Protein AF-0000000084931660 (afdb_homodimer)

Radius of gyration: 33.11 Å; Cα contacts (8 Å, |Δi|>4): 852; chains: 2; bounding box: 73×94×68 Å

Secondary structure (DSSP, 8-state):
---TTSSSS-BHHHHHHHHHHHHHHHHHHHHHHHHHHTT-HHHHHHHHHHHHHHHHHHHHHHHHTGGGB-HHHHHHHHHHHHHHHHHHHHHHHHHHHHHHHHHHHHHHHHHHHGGG-S--S---HHHHHHHHHHHHHHHHHHHHHHHHHHHHHHHHHHHHHHHHTSHHHHHHHHHHHHHTT---B-GGGGSBHHHHSHHHHHHHHHHHHHHHHTS-HHHHTSTT-GGGG-HHHHHHTTHHHHHHHHHHHHHHHHHHHHSTTPPPPHHHHHHHHHHHHHHHHHHHHHHHHHHTT-TT--HHHHHHHHHHHHHHHHHHHHHHHHHHHHHHHHHS---/---TTSSSS-BHHHHHHHHHHHHHHHHHHHHHHHHHHTT-HHHHHHHHHHHHHHHHHHHHHHHHTGGGB-HHHHHHHHHHHHHHHHHHHHHHHHHHHHHHHHHHHHHHHHHHHGGG-S--S---HHHHHHHHHHHHHHHHHHHHHHHHHHHHHHHHHHHHHHHHTSHHHHHHHHHHHHHTT---B-GGGGSBHHHHSHHHHHHHHHHHHHHHHTS-HHHHTSTT-GGGG-TTHHHHHHHHHHHHHHHHHHHHHHHHHHSTTPPPPHHHHHHHHHHHHHHHHHHHHHHHHHHTTSTT--HHHHHHHHHHHHHHHHHHHHHHHHHHHHHHHHHS---

Sequence (670 aa):
MHNPDHTRDVSAGEVLAPYLHARAADFLRGLRLHGESGSDTAGAEEAARTLRGAARRIGGTLHTFRPLLDTAWADQLRTELAWLSGTLALEHACTSRLVRLVDALSRLSNATGGAHGDAKGPVPAARGADSAGLTVGAARAGALLERQLTLARTRAHSASLQALGSARFHALADAVALLASEVPLGPVGSAPAVEVLDGPAEVAERRLLDAVAALPLTRAAHPYNADALGLAAGENQDAPWHQTRLLLRLHRYATEALHTGGEPDAVLYEAARALDRHRDAAEAAAAAAAAARTPRIAPATAYALGVLHADQRHEVEAARFAFQRAWRSTTAPVPMHNPDHTRDVSAGEVLAPYLHARAADFLRGLRLHGESGSDTAGAEEAARTLRGAARRIGGTLHTFRPLLDTAWADQLRTELAWLSGTLALEHACTSRLVRLVDALSRLSNATGGAHGDAKGPVPAARGADSAGLTVGAARAGALLERQLTLARTRAHSASLQALGSARFHALADAVALLASEVPLGPVGSAPAVEVLDGPAEVAERRLLDAVAALPLTRAAHPYNADALGLAAGENQDAPWHQTRLLLRLHRYATEALHTGGEPDAVLYEAARALDRHRDAAEAAAAAAAAARTPRIAPATAYALGVLHADQRHEVEAARFAFQRAWRSTTAPVP

Nearest PDB structures (foldseek):
  6rn5-assembly1_A-2  TM=9.200E-01  e=2.886E-21  Streptomyces chartreusis
  6rn5-assembly1_A-2  TM=9.202E-01  e=6.197E-21  Streptomyces chartreusis

Foldseek 3Di:
DPPPVVLQQQFLLNLQLVLLLVLLVLLVVLVVQCVVCVPPPVSNLVSLVSNLVSLLLNLLSCVLVVQFFDNVLSVVLNVLSCVLNVLSVQLVLLVLLLVVLLVLLVVVLVVLPPVPDPPPDCPDPVSVVVSVLLNVLSVVLSVLSCVVSVVSNVVSVVSNVDCCPDPSNVVSNVSSVVSSPDTGTDPSRGHGSVPRLVVSLVVLVVVLVVLVVPQPLVQLQDPPRVVLQPPVVNVVNLVSLVVSLSSLSSNQSSCCSNDPPDDRDPLSVQLNVLSVQLVSLSVSLVSLVVSLPPPPDDPSNNVNSVVSSSVSSSSNSVSSNSNSVSVVVVVPPDD/DPPPVVLQQQFLLNLQLVVLLVLLVLLVVLLVQCVVCVPPPVSNLVSLVSNLVSLLLNLLSCVLVVQFFDNVLSVVLNVLSVVLNVLSVQLVLLVLLLVVLLVLLVVVLVVLPVVPPPPPDCPDPVSNVVSVLLNVLSVVLSVLSCVVSVVSNVVSVVSNVDCCPDPSNVVSNVSSVVSSPDTGTDPSRRHGSVPRLVVSLVVLVVVLVVLVVPQPLVQLQDPPRVVLQPPVCNVVNLVSLVVSLSSLSSNQSSCCSNDPPDDRDPLSVQLNVLSVQLVSLSVSLVSLVVSLPPPPDDPSNNVNSVVSSSVSSSSNSVSSNSNSVSVVVVVPPDD

Structure (mmCIF, N/CA/C/O backbone):
data_AF-0000000084931660-model_v1
#
loop_
_entity.id
_entity.type
_entity.pdbx_description
1 polymer 'CHAD domain-containing protein'
#
loop_
_atom_site.group_PDB
_atom_site.id
_atom_site.type_symbol
_atom_site.label_atom_id
_atom_site.label_alt_id
_atom_site.label_comp_id
_atom_site.label_asym_id
_atom_site.label_entity_id
_atom_site.label_seq_id
_atom_site.pdbx_PDB_ins_code
_atom_site.Cartn_x
_atom_site.Cartn_y
_atom_site.Cartn_z
_atom_site.occupancy
_atom_site.B_iso_or_equiv
_atom_site.auth_seq_id
_atom_site.auth_comp_id
_atom_site.auth_asym_id
_atom_site.auth_atom_id
_atom_site.pdbx_PDB_model_num
ATOM 1 N N . MET A 1 1 ? 41.344 41.062 12.953 1 27.84 1 MET A N 1
ATOM 2 C CA . MET A 1 1 ? 41.188 41.094 14.406 1 27.84 1 MET A CA 1
ATOM 3 C C . MET A 1 1 ? 39.781 41.5 14.82 1 27.84 1 MET A C 1
ATOM 5 O O . MET A 1 1 ? 39.438 42.656 14.719 1 27.84 1 MET A O 1
ATOM 9 N N . HIS A 1 2 ? 38.719 40.688 14.391 1 33.12 2 HIS A N 1
ATOM 10 C CA . HIS A 1 2 ? 37.312 40.906 14.688 1 33.12 2 HIS A CA 1
ATOM 11 C C . HIS A 1 2 ? 37.094 41.062 16.188 1 33.12 2 HIS A C 1
ATOM 13 O O . HIS A 1 2 ? 37.531 40.219 16.984 1 33.12 2 HIS A O 1
ATOM 19 N N . ASN A 1 3 ? 37.062 42.344 16.625 1 35.47 3 ASN A N 1
ATOM 20 C CA . ASN A 1 3 ? 36.938 42.688 18.047 1 35.47 3 ASN A CA 1
ATOM 21 C C . ASN A 1 3 ? 35.875 41.844 18.734 1 35.47 3 ASN A C 1
ATOM 23 O O . ASN A 1 3 ? 34.688 41.938 18.391 1 35.47 3 ASN A O 1
ATOM 27 N N . PRO A 1 4 ? 36.156 40.75 19.312 1 44.94 4 PRO A N 1
ATOM 28 C CA . PRO A 1 4 ? 35.25 39.844 20.016 1 44.94 4 PRO A CA 1
ATOM 29 C C . PRO A 1 4 ? 34.25 40.562 20.891 1 44.94 4 PRO A C 1
ATOM 31 O O . PRO A 1 4 ? 33.312 39.938 21.406 1 44.94 4 PRO A O 1
ATOM 34 N N . ASP A 1 5 ? 34.5 41.781 21.359 1 42.81 5 ASP A N 1
ATOM 35 C CA . ASP A 1 5 ? 33.812 42.562 22.375 1 42.81 5 ASP A CA 1
ATOM 36 C C . ASP A 1 5 ? 32.406 42.938 21.891 1 42.81 5 ASP A C 1
ATOM 38 O O . ASP A 1 5 ? 31.531 43.25 22.703 1 42.81 5 ASP A O 1
ATOM 42 N N . HIS A 1 6 ? 32.188 43.344 20.688 1 42.94 6 HIS A N 1
ATOM 43 C CA . HIS A 1 6 ? 30.906 43.812 20.172 1 42.94 6 HIS A CA 1
ATOM 44 C C . HIS A 1 6 ? 29.875 42.688 20.094 1 42.94 6 HIS A C 1
ATOM 46 O O . HIS A 1 6 ? 28.688 42.969 19.875 1 42.94 6 HIS A O 1
ATOM 52 N N . THR A 1 7 ? 30.234 41.469 19.766 1 48.97 7 THR A N 1
ATOM 53 C CA . THR A 1 7 ? 29.328 40.312 19.688 1 48.97 7 THR A CA 1
ATOM 54 C C . THR A 1 7 ? 28.75 40 21.062 1 48.97 7 THR A C 1
ATOM 56 O O . THR A 1 7 ? 27.688 39.375 21.156 1 48.97 7 THR A O 1
ATOM 59 N N . ARG A 1 8 ? 29.547 40.438 22.109 1 54.75 8 ARG A N 1
ATOM 60 C CA . ARG A 1 8 ? 29.266 40.25 23.531 1 54.75 8 ARG A CA 1
ATOM 61 C C . ARG A 1 8 ? 28.25 41.25 24.031 1 54.75 8 ARG A C 1
ATOM 63 O O . ARG A 1 8 ? 27.656 41.062 25.094 1 54.75 8 ARG A O 1
ATOM 70 N N . ASP A 1 9 ? 27.938 42.188 23.25 1 74.38 9 ASP A N 1
ATOM 71 C CA . ASP A 1 9 ? 27.219 43.344 23.781 1 74.38 9 ASP A CA 1
ATOM 72 C C . ASP A 1 9 ? 25.766 43.344 23.312 1 74.38 9 ASP A C 1
ATOM 74 O O . ASP A 1 9 ? 24.953 44.125 23.828 1 74.38 9 ASP A O 1
ATOM 78 N N . VAL A 1 10 ? 25.422 42.5 22.484 1 89.25 10 VAL A N 1
ATOM 79 C CA . VAL A 1 10 ? 24.047 42.531 22 1 89.25 10 VAL A CA 1
ATOM 80 C C . VAL A 1 10 ? 23.172 41.688 22.906 1 89.25 10 VAL A C 1
ATOM 82 O O . VAL A 1 10 ? 23.547 40.562 23.25 1 89.25 10 VAL A O 1
ATOM 85 N N . SER A 1 11 ? 22.062 42.25 23.391 1 92.38 11 SER A N 1
ATOM 86 C CA . SER A 1 11 ? 21.172 41.5 24.281 1 92.38 11 SER A CA 1
ATOM 87 C C . SER A 1 11 ? 20.359 40.469 23.5 1 92.38 11 SER A C 1
ATOM 89 O O . SER A 1 11 ? 20.266 40.531 22.281 1 92.38 11 SER A O 1
ATOM 91 N N . ALA A 1 12 ? 19.859 39.5 24.203 1 93.06 12 ALA A N 1
ATOM 92 C CA . ALA A 1 12 ? 19.031 38.469 23.594 1 93.06 12 ALA A CA 1
ATOM 93 C C . ALA A 1 12 ? 17.828 39.062 22.891 1 93.06 12 ALA A C 1
ATOM 95 O O . ALA A 1 12 ? 17.453 38.625 21.812 1 93.06 12 ALA A O 1
ATOM 96 N N . GLY A 1 13 ? 17.219 40.031 23.516 1 92.38 13 GLY A N 1
ATOM 97 C CA . GLY A 1 13 ? 16.078 40.719 22.938 1 92.38 13 GLY A CA 1
ATOM 98 C C . GLY A 1 13 ? 16.406 41.375 21.609 1 92.38 13 GLY A C 1
ATOM 99 O O . GLY A 1 13 ? 15.594 41.344 20.688 1 92.38 13 GLY A O 1
ATOM 100 N N . GLU A 1 14 ? 17.578 41.938 21.562 1 92.5 14 GLU A N 1
ATOM 101 C CA . GLU A 1 14 ? 18 42.656 20.359 1 92.5 14 GLU A CA 1
ATOM 102 C C . GLU A 1 14 ? 18.203 41.688 19.188 1 92.5 14 GLU A C 1
ATOM 104 O O . GLU A 1 14 ? 18.047 42.031 18.031 1 92.5 14 GLU A O 1
ATOM 109 N N . VAL A 1 15 ? 18.516 40.5 19.531 1 91.06 15 VAL A N 1
ATOM 110 C CA . VAL A 1 15 ? 18.703 39.469 18.5 1 91.06 15 VAL A CA 1
ATOM 111 C C . VAL A 1 15 ? 17.359 38.938 18.031 1 91.06 15 VAL A C 1
ATOM 113 O O . VAL A 1 15 ? 17.141 38.75 16.844 1 91.06 15 VAL A O 1
ATOM 116 N N . LEU A 1 16 ? 16.453 38.781 18.906 1 93.88 16 LEU A N 1
ATOM 117 C CA . LEU A 1 16 ? 15.172 38.156 18.641 1 93.88 16 LEU A CA 1
ATOM 118 C C . LEU A 1 16 ? 14.195 39.125 18 1 93.88 16 LEU A C 1
ATOM 120 O O . LEU A 1 16 ? 13.375 38.75 17.172 1 93.88 16 LEU A O 1
ATOM 124 N N . ALA A 1 17 ? 14.305 40.375 18.328 1 94.94 17 ALA A N 1
ATOM 125 C CA . ALA A 1 17 ? 13.297 41.375 18 1 94.94 17 ALA A CA 1
ATOM 126 C C . ALA A 1 17 ? 13.164 41.531 16.5 1 94.94 17 ALA A C 1
ATOM 128 O O . ALA A 1 17 ? 12.055 41.594 15.969 1 94.94 17 ALA A O 1
ATOM 129 N N . PRO A 1 18 ? 14.25 41.625 15.805 1 94.5 18 PRO A N 1
ATOM 130 C CA . PRO A 1 18 ? 14.117 41.812 14.359 1 94.5 18 PRO A CA 1
ATOM 131 C C . PRO A 1 18 ? 13.305 40.719 13.68 1 94.5 18 PRO A C 1
ATOM 133 O O . PRO A 1 18 ? 12.523 41 12.766 1 94.5 18 PRO A O 1
ATOM 136 N N . TYR A 1 19 ? 13.484 39.5 14.078 1 95.19 19 TYR A N 1
ATOM 137 C CA . TYR A 1 19 ? 12.727 38.375 13.508 1 95.19 19 TYR A CA 1
ATOM 138 C C . TYR A 1 19 ? 11.242 38.531 13.812 1 95.19 19 TYR A C 1
ATOM 140 O O . TYR A 1 19 ? 10.406 38.406 12.914 1 95.19 19 TYR A O 1
ATOM 148 N N . LEU A 1 20 ? 10.961 38.812 15.031 1 97.06 20 LEU A N 1
ATOM 149 C CA . LEU A 1 20 ? 9.562 38.938 15.43 1 97.06 20 LEU A CA 1
ATOM 150 C C . LEU A 1 20 ? 8.922 40.156 14.734 1 97.06 20 LEU A C 1
ATOM 152 O O . LEU A 1 20 ? 7.762 40.094 14.328 1 97.06 20 LEU A O 1
ATOM 156 N N . HIS A 1 21 ? 9.68 41.219 14.625 1 97.44 21 HIS A N 1
ATOM 157 C CA . HIS A 1 21 ? 9.188 42.406 13.906 1 97.44 21 HIS A CA 1
ATOM 158 C C . HIS A 1 21 ? 8.875 42.062 12.453 1 97.44 21 HIS A C 1
ATOM 160 O O . HIS A 1 21 ? 7.828 42.438 11.93 1 97.44 21 HIS A O 1
ATOM 166 N N . ALA A 1 22 ? 9.711 41.312 11.867 1 96.12 22 ALA A N 1
ATOM 167 C CA . ALA A 1 22 ? 9.523 40.938 10.469 1 96.12 22 ALA A CA 1
ATOM 168 C C . ALA A 1 22 ? 8.305 40.062 10.289 1 96.12 22 ALA A C 1
ATOM 170 O O . ALA A 1 22 ? 7.539 40.219 9.336 1 96.12 22 ALA A O 1
ATOM 171 N N . ARG A 1 23 ? 8.117 39.062 11.156 1 97.38 23 ARG A N 1
ATOM 172 C CA . ARG A 1 23 ? 6.957 38.188 11.078 1 97.38 23 ARG A CA 1
ATOM 173 C C . ARG A 1 23 ? 5.668 38.969 11.352 1 97.38 23 ARG A C 1
ATOM 175 O O . ARG A 1 23 ? 4.629 38.688 10.75 1 97.38 23 ARG A O 1
ATOM 182 N N . ALA A 1 24 ? 5.773 39.875 12.289 1 98.19 24 ALA A N 1
ATOM 183 C CA . ALA A 1 24 ? 4.621 40.719 12.531 1 98.19 24 ALA A CA 1
ATOM 184 C C . ALA A 1 24 ? 4.273 41.531 11.281 1 98.19 24 ALA A C 1
ATOM 186 O O . ALA A 1 24 ? 3.096 41.688 10.938 1 98.19 24 ALA A O 1
ATOM 187 N N . ALA A 1 25 ? 5.27 42.031 10.641 1 97.56 25 ALA A N 1
ATOM 188 C CA . ALA A 1 25 ? 5.055 42.75 9.391 1 97.56 25 ALA A CA 1
ATOM 189 C C . ALA A 1 25 ? 4.414 41.875 8.336 1 97.56 25 ALA A C 1
ATOM 191 O O . ALA A 1 25 ? 3.541 42.312 7.582 1 97.56 25 ALA A O 1
ATOM 192 N N . ASP A 1 26 ? 4.871 40.656 8.234 1 97.56 26 ASP A N 1
ATOM 193 C CA . ASP A 1 26 ? 4.262 39.688 7.32 1 97.56 26 ASP A CA 1
ATOM 194 C C . ASP A 1 26 ? 2.777 39.5 7.625 1 97.56 26 ASP A C 1
ATOM 196 O O . ASP A 1 26 ? 1.956 39.406 6.711 1 97.56 26 ASP A O 1
ATOM 200 N N . PHE A 1 27 ? 2.496 39.375 8.898 1 98.12 27 PHE A N 1
ATOM 201 C CA . PHE A 1 27 ? 1.113 39.25 9.336 1 98.12 27 PHE A CA 1
ATOM 202 C C . PHE A 1 27 ? 0.274 40.438 8.875 1 98.12 27 PHE A C 1
ATOM 204 O O . PHE A 1 27 ? -0.802 40.25 8.297 1 98.12 27 PHE A O 1
ATOM 211 N N . LEU A 1 28 ? 0.777 41.625 9.125 1 97.19 28 LEU A N 1
ATOM 212 C CA . LEU A 1 28 ? 0.059 42.812 8.75 1 97.19 28 LEU A CA 1
ATOM 213 C C . LEU A 1 28 ? -0.06 42.938 7.238 1 97.19 28 LEU A C 1
ATOM 215 O O . LEU A 1 28 ? -1.06 43.438 6.727 1 97.19 28 LEU A O 1
ATOM 219 N N . ARG A 1 29 ? 0.935 42.5 6.516 1 96.31 29 ARG A N 1
ATOM 220 C CA . ARG A 1 29 ? 0.84 42.406 5.062 1 96.31 29 ARG A CA 1
ATOM 221 C C . ARG A 1 29 ? -0.281 41.469 4.633 1 96.31 29 ARG A C 1
ATOM 223 O O . ARG A 1 29 ? -1.028 41.781 3.701 1 96.31 29 ARG A O 1
ATOM 230 N N . GLY A 1 30 ? -0.376 40.344 5.316 1 95.62 30 GLY A N 1
ATOM 231 C CA . GLY A 1 30 ? -1.467 39.406 5.059 1 95.62 30 GLY A CA 1
ATOM 232 C C . GLY A 1 30 ? -2.836 40 5.309 1 95.62 30 GLY A C 1
ATOM 233 O O . GLY A 1 30 ? -3.779 39.75 4.555 1 95.62 30 GLY A O 1
ATOM 234 N N . LEU A 1 31 ? -2.887 40.781 6.301 1 94.25 31 LEU A N 1
ATOM 235 C CA . LEU A 1 31 ? -4.129 41.5 6.629 1 94.25 31 LEU A CA 1
ATOM 236 C C . LEU A 1 31 ? -4.508 42.469 5.523 1 94.25 31 LEU A C 1
ATOM 238 O O . LEU A 1 31 ? -5.676 42.531 5.133 1 94.25 31 LEU A O 1
ATOM 242 N N . ARG A 1 32 ? -3.555 43.156 5.055 1 94.44 32 ARG A N 1
ATOM 243 C CA . ARG A 1 32 ? -3.785 44.094 3.965 1 94.44 32 ARG A CA 1
ATOM 244 C C . ARG A 1 32 ? -4.25 43.375 2.705 1 94.44 32 ARG A C 1
ATOM 246 O O . ARG A 1 32 ? -5.191 43.812 2.041 1 94.44 32 ARG A O 1
ATOM 253 N N . LEU A 1 33 ? -3.623 42.281 2.402 1 93.19 33 LEU A N 1
ATOM 254 C CA . LEU A 1 33 ? -3.988 41.5 1.239 1 93.19 33 LEU A CA 1
ATOM 255 C C . LEU A 1 33 ? -5.43 41 1.348 1 93.19 33 LEU A C 1
ATOM 257 O O . LEU A 1 33 ? -6.152 40.969 0.35 1 93.19 33 LEU A O 1
ATOM 261 N N . HIS A 1 34 ? -5.789 40.625 2.488 1 90.69 34 HIS A N 1
ATOM 262 C CA . HIS A 1 34 ? -7.156 40.188 2.719 1 90.69 34 HIS A CA 1
ATOM 263 C C . HIS A 1 34 ? -8.164 41.281 2.441 1 90.69 34 HIS A C 1
ATOM 265 O O . HIS A 1 34 ? -9.188 41.062 1.802 1 90.69 34 HIS A O 1
ATOM 271 N N . GLY A 1 35 ? -7.859 42.406 2.92 1 89.44 35 GLY A N 1
ATOM 272 C CA . GLY A 1 35 ? -8.727 43.562 2.689 1 89.44 35 GLY A CA 1
ATOM 273 C C . GLY A 1 35 ? -8.852 43.938 1.223 1 89.44 35 GLY A C 1
ATOM 274 O O . GLY A 1 35 ? -9.906 44.375 0.775 1 89.44 35 GLY A O 1
ATOM 275 N N . GLU A 1 36 ? -7.812 43.688 0.488 1 88 36 GLU A N 1
ATOM 276 C CA . GLU A 1 36 ? -7.75 44.062 -0.917 1 88 36 GLU A CA 1
ATOM 277 C C . GLU A 1 36 ? -8.367 43 -1.815 1 88 36 GLU A C 1
ATOM 279 O O . GLU A 1 36 ? -8.695 43.281 -2.973 1 88 36 GLU A O 1
ATOM 284 N N . SER A 1 37 ? -8.375 41.844 -1.317 1 84 37 SER A N 1
ATOM 285 C CA . SER A 1 37 ? -8.805 40.719 -2.15 1 84 37 SER A CA 1
ATOM 286 C C . SER A 1 37 ? -10.289 40.812 -2.49 1 84 37 SER A C 1
ATOM 288 O O . SER A 1 37 ? -10.734 40.312 -3.527 1 84 37 SER A O 1
ATOM 290 N N . GLY A 1 38 ? -11.07 41.531 -1.812 1 77.06 38 GLY A N 1
ATOM 291 C CA . GLY A 1 38 ? -12.492 41.594 -2.094 1 77.06 38 GLY A CA 1
ATOM 292 C C . GLY A 1 38 ? -13.125 40.25 -2.33 1 77.06 38 GLY A C 1
ATOM 293 O O . GLY A 1 38 ? -13.016 39.344 -1.494 1 77.06 38 GLY A O 1
ATOM 294 N N . SER A 1 39 ? -13.617 40.062 -3.658 1 77.38 39 SER A N 1
ATOM 295 C CA . SER A 1 39 ? -14.297 38.812 -4.031 1 77.38 39 SER A CA 1
ATOM 296 C C . SER A 1 39 ? -13.352 37.875 -4.773 1 77.38 39 SER A C 1
ATOM 298 O O . SER A 1 39 ? -13.742 36.781 -5.148 1 77.38 39 SER A O 1
ATOM 300 N N . ASP A 1 40 ? -12.109 38.219 -4.855 1 85.56 40 ASP A N 1
ATOM 301 C CA . ASP A 1 40 ? -11.117 37.406 -5.535 1 85.56 40 ASP A CA 1
ATOM 302 C C . ASP A 1 40 ? -10.695 36.219 -4.66 1 85.56 40 ASP A C 1
ATOM 304 O O . ASP A 1 40 ? -10.023 36.406 -3.641 1 85.56 40 ASP A O 1
ATOM 308 N N . THR A 1 41 ? -11.008 35.031 -5.141 1 83 41 THR A N 1
ATOM 309 C CA . THR A 1 41 ? -10.758 33.812 -4.375 1 83 41 THR A CA 1
ATOM 310 C C . THR A 1 41 ? -9.266 33.562 -4.246 1 83 41 THR A C 1
ATOM 312 O O . THR A 1 41 ? -8.789 33.188 -3.17 1 83 41 THR A O 1
ATOM 315 N N . ALA A 1 42 ? -8.555 33.719 -5.273 1 86.12 42 ALA A N 1
ATOM 316 C CA . ALA A 1 42 ? -7.113 33.5 -5.258 1 86.12 42 ALA A CA 1
ATOM 317 C C . ALA A 1 42 ? -6.406 34.406 -4.277 1 86.12 42 ALA A C 1
ATOM 319 O O . ALA A 1 42 ? -5.516 34 -3.537 1 86.12 42 ALA A O 1
ATOM 320 N N . GLY A 1 43 ? -6.816 35.625 -4.352 1 88.12 43 GLY A N 1
ATOM 321 C CA . GLY A 1 43 ? -6.254 36.594 -3.438 1 88.12 43 GLY A CA 1
ATOM 322 C C . GLY A 1 43 ? -6.566 36.312 -1.981 1 88.12 43 GLY A C 1
ATOM 323 O O . GLY A 1 43 ? -5.703 36.438 -1.114 1 88.12 43 GLY A O 1
ATOM 324 N N . ALA A 1 44 ? -7.73 35.875 -1.729 1 87.56 44 ALA A N 1
ATOM 325 C CA . ALA A 1 44 ? -8.141 35.531 -0.371 1 87.56 44 ALA A CA 1
ATOM 326 C C . ALA A 1 44 ? -7.352 34.344 0.154 1 87.56 44 ALA A C 1
ATOM 328 O O . ALA A 1 44 ? -6.977 34.312 1.329 1 87.56 44 ALA A O 1
ATOM 329 N N . GLU A 1 45 ? -7.145 33.406 -0.705 1 89.38 45 GLU A N 1
ATOM 330 C CA . GLU A 1 45 ? -6.371 32.219 -0.325 1 89.38 45 GLU A CA 1
ATOM 331 C C . GLU A 1 45 ? -4.93 32.594 0.01 1 89.38 45 GLU A C 1
ATOM 333 O O . GLU A 1 45 ? -4.355 32.094 0.972 1 89.38 45 GLU A O 1
ATOM 338 N N . GLU A 1 46 ? -4.395 33.406 -0.774 1 92.06 46 GLU A N 1
ATOM 339 C CA . GLU A 1 46 ? -3.029 33.875 -0.522 1 92.06 46 GLU A CA 1
ATOM 340 C C . GLU A 1 46 ? -2.938 34.625 0.796 1 92.06 46 GLU A C 1
ATOM 342 O O . GLU A 1 46 ? -1.988 34.438 1.562 1 92.06 46 GLU A O 1
ATOM 347 N N . ALA A 1 47 ? -3.861 35.5 0.983 1 93.94 47 ALA A N 1
ATOM 348 C CA . ALA A 1 47 ? -3.91 36.25 2.232 1 93.94 47 ALA A CA 1
ATOM 349 C C . ALA A 1 47 ? -3.982 35.344 3.436 1 93.94 47 ALA A C 1
ATOM 351 O O . ALA A 1 47 ? -3.229 35.5 4.398 1 93.94 47 ALA A O 1
ATOM 352 N N . ALA A 1 48 ? -4.867 34.344 3.361 1 93.12 48 ALA A N 1
ATOM 353 C CA . ALA A 1 48 ? -5.031 33.375 4.449 1 93.12 48 ALA A CA 1
ATOM 354 C C . ALA A 1 48 ? -3.736 32.594 4.695 1 93.12 48 ALA A C 1
ATOM 356 O O . ALA A 1 48 ? -3.352 32.375 5.844 1 93.12 48 ALA A O 1
ATOM 357 N N . ARG A 1 49 ? -3.088 32.25 3.656 1 94.5 49 ARG A N 1
ATOM 358 C CA . ARG A 1 49 ? -1.822 31.516 3.758 1 94.5 49 ARG A CA 1
ATOM 359 C C . ARG A 1 49 ? -0.76 32.375 4.441 1 94.5 49 ARG A C 1
ATOM 361 O O . ARG A 1 49 ? -0.044 31.891 5.324 1 94.5 49 ARG A O 1
ATOM 368 N N . THR A 1 50 ? -0.677 33.594 4.047 1 96.31 50 THR A N 1
ATOM 369 C CA . THR A 1 50 ? 0.295 34.5 4.613 1 96.31 50 THR A CA 1
ATOM 370 C C . THR A 1 50 ? 0.016 34.75 6.094 1 96.31 50 THR A C 1
ATOM 372 O O . THR A 1 50 ? 0.934 34.719 6.918 1 96.31 50 THR A O 1
ATOM 375 N N . LEU A 1 51 ? -1.265 34.938 6.402 1 96.75 51 LEU A N 1
ATOM 376 C CA . LEU A 1 51 ? -1.661 35.156 7.789 1 96.75 51 LEU A CA 1
ATOM 377 C C . LEU A 1 51 ? -1.325 33.969 8.648 1 96.75 51 LEU A C 1
ATOM 379 O O . LEU A 1 51 ? -0.732 34.094 9.727 1 96.75 51 LEU A O 1
ATOM 383 N N . ARG A 1 52 ? -1.62 32.812 8.156 1 95.88 52 ARG A N 1
ATOM 384 C CA . ARG A 1 52 ? -1.354 31.578 8.891 1 95.88 52 ARG A CA 1
ATOM 385 C C . ARG A 1 52 ? 0.143 31.359 9.078 1 95.88 52 ARG A C 1
ATOM 387 O O . ARG A 1 52 ? 0.595 31.031 10.18 1 95.88 52 ARG A O 1
ATOM 394 N N . GLY A 1 53 ? 0.851 31.531 8.031 1 96.44 53 GLY A N 1
ATOM 395 C CA . GLY A 1 53 ? 2.297 31.375 8.102 1 96.44 53 GLY A CA 1
ATOM 396 C C . GLY A 1 53 ? 2.941 32.281 9.133 1 96.44 53 GLY A C 1
ATOM 397 O O . GLY A 1 53 ? 3.76 31.844 9.938 1 96.44 53 GLY A O 1
ATOM 398 N N . ALA A 1 54 ? 2.537 33.5 9.055 1 98 54 ALA A N 1
ATOM 399 C CA . ALA A 1 54 ? 3.072 34.469 10.008 1 98 54 ALA A CA 1
ATOM 400 C C . ALA A 1 54 ? 2.658 34.125 11.43 1 98 54 ALA A C 1
ATOM 402 O O . ALA A 1 54 ? 3.473 34.219 12.359 1 98 54 ALA A O 1
ATOM 403 N N . ALA A 1 55 ? 1.43 33.75 11.586 1 98.12 55 ALA A N 1
ATOM 404 C CA . ALA A 1 55 ? 0.915 33.406 12.906 1 98.12 55 ALA A CA 1
ATOM 405 C C . ALA A 1 55 ? 1.684 32.219 13.5 1 98.12 55 ALA A C 1
ATOM 407 O O . ALA A 1 55 ? 2.051 32.25 14.68 1 98.12 55 ALA A O 1
ATOM 408 N N . ARG A 1 56 ? 1.946 31.25 12.719 1 97 56 ARG A N 1
ATOM 409 C CA . ARG A 1 56 ? 2.662 30.078 13.18 1 97 56 ARG A CA 1
ATOM 410 C C . ARG A 1 56 ? 4.098 30.422 13.562 1 97 56 ARG A C 1
ATOM 412 O O . ARG A 1 56 ? 4.609 29.938 14.578 1 97 56 ARG A O 1
ATOM 419 N N . ARG A 1 57 ? 4.691 31.234 12.789 1 97.19 57 ARG A N 1
ATOM 420 C CA . ARG A 1 57 ? 6.074 31.594 13.055 1 97.19 57 ARG A CA 1
ATOM 421 C C . ARG A 1 57 ? 6.18 32.469 14.312 1 97.19 57 ARG A C 1
ATOM 423 O O . ARG A 1 57 ? 7.062 32.25 15.141 1 97.19 57 ARG A O 1
ATOM 430 N N . ILE A 1 58 ? 5.293 33.406 14.422 1 98.31 58 ILE A N 1
ATOM 431 C CA . ILE A 1 58 ? 5.289 34.25 15.633 1 98.31 58 ILE A CA 1
ATOM 432 C C . ILE A 1 58 ? 5.016 33.344 16.844 1 98.31 58 ILE A C 1
ATOM 434 O O . ILE A 1 58 ? 5.785 33.375 17.812 1 98.31 58 ILE A O 1
ATOM 438 N N . GLY A 1 59 ? 3.965 32.562 16.75 1 98.31 59 GLY A N 1
ATOM 439 C CA . GLY A 1 59 ? 3.594 31.688 17.844 1 98.31 59 GLY A CA 1
ATOM 440 C C . GLY A 1 59 ? 4.684 30.703 18.219 1 98.31 59 GLY A C 1
ATOM 441 O O . GLY A 1 59 ? 4.977 30.516 19.406 1 98.31 59 GLY A O 1
ATOM 442 N N . GLY A 1 60 ? 5.266 30.078 17.234 1 98.06 60 GLY A N 1
ATOM 443 C CA . GLY A 1 60 ? 6.348 29.141 17.469 1 98.06 60 GLY A CA 1
ATOM 444 C C . GLY A 1 60 ? 7.559 29.781 18.125 1 98.06 60 GLY A C 1
ATOM 445 O O . GLY A 1 60 ? 8.18 29.188 19.016 1 98.06 60 GLY A O 1
ATOM 446 N N . THR A 1 61 ? 7.91 30.922 17.703 1 97.19 61 THR A N 1
ATOM 447 C CA . THR A 1 61 ? 9.047 31.641 18.266 1 97.19 61 THR A CA 1
ATOM 448 C C . THR A 1 61 ? 8.758 32.062 19.703 1 97.19 61 THR A C 1
ATOM 450 O O . THR A 1 61 ? 9.633 31.953 20.562 1 97.19 61 THR A O 1
ATOM 453 N N . LEU A 1 62 ? 7.5 32.5 19.953 1 98 62 LEU A N 1
ATOM 454 C CA . LEU A 1 62 ? 7.113 32.875 21.312 1 98 62 LEU A CA 1
ATOM 455 C C . LEU A 1 62 ? 7.16 31.656 22.219 1 98 62 LEU A C 1
ATOM 457 O O . LEU A 1 62 ? 7.523 31.766 23.391 1 98 62 LEU A O 1
ATOM 461 N N . HIS A 1 63 ? 6.832 30.547 21.656 1 97.81 63 HIS A N 1
ATOM 462 C CA . HIS A 1 63 ? 6.883 29.312 22.422 1 97.81 63 HIS A CA 1
ATOM 463 C C . HIS A 1 63 ? 8.32 28.938 22.766 1 97.81 63 HIS A C 1
ATOM 465 O O . HIS A 1 63 ? 8.641 28.703 23.938 1 97.81 63 HIS A O 1
ATOM 471 N N . THR A 1 64 ? 9.18 28.953 21.844 1 97.69 64 THR A N 1
ATOM 472 C CA . THR A 1 64 ? 10.555 28.5 22 1 97.69 64 THR A CA 1
ATOM 473 C C . THR A 1 64 ? 11.344 29.453 22.891 1 97.69 64 THR A C 1
ATOM 475 O O . THR A 1 64 ? 12.117 29.016 23.75 1 97.69 64 THR A O 1
ATOM 478 N N . PHE A 1 65 ? 11.156 30.719 22.781 1 97.69 65 PHE A N 1
ATOM 479 C CA . PHE A 1 65 ? 11.961 31.703 23.484 1 97.69 65 PHE A CA 1
ATOM 480 C C . PHE A 1 65 ? 11.156 32.344 24.609 1 97.69 65 PHE A C 1
ATOM 482 O O . PHE A 1 65 ? 11.469 33.469 25.047 1 97.69 65 PHE A O 1
ATOM 489 N N . ARG A 1 66 ? 10.133 31.688 25.047 1 97.06 66 ARG A N 1
ATOM 490 C CA . ARG A 1 66 ? 9.25 32.156 26.125 1 97.06 66 ARG A CA 1
ATOM 491 C C . ARG A 1 66 ? 10.055 32.625 27.328 1 97.06 66 ARG A C 1
ATOM 493 O O . ARG A 1 66 ? 9.734 33.656 27.922 1 97.06 66 ARG A O 1
ATOM 500 N N . PRO A 1 67 ? 11.195 32 27.734 1 95.81 67 PRO A N 1
ATOM 501 C CA . PRO A 1 67 ? 11.953 32.438 28.922 1 95.81 67 PRO A CA 1
ATOM 502 C C . PRO A 1 67 ? 12.555 33.812 28.781 1 95.81 67 PRO A C 1
ATOM 504 O O . PRO A 1 67 ? 12.906 34.469 29.766 1 95.81 67 PRO A O 1
ATOM 507 N N . LEU A 1 68 ? 12.719 34.312 27.594 1 96.38 68 LEU A N 1
ATOM 508 C CA . LEU A 1 68 ? 13.336 35.594 27.344 1 96.38 68 LEU A CA 1
ATOM 509 C C . LEU A 1 68 ? 12.289 36.719 27.297 1 96.38 68 LEU A C 1
ATOM 511 O O . LEU A 1 68 ? 12.633 37.906 27.328 1 96.38 68 LEU A O 1
ATOM 515 N N . LEU A 1 69 ? 11.031 36.281 27.234 1 97.19 69 LEU A N 1
ATOM 516 C CA . LEU A 1 69 ? 9.945 37.219 26.984 1 97.19 69 LEU A CA 1
ATOM 517 C C . LEU A 1 69 ? 9.109 37.406 28.25 1 97.19 69 LEU A C 1
ATOM 519 O O . LEU A 1 69 ? 9.297 36.688 29.234 1 97.19 69 LEU A O 1
ATOM 523 N N . ASP A 1 70 ? 8.273 38.531 28.219 1 97.06 70 ASP A N 1
ATOM 524 C CA . ASP A 1 70 ? 7.203 38.594 29.203 1 97.06 70 ASP A CA 1
ATOM 525 C C . ASP A 1 70 ? 6.254 37.406 29.047 1 97.06 70 ASP A C 1
ATOM 527 O O . ASP A 1 70 ? 5.512 37.344 28.062 1 97.06 70 ASP A O 1
ATOM 531 N N . THR A 1 71 ? 6.223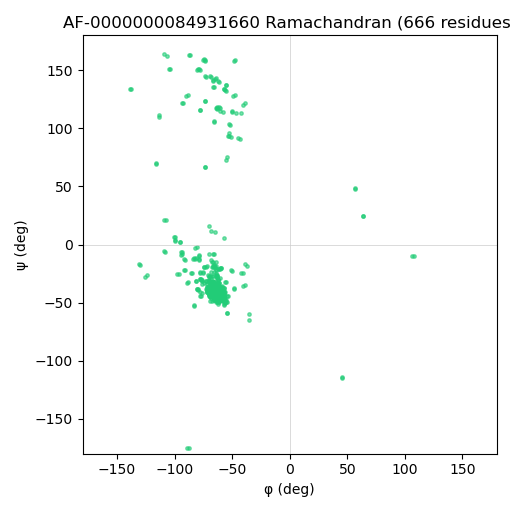 36.594 30.016 1 96.88 71 THR A N 1
ATOM 532 C CA . THR A 1 71 ? 5.59 35.281 29.891 1 96.88 71 THR A CA 1
ATOM 533 C C . THR A 1 71 ? 4.082 35.406 29.719 1 96.88 71 THR A C 1
ATOM 535 O O . THR A 1 71 ? 3.48 34.719 28.891 1 96.88 71 THR A O 1
ATOM 538 N N . ALA A 1 72 ? 3.461 36.312 30.5 1 97.06 72 ALA A N 1
ATOM 539 C CA . ALA A 1 72 ? 2.016 36.5 30.406 1 97.06 72 ALA A CA 1
ATOM 540 C C . ALA A 1 72 ? 1.616 37.031 29.031 1 97.06 72 ALA A C 1
ATOM 542 O O . ALA A 1 72 ? 0.646 36.562 28.422 1 97.06 72 ALA A O 1
ATOM 543 N N . TRP A 1 73 ? 2.342 37.969 28.609 1 96.75 73 TRP A N 1
ATOM 544 C CA . TRP A 1 73 ? 2.115 38.562 27.297 1 96.75 73 TRP A CA 1
ATOM 545 C C . TRP A 1 73 ? 2.301 37.531 26.203 1 96.75 73 TRP A C 1
ATOM 547 O O . TRP A 1 73 ? 1.456 37.375 25.312 1 96.75 73 TRP A O 1
ATOM 557 N N . ALA A 1 74 ? 3.338 36.75 26.234 1 97.5 74 ALA A N 1
ATOM 558 C CA . ALA A 1 74 ? 3.652 35.75 25.234 1 97.5 74 ALA A CA 1
ATOM 559 C C . ALA A 1 74 ? 2.578 34.656 25.188 1 97.5 74 ALA A C 1
ATOM 561 O O . ALA A 1 74 ? 2.146 34.25 24.109 1 97.5 74 ALA A O 1
ATOM 562 N N . ASP A 1 75 ? 2.148 34.219 26.328 1 98.06 75 ASP A N 1
ATOM 563 C CA . ASP A 1 75 ? 1.141 33.156 26.406 1 98.06 75 ASP A CA 1
ATOM 564 C C . ASP A 1 75 ? -0.182 33.625 25.797 1 98.06 75 ASP A C 1
ATOM 566 O O . ASP A 1 75 ? -0.828 32.875 25.062 1 98.06 75 ASP A O 1
ATOM 570 N N . GLN A 1 76 ? -0.55 34.812 26.141 1 97.88 76 GLN A N 1
ATOM 571 C CA . GLN A 1 76 ? -1.8 35.344 25.609 1 97.88 76 GLN A CA 1
ATOM 572 C C . GLN A 1 76 ? -1.745 35.469 24.094 1 97.88 76 GLN A C 1
ATOM 574 O O . GLN A 1 76 ? -2.676 35.062 23.406 1 97.88 76 GLN A O 1
ATOM 579 N N . LEU A 1 77 ? -0.71 36.062 23.562 1 98.25 77 LEU A N 1
ATOM 580 C CA . LEU A 1 77 ? -0.583 36.25 22.125 1 98.25 77 LEU A CA 1
ATOM 581 C C . LEU A 1 77 ? -0.528 34.906 21.406 1 98.25 77 LEU A C 1
ATOM 583 O O . LEU A 1 77 ? -1.145 34.75 20.344 1 98.25 77 LEU A O 1
ATOM 587 N N . ARG A 1 78 ? 0.171 33.938 21.969 1 98.06 78 ARG A N 1
ATOM 588 C CA . ARG A 1 78 ? 0.272 32.594 21.375 1 98.06 78 ARG A CA 1
ATOM 589 C C . ARG A 1 78 ? -1.101 31.953 21.266 1 98.06 78 ARG A C 1
ATOM 591 O O . ARG A 1 78 ? -1.418 31.328 20.25 1 98.06 78 ARG A O 1
ATOM 598 N N . THR A 1 79 ? -1.869 32.031 22.297 1 98.31 79 THR A N 1
ATOM 599 C CA . THR A 1 79 ? -3.205 31.453 22.312 1 98.31 79 THR A CA 1
ATOM 600 C C . THR A 1 79 ? -4.062 32.031 21.188 1 98.31 79 THR A C 1
ATOM 602 O O . THR A 1 79 ? -4.73 31.281 20.453 1 98.31 79 THR A O 1
ATOM 605 N N . GLU A 1 80 ? -4.008 33.375 21.062 1 98.62 80 GLU A N 1
ATOM 606 C CA . GLU A 1 80 ? -4.805 34.031 20.031 1 98.62 80 GLU A CA 1
ATOM 607 C C . GLU A 1 80 ? -4.309 33.688 18.641 1 98.62 80 GLU A C 1
ATOM 609 O O . GLU A 1 80 ? -5.113 33.5 17.719 1 98.62 80 GLU A O 1
ATOM 614 N N . LEU A 1 81 ? -3.018 33.562 18.484 1 98.5 81 LEU A N 1
ATOM 615 C CA . LEU A 1 81 ? -2.445 33.219 17.188 1 98.5 81 LEU A CA 1
ATOM 616 C C . LEU A 1 81 ? -2.797 31.781 16.812 1 98.5 81 LEU A C 1
ATOM 618 O O . LEU A 1 81 ? -3.068 31.484 15.648 1 98.5 81 LEU A O 1
ATOM 622 N N . ALA A 1 82 ? -2.791 30.859 17.781 1 97.81 82 ALA A N 1
ATOM 623 C CA . ALA A 1 82 ? -3.176 29.469 17.547 1 97.81 82 ALA A CA 1
ATOM 624 C C . ALA A 1 82 ? -4.641 29.375 17.125 1 97.81 82 ALA A C 1
ATOM 626 O O . ALA A 1 82 ? -4.98 28.609 16.219 1 97.81 82 ALA A O 1
ATOM 627 N N . TRP A 1 83 ? -5.434 30.172 17.844 1 97.56 83 TRP A N 1
ATOM 628 C CA . TRP A 1 83 ? -6.848 30.25 17.5 1 97.56 83 TRP A CA 1
ATOM 629 C C . TRP A 1 83 ? -7.023 30.672 16.047 1 97.56 83 TRP A C 1
ATOM 631 O O . TRP A 1 83 ? -7.73 30.016 15.273 1 97.56 83 TRP A O 1
ATOM 641 N N . LEU A 1 84 ? -6.426 31.734 15.586 1 97.31 84 LEU A N 1
ATOM 642 C CA . LEU A 1 84 ? -6.578 32.281 14.234 1 97.31 84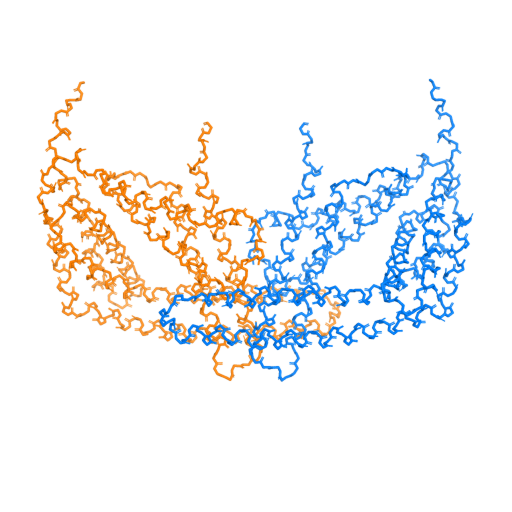 LEU A CA 1
ATOM 643 C C . LEU A 1 84 ? -6.055 31.281 13.203 1 97.31 84 LEU A C 1
ATOM 645 O O . LEU A 1 84 ? -6.734 30.984 12.219 1 97.31 84 LEU A O 1
ATOM 649 N N . SER A 1 85 ? -4.832 30.781 13.445 1 96.75 85 SER A N 1
ATOM 650 C CA . SER A 1 85 ? -4.219 29.859 12.5 1 96.75 85 SER A CA 1
ATOM 651 C C . SER A 1 85 ? -5.062 28.594 12.328 1 96.75 85 SER A C 1
ATOM 653 O O . SER A 1 85 ? -5.242 28.109 11.211 1 96.75 85 SER A O 1
ATOM 655 N N . GLY A 1 86 ? -5.609 28.047 13.422 1 96.31 86 GLY A N 1
ATOM 656 C CA . GLY A 1 86 ? -6.477 26.875 13.359 1 96.31 86 GLY A CA 1
ATOM 657 C C . GLY A 1 86 ? -7.746 27.125 12.57 1 96.31 86 GLY A C 1
ATOM 658 O O . GLY A 1 86 ? -8.156 26.281 11.766 1 96.31 86 GLY A O 1
ATOM 659 N N . THR A 1 87 ? -8.289 28.25 12.797 1 96.19 87 THR A N 1
ATOM 660 C CA . THR A 1 87 ? -9.523 28.609 12.109 1 96.19 87 THR A CA 1
ATOM 661 C C . THR A 1 87 ? -9.289 28.766 10.609 1 96.19 87 THR A C 1
ATOM 663 O O . THR A 1 87 ? -10.047 28.234 9.797 1 96.19 87 THR A O 1
ATOM 666 N N . LEU A 1 88 ? -8.219 29.422 10.234 1 94.94 88 LEU A N 1
ATOM 667 C CA . LEU A 1 88 ? -7.938 29.719 8.836 1 94.94 88 LEU A CA 1
ATOM 668 C C . LEU A 1 88 ? -7.457 28.453 8.109 1 94.94 88 LEU A C 1
ATOM 670 O O . LEU A 1 88 ? -7.543 28.375 6.883 1 94.94 88 LEU A O 1
ATOM 674 N N . ALA A 1 89 ? -7.008 27.484 8.883 1 95.38 89 ALA A N 1
ATOM 675 C CA . ALA A 1 89 ? -6.426 26.297 8.281 1 95.38 89 ALA A CA 1
ATOM 676 C C . ALA A 1 89 ? -7.508 25.359 7.758 1 95.38 89 ALA A C 1
ATOM 678 O O . ALA A 1 89 ? -7.266 24.562 6.84 1 95.38 89 ALA A O 1
ATOM 679 N N . LEU A 1 90 ? -8.672 25.438 8.297 1 95.19 90 LEU A N 1
ATOM 680 C CA . LEU A 1 90 ? -9.703 24.438 8.047 1 95.19 90 LEU A CA 1
ATOM 681 C C . LEU A 1 90 ? -10.172 24.484 6.598 1 95.19 90 LEU A C 1
ATOM 683 O O . LEU A 1 90 ? -10.367 23.453 5.969 1 95.19 90 LEU A O 1
ATOM 687 N N . GLU A 1 91 ? -10.375 25.719 6.109 1 93.44 91 GLU A N 1
ATOM 688 C CA . GLU A 1 91 ? -10.859 25.844 4.738 1 93.44 91 GLU A CA 1
ATOM 689 C C . GLU A 1 91 ? -9.875 25.234 3.744 1 93.44 91 GLU A C 1
ATOM 691 O O . GLU A 1 91 ? -10.273 24.469 2.863 1 93.44 91 GLU A O 1
ATOM 696 N N . HIS A 1 92 ? -8.664 25.547 3.924 1 91.94 92 HIS A N 1
ATOM 697 C CA . HIS A 1 92 ? -7.629 25.016 3.049 1 91.94 92 HIS A CA 1
ATOM 698 C C . HIS A 1 92 ? -7.535 23.5 3.186 1 91.94 92 HIS A C 1
ATOM 700 O O . HIS A 1 92 ? -7.363 22.781 2.189 1 91.94 92 HIS A O 1
ATOM 706 N N . ALA A 1 93 ? -7.617 23 4.348 1 95.38 93 ALA A N 1
ATOM 707 C CA . ALA A 1 93 ? -7.531 21.562 4.602 1 95.38 93 ALA A CA 1
ATOM 708 C C . ALA A 1 93 ? -8.625 20.812 3.854 1 95.38 93 ALA A C 1
ATOM 710 O O . ALA A 1 93 ? -8.367 19.766 3.258 1 95.38 93 ALA A O 1
ATOM 711 N N . CYS A 1 94 ? -9.836 21.375 3.877 1 96.06 94 CYS A N 1
ATOM 712 C CA . CYS A 1 94 ? -10.945 20.734 3.184 1 96.06 94 CYS A CA 1
ATOM 713 C C . CYS A 1 94 ? -10.703 20.703 1.679 1 96.06 94 CYS A C 1
ATOM 715 O O . CYS A 1 94 ? -10.93 19.672 1.032 1 96.06 94 CYS A O 1
ATOM 717 N N . THR A 1 95 ? -10.219 21.781 1.15 1 93.75 95 THR A N 1
ATOM 718 C CA . THR A 1 95 ? -9.961 21.875 -0.282 1 93.75 95 THR A CA 1
ATOM 719 C C . THR A 1 95 ? -8.852 20.906 -0.696 1 93.75 95 THR A C 1
ATOM 721 O O . THR A 1 95 ? -9 20.156 -1.657 1 93.75 95 THR A O 1
ATOM 724 N N . SER A 1 96 ? -7.797 20.938 0.044 1 96.06 96 SER A N 1
ATOM 725 C CA . SER A 1 96 ? -6.66 20.078 -0.269 1 96.06 96 SER A CA 1
ATOM 726 C C . SER A 1 96 ? -7.039 18.594 -0.155 1 96.06 96 SER A C 1
ATOM 728 O O . SER A 1 96 ? -6.641 17.781 -0.991 1 96.06 96 SER A O 1
ATOM 730 N N . ARG A 1 97 ? -7.766 18.297 0.802 1 97.69 97 ARG A N 1
ATOM 731 C CA . ARG A 1 97 ? -8.195 16.922 1.013 1 97.69 97 ARG A CA 1
ATOM 732 C C . ARG A 1 97 ? -9.094 16.438 -0.123 1 97.69 97 ARG A C 1
ATOM 734 O O . ARG A 1 97 ? -8.961 15.312 -0.595 1 97.69 97 ARG A O 1
ATOM 741 N N . LEU A 1 98 ? -10.008 17.312 -0.502 1 96.12 98 LEU A N 1
ATOM 742 C CA . LEU A 1 98 ? -10.898 16.969 -1.607 1 96.12 98 LEU A CA 1
ATOM 743 C C . LEU A 1 98 ? -10.102 16.688 -2.877 1 96.12 98 LEU A C 1
ATOM 745 O O . LEU A 1 98 ? -10.312 15.656 -3.531 1 96.12 98 LEU A O 1
ATOM 749 N N . VAL A 1 99 ? -9.188 17.516 -3.189 1 95.94 99 VAL A N 1
ATOM 750 C CA . VAL A 1 99 ? -8.367 17.359 -4.391 1 95.94 99 VAL A CA 1
ATOM 751 C C . VAL A 1 99 ? -7.586 16.062 -4.312 1 95.94 99 VAL A C 1
ATOM 753 O O . VAL A 1 99 ? -7.562 15.281 -5.273 1 95.94 99 VAL A O 1
ATOM 756 N N . ARG A 1 100 ? -7.008 15.797 -3.189 1 96.44 100 ARG A N 1
ATOM 757 C CA . ARG A 1 100 ? -6.215 14.594 -2.982 1 96.44 100 ARG A CA 1
ATOM 758 C C . ARG A 1 100 ? -7.062 13.336 -3.193 1 96.44 100 ARG A C 1
ATOM 760 O O . ARG A 1 100 ? -6.648 12.414 -3.898 1 96.44 100 ARG A O 1
ATOM 767 N N . LEU A 1 101 ? -8.227 13.297 -2.615 1 96.56 101 LEU A N 1
ATOM 768 C CA . LEU A 1 101 ? -9.062 12.109 -2.645 1 96.56 101 LEU A CA 1
ATOM 769 C C . LEU A 1 101 ? -9.648 11.891 -4.035 1 96.56 101 LEU A C 1
ATOM 771 O O . LEU A 1 101 ? -9.727 10.75 -4.512 1 96.56 101 LEU A O 1
ATOM 775 N N . VAL A 1 102 ? -10.023 12.977 -4.676 1 92.38 102 VAL A N 1
ATOM 776 C CA . VAL A 1 102 ? -10.586 12.859 -6.016 1 92.38 102 VAL A CA 1
ATOM 777 C C . VAL A 1 102 ? -9.5 12.406 -6.996 1 92.38 102 VAL A C 1
ATOM 779 O O . VAL A 1 102 ? -9.75 11.578 -7.871 1 92.38 102 VAL A O 1
ATOM 782 N N . ASP A 1 103 ? -8.344 12.945 -6.82 1 91.56 103 ASP A N 1
ATOM 783 C CA . ASP A 1 103 ? -7.215 12.508 -7.641 1 91.56 103 ASP A CA 1
ATOM 784 C C . ASP A 1 103 ? -6.926 11.023 -7.434 1 91.56 103 ASP A C 1
ATOM 786 O O . ASP A 1 103 ? -6.688 10.289 -8.398 1 91.56 103 ASP A O 1
ATOM 790 N N . ALA A 1 104 ? -6.953 10.609 -6.227 1 91.56 104 ALA A N 1
ATOM 791 C CA . ALA A 1 104 ? -6.703 9.211 -5.906 1 91.56 104 ALA A CA 1
ATOM 792 C C . ALA A 1 104 ? -7.77 8.305 -6.527 1 91.56 104 ALA A C 1
ATOM 794 O O . ALA A 1 104 ? -7.453 7.262 -7.098 1 91.56 104 ALA A O 1
ATOM 795 N N . LEU A 1 105 ? -9.016 8.711 -6.484 1 89.69 105 LEU A N 1
ATOM 796 C CA . LEU A 1 105 ? -10.109 7.938 -7.051 1 89.69 105 LEU A CA 1
ATOM 797 C C . LEU A 1 105 ? -9.992 7.852 -8.57 1 89.69 105 LEU A C 1
ATOM 799 O O . LEU A 1 105 ? -10.297 6.816 -9.164 1 89.69 105 LEU A O 1
ATOM 803 N N . SER A 1 106 ? -9.586 8.961 -9.133 1 84.88 106 SER A N 1
ATOM 804 C CA . SER A 1 106 ? -9.406 8.984 -10.578 1 84.88 106 SER A CA 1
ATOM 805 C C . SER A 1 106 ? -8.32 8.008 -11.016 1 84.88 106 SER A C 1
ATOM 807 O O . SER A 1 106 ? -8.469 7.316 -12.023 1 84.88 106 SER A O 1
ATOM 809 N N . ARG A 1 107 ? -7.285 7.965 -10.281 1 81.12 107 ARG A N 1
ATOM 810 C CA . ARG A 1 107 ? -6.203 7.027 -10.57 1 81.12 107 ARG A CA 1
ATOM 811 C C . ARG A 1 107 ? -6.68 5.586 -10.438 1 81.12 107 ARG A C 1
ATOM 813 O O . ARG A 1 107 ? -6.305 4.727 -11.234 1 81.12 107 ARG A O 1
ATOM 820 N N . LEU A 1 108 ? -7.52 5.383 -9.5 1 73.12 108 LEU A N 1
ATOM 821 C CA . LEU A 1 108 ? -8.016 4.035 -9.242 1 73.12 108 LEU A CA 1
ATOM 822 C C . LEU A 1 108 ? -8.984 3.594 -10.328 1 73.12 108 LEU A C 1
ATOM 824 O O . LEU A 1 108 ? -9.062 2.406 -10.656 1 73.12 108 LEU A O 1
ATOM 828 N N . SER A 1 109 ? -9.766 4.574 -10.938 1 72.75 109 SER A N 1
ATOM 829 C CA . SER A 1 109 ? -10.773 4.285 -11.953 1 72.75 109 SER A CA 1
ATOM 830 C C . SER A 1 109 ? -10.148 4.168 -13.336 1 72.75 109 SER A C 1
ATOM 832 O O . SER A 1 109 ? -10.609 3.381 -14.164 1 72.75 109 SER A O 1
ATOM 834 N N . ASN A 1 110 ? -9.359 5.16 -13.797 1 62.41 110 ASN A N 1
ATOM 835 C CA . ASN A 1 110 ? -8.75 5.172 -15.117 1 62.41 110 ASN A CA 1
ATOM 836 C C . ASN A 1 110 ? -7.918 3.916 -15.367 1 62.41 110 ASN A C 1
ATOM 838 O O . ASN A 1 110 ? -7.75 3.49 -16.516 1 62.41 110 ASN A O 1
ATOM 842 N N . ALA A 1 111 ? -7.445 3.48 -14.539 1 52.28 111 ALA A N 1
ATOM 843 C CA . ALA A 1 111 ? -6.672 2.268 -14.789 1 52.28 111 ALA A CA 1
ATOM 844 C C . ALA A 1 111 ? -7.559 1.155 -15.344 1 52.28 111 ALA A C 1
ATOM 846 O O . ALA A 1 111 ? -7.078 0.254 -16.031 1 52.28 111 ALA A O 1
ATOM 847 N N . THR A 1 112 ? -8.93 1.198 -15.164 1 46.69 112 THR A N 1
ATOM 848 C CA . THR A 1 112 ? -9.891 0.263 -15.742 1 46.69 112 THR A CA 1
ATOM 849 C C . THR A 1 112 ? -10.133 0.571 -17.219 1 46.69 112 THR A C 1
ATOM 851 O O . THR A 1 112 ? -10.398 -0.334 -18.016 1 46.69 112 THR A O 1
ATOM 854 N N . GLY A 1 113 ? -10.32 1.825 -17.641 1 42.66 113 GLY A N 1
ATOM 855 C CA . GLY A 1 113 ? -10.781 2.232 -18.969 1 42.66 113 GLY A CA 1
ATOM 856 C C . GLY A 1 113 ? -9.719 2.078 -20.031 1 42.66 113 GLY A C 1
ATOM 857 O O . GLY A 1 113 ? -10 2.256 -21.219 1 42.66 113 GLY A O 1
ATOM 858 N N . GLY A 1 114 ? -8.508 2.234 -19.797 1 38.53 114 GLY A N 1
ATOM 859 C CA . GLY A 1 114 ? -7.652 2.305 -20.969 1 38.53 114 GLY A CA 1
ATOM 860 C C . GLY A 1 114 ? -7.629 1.018 -21.766 1 38.53 114 GLY A C 1
ATOM 861 O O . GLY A 1 114 ? -6.914 0.915 -22.766 1 38.53 114 GLY A O 1
ATOM 862 N N . ALA A 1 115 ? -7.832 -0.079 -21.188 1 37.72 115 ALA A N 1
ATOM 863 C CA . ALA A 1 115 ? -7.734 -1.215 -22.109 1 37.72 115 ALA A CA 1
ATOM 864 C C . ALA A 1 115 ? -8.906 -1.24 -23.078 1 37.72 115 ALA A C 1
ATOM 866 O O . ALA A 1 115 ? -9.18 -2.268 -23.703 1 37.72 115 ALA A O 1
ATOM 867 N N . HIS A 1 116 ? -9.664 -0.256 -23.281 1 33.97 116 HIS A N 1
ATOM 868 C CA . HIS A 1 116 ? -10.422 -0.321 -24.516 1 33.97 116 HIS A CA 1
ATOM 869 C C . HIS A 1 116 ? -9.5 -0.268 -25.734 1 33.97 116 HIS A C 1
ATOM 871 O O . HIS A 1 116 ? -9.891 0.224 -26.797 1 33.97 116 HIS A O 1
ATOM 877 N N . GLY A 1 117 ? -8.266 -0.368 -25.75 1 31.73 117 GLY A N 1
ATOM 878 C CA . GLY A 1 117 ? -7.824 -0.562 -27.125 1 31.73 117 GLY A CA 1
ATOM 879 C C . GLY A 1 117 ? -8.617 -1.626 -27.859 1 31.73 117 GLY A C 1
ATOM 880 O O . GLY A 1 117 ? -9.328 -2.414 -27.234 1 31.73 117 GLY A O 1
ATOM 881 N N . ASP A 1 118 ? -8.539 -1.505 -29.406 1 31.5 118 ASP A N 1
ATOM 882 C CA . ASP A 1 118 ? -9.188 -2.232 -30.484 1 31.5 118 ASP A CA 1
ATOM 883 C C . ASP A 1 118 ? -9.023 -3.74 -30.312 1 31.5 118 ASP A C 1
ATOM 885 O O . ASP A 1 118 ? -9.133 -4.496 -31.281 1 31.5 118 ASP A O 1
ATOM 889 N N . ALA A 1 119 ? -8.078 -4.18 -29.609 1 31.19 119 ALA A N 1
ATOM 890 C CA . ALA A 1 119 ? -8.156 -5.602 -29.938 1 31.19 119 ALA A CA 1
ATOM 891 C C . ALA A 1 119 ? -9.57 -6.133 -29.75 1 31.19 119 ALA A C 1
ATOM 893 O O . ALA A 1 119 ? -10.148 -6.016 -28.656 1 31.19 119 ALA A O 1
ATOM 894 N N . LYS A 1 120 ? -10.312 -6.332 -30.812 1 35.22 120 LYS A N 1
ATOM 895 C CA . LYS A 1 120 ? -11.602 -6.891 -31.203 1 35.22 120 LYS A CA 1
ATOM 896 C C . LYS A 1 120 ? -11.922 -8.148 -30.406 1 35.22 120 LYS A C 1
ATOM 898 O O . LYS A 1 120 ? -12.922 -8.82 -30.672 1 35.22 120 LYS A O 1
ATOM 903 N N . GLY A 1 121 ? -10.922 -8.805 -29.734 1 31.67 121 GLY A N 1
ATOM 904 C CA . GLY A 1 121 ? -11.508 -10.078 -29.328 1 31.67 121 GLY A CA 1
ATOM 905 C C . GLY A 1 121 ? -12.367 -9.977 -28.078 1 31.67 121 GLY A C 1
ATOM 906 O O . GLY A 1 121 ? -12.289 -8.992 -27.344 1 31.67 121 GLY A O 1
ATOM 907 N N . PRO A 1 122 ? -13.367 -10.773 -27.891 1 29.7 122 PRO A N 1
ATOM 908 C CA . PRO A 1 122 ? -14.383 -10.773 -26.844 1 29.7 122 PRO A CA 1
ATOM 909 C C . PRO A 1 122 ? -13.781 -10.828 -25.438 1 29.7 122 PRO A C 1
ATOM 911 O O . PRO A 1 122 ? -13.039 -11.758 -25.125 1 29.7 122 PRO A O 1
ATOM 914 N N . VAL A 1 123 ? -13.203 -9.773 -24.984 1 39.59 123 VAL A N 1
ATOM 915 C CA . VAL A 1 123 ? -12.875 -9.773 -23.562 1 39.59 123 VAL A CA 1
ATOM 916 C C . VAL A 1 123 ? -14.031 -10.359 -22.75 1 39.59 123 VAL A C 1
ATOM 918 O O . VAL A 1 123 ? -15.188 -9.977 -22.953 1 39.59 123 VAL A O 1
ATOM 921 N N . PRO A 1 124 ? -13.953 -11.484 -22.109 1 37.81 124 PRO A N 1
ATOM 922 C CA . PRO A 1 124 ? -15.125 -12.094 -21.484 1 37.81 124 PRO A CA 1
ATOM 923 C C . PRO A 1 124 ? -15.93 -11.102 -20.656 1 37.81 124 PRO A C 1
ATOM 925 O O . PRO A 1 124 ? -15.352 -10.234 -19.984 1 37.81 124 PRO A O 1
ATOM 928 N N . ALA A 1 125 ? -17.203 -10.984 -20.828 1 38.28 125 ALA A N 1
ATOM 929 C CA . ALA A 1 125 ? -18.281 -10.141 -20.297 1 38.28 125 ALA A CA 1
ATOM 930 C C . ALA A 1 125 ? -18.109 -9.922 -18.797 1 38.28 125 ALA A C 1
ATOM 932 O O . ALA A 1 125 ? -18.484 -8.875 -18.281 1 38.28 125 ALA A O 1
ATOM 933 N N . ALA A 1 126 ? -17.641 -10.875 -18.078 1 39.16 126 ALA A N 1
ATOM 934 C CA . ALA A 1 126 ? -17.578 -10.859 -16.625 1 39.16 126 ALA A CA 1
ATOM 935 C C . ALA A 1 126 ? -16.516 -9.883 -16.125 1 39.16 126 ALA A C 1
ATOM 937 O O . ALA A 1 126 ? -16.703 -9.203 -15.125 1 39.16 126 ALA A O 1
ATOM 938 N N . ARG A 1 127 ? -15.414 -9.805 -16.828 1 46.09 127 ARG A N 1
ATOM 939 C CA . ARG A 1 127 ? -14.328 -8.883 -16.484 1 46.09 127 ARG A CA 1
ATOM 940 C C . ARG A 1 127 ? -14.758 -7.434 -16.703 1 46.09 127 ARG A C 1
ATOM 942 O O . ARG A 1 127 ? -14.359 -6.551 -15.938 1 46.09 127 ARG A O 1
ATOM 949 N N . GLY A 1 128 ? -15.5 -7.285 -17.688 1 45.72 128 GLY A N 1
ATOM 950 C CA . GLY A 1 128 ? -16.047 -5.988 -18.047 1 45.72 128 GLY A CA 1
ATOM 951 C C . GLY A 1 128 ? -16.984 -5.422 -17 1 45.72 128 GLY A C 1
ATOM 952 O O . GLY A 1 128 ? -16.953 -4.223 -16.719 1 45.72 128 GLY A O 1
ATOM 953 N N . ALA A 1 129 ? -17.844 -6.305 -16.578 1 45.31 129 ALA A N 1
ATOM 954 C CA . ALA A 1 129 ? -18.844 -5.887 -15.594 1 45.31 129 ALA A CA 1
ATOM 955 C C . ALA A 1 129 ? -18.188 -5.523 -14.266 1 45.31 129 ALA A C 1
ATOM 957 O O . ALA A 1 129 ? -18.609 -4.578 -13.594 1 45.31 129 ALA A O 1
ATOM 958 N N . ASP A 1 130 ? -17.094 -6.34 -13.875 1 51.53 130 ASP A N 1
ATOM 959 C CA . ASP A 1 130 ? -16.375 -6.125 -12.625 1 51.53 130 ASP A CA 1
ATOM 960 C C . ASP A 1 130 ? -15.742 -4.738 -12.586 1 51.53 130 ASP A C 1
ATOM 962 O O . ASP A 1 130 ? -15.82 -4.035 -11.578 1 51.53 130 ASP A O 1
ATOM 966 N N . SER A 1 131 ? -15.211 -4.465 -13.742 1 58.31 131 SER A N 1
ATOM 967 C CA . SER A 1 131 ? -14.578 -3.158 -13.891 1 58.31 131 SER A CA 1
ATOM 968 C C . SER A 1 131 ? -15.617 -2.039 -13.867 1 58.31 131 SER A C 1
ATOM 970 O O . SER A 1 131 ? -15.391 -0.992 -13.258 1 58.31 131 SER A O 1
ATOM 972 N N . ALA A 1 132 ? -16.812 -2.449 -14.359 1 57.31 132 ALA A N 1
ATOM 973 C CA . ALA A 1 132 ? -17.875 -1.441 -14.422 1 57.31 132 ALA A CA 1
ATOM 974 C C . ALA A 1 132 ? -18.391 -1.103 -13.031 1 57.31 132 ALA A C 1
ATOM 976 O O . ALA A 1 132 ? -18.641 0.066 -12.719 1 57.31 132 ALA A O 1
ATOM 977 N N . GLY A 1 133 ? -18.562 -2.18 -12.133 1 61.69 133 GLY A N 1
ATOM 978 C CA . GLY A 1 133 ? -19.047 -1.961 -10.789 1 61.69 133 GLY A CA 1
ATOM 979 C C . GLY A 1 133 ? -18.109 -1.109 -9.945 1 61.69 133 GLY A C 1
ATOM 980 O O . GLY A 1 133 ? -18.562 -0.209 -9.234 1 61.69 133 GLY A O 1
ATOM 981 N N . LEU A 1 134 ? -16.859 -1.306 -10.117 1 68.5 134 LEU A N 1
ATOM 982 C CA . LEU A 1 134 ? -15.867 -0.512 -9.391 1 68.5 134 LEU A CA 1
ATOM 983 C C . LEU A 1 134 ? -15.867 0.931 -9.891 1 68.5 134 LEU A C 1
ATOM 985 O O . LEU A 1 134 ? -15.734 1.863 -9.094 1 68.5 134 LEU A O 1
ATOM 989 N N . THR A 1 135 ? -16.094 0.991 -11.164 1 77.44 135 THR A N 1
ATOM 990 C CA . THR A 1 135 ? -16.094 2.328 -11.742 1 77.44 135 THR A CA 1
ATOM 991 C C . THR A 1 135 ? -17.281 3.141 -11.242 1 77.44 135 THR A C 1
ATOM 993 O O . THR A 1 135 ? -17.125 4.305 -10.867 1 77.44 135 THR A O 1
ATOM 996 N N . VAL A 1 136 ? -18.438 2.453 -11.141 1 82.44 136 VAL A N 1
ATOM 997 C CA . VAL A 1 136 ? -19.641 3.143 -10.664 1 82.44 136 VAL A CA 1
ATOM 998 C C . VAL A 1 136 ? -19.484 3.459 -9.18 1 82.44 136 VAL A C 1
ATOM 1000 O O . VAL A 1 136 ? -19.844 4.555 -8.734 1 82.44 136 VAL A O 1
ATOM 1003 N N . GLY A 1 137 ? -19 2.527 -8.406 1 89.94 137 GLY A N 1
ATOM 1004 C CA . GLY A 1 137 ? -18.766 2.754 -6.988 1 89.94 137 GLY A CA 1
ATOM 1005 C C . GLY A 1 137 ? -17.781 3.887 -6.719 1 89.94 137 GLY A C 1
ATOM 1006 O O . GLY A 1 137 ? -18.016 4.703 -5.824 1 89.94 137 GLY A O 1
ATOM 1007 N N . ALA A 1 138 ? -16.828 3.953 -7.562 1 90.31 138 ALA A N 1
ATOM 1008 C CA . ALA A 1 138 ? -15.812 5 -7.422 1 90.31 138 ALA A CA 1
ATOM 1009 C C . ALA A 1 138 ? -16.391 6.371 -7.746 1 90.31 138 ALA A C 1
ATOM 1011 O O . ALA A 1 138 ? -16.109 7.355 -7.059 1 90.31 138 ALA A O 1
ATOM 1012 N N . ALA A 1 139 ? -17.172 6.418 -8.781 1 91.44 139 ALA A N 1
ATOM 1013 C CA . ALA A 1 139 ? -17.812 7.676 -9.156 1 91.44 139 ALA A CA 1
ATOM 1014 C C . ALA A 1 139 ? -18.734 8.172 -8.047 1 91.44 139 ALA A C 1
ATOM 1016 O O . ALA A 1 139 ? -18.734 9.359 -7.715 1 91.44 139 ALA A O 1
ATOM 1017 N N . ARG A 1 140 ? -19.5 7.293 -7.484 1 94.25 140 ARG A N 1
ATOM 1018 C CA . ARG A 1 140 ? -20.406 7.66 -6.41 1 94.25 140 ARG A CA 1
ATOM 1019 C C . ARG A 1 140 ? -19.641 8.062 -5.152 1 94.25 140 ARG A C 1
ATOM 1021 O O . ARG A 1 140 ? -20.062 8.977 -4.438 1 94.25 140 ARG A O 1
ATOM 1028 N N . ALA A 1 141 ? -18.609 7.352 -4.855 1 96 141 ALA A N 1
ATOM 1029 C CA . ALA A 1 141 ? -17.75 7.723 -3.734 1 96 141 ALA A CA 1
ATOM 1030 C C . ALA A 1 141 ? -17.203 9.133 -3.906 1 96 141 ALA A C 1
ATOM 1032 O O . ALA A 1 141 ? -17.203 9.93 -2.961 1 96 141 ALA A O 1
ATOM 1033 N N . GLY A 1 142 ? -16.75 9.406 -5.141 1 96.12 142 GLY A N 1
ATOM 1034 C CA . GLY A 1 142 ? -16.266 10.742 -5.438 1 96.12 142 GLY A CA 1
ATOM 1035 C C . GLY A 1 142 ? -17.312 11.82 -5.23 1 96.12 142 GLY A C 1
ATOM 1036 O O . GLY A 1 142 ? -17.031 12.867 -4.645 1 96.12 142 GLY A O 1
ATOM 1037 N N . ALA A 1 143 ? -18.453 11.547 -5.656 1 96.56 143 ALA A N 1
ATOM 1038 C CA . ALA A 1 143 ? -19.547 12.5 -5.504 1 96.56 143 ALA A CA 1
ATOM 1039 C C . ALA A 1 143 ? -19.891 12.727 -4.031 1 96.56 143 ALA A C 1
ATOM 1041 O O . ALA A 1 143 ? -20.141 13.859 -3.609 1 96.56 143 ALA A O 1
ATOM 1042 N N . LEU A 1 144 ? -19.906 11.688 -3.299 1 97.12 144 LEU A N 1
ATOM 1043 C CA . LEU A 1 144 ? -20.203 11.773 -1.871 1 97.12 144 LEU A CA 1
ATOM 1044 C C . LEU A 1 144 ? -19.141 12.609 -1.155 1 97.12 144 LEU A C 1
ATOM 1046 O O . LEU A 1 144 ? -19.469 13.508 -0.384 1 97.12 144 LEU A O 1
ATOM 1050 N N . LEU A 1 145 ? -17.906 12.328 -1.446 1 97.56 145 LEU A N 1
ATOM 1051 C CA . LEU A 1 145 ? -16.797 13.062 -0.835 1 97.56 145 LEU A CA 1
ATOM 1052 C C . LEU A 1 145 ? -16.828 14.531 -1.24 1 97.56 145 LEU A C 1
ATOM 1054 O O . LEU A 1 145 ? -16.594 15.414 -0.414 1 97.56 145 LEU A O 1
ATOM 1058 N N . GLU A 1 146 ? -17.109 14.742 -2.486 1 97.31 146 GLU A N 1
ATOM 1059 C CA . GLU A 1 146 ? -17.219 16.125 -2.963 1 97.31 146 GLU A CA 1
ATOM 1060 C C . GLU A 1 146 ? -18.297 16.875 -2.203 1 97.31 146 GLU A C 1
ATOM 1062 O O . GLU A 1 146 ? -18.078 18.016 -1.756 1 97.31 146 GLU A O 1
ATOM 1067 N N . ARG A 1 147 ? -19.406 16.281 -2.047 1 97.44 147 ARG A N 1
ATOM 1068 C CA . ARG A 1 147 ? -20.5 16.922 -1.324 1 97.44 147 ARG A CA 1
ATOM 1069 C C . ARG A 1 147 ? -20.109 17.188 0.129 1 97.44 147 ARG A C 1
ATOM 1071 O O . ARG A 1 147 ? -20.266 18.297 0.625 1 97.44 147 ARG A O 1
ATOM 1078 N N . GLN A 1 148 ? -19.578 16.234 0.808 1 97.38 148 GLN A N 1
ATOM 1079 C CA . GLN A 1 148 ? -19.25 16.344 2.223 1 97.38 148 GLN A CA 1
ATOM 1080 C C . GLN A 1 148 ? -18.156 17.375 2.449 1 97.38 148 GLN A C 1
ATOM 1082 O O . GLN A 1 148 ? -18.25 18.219 3.342 1 97.38 148 GLN A O 1
ATOM 1087 N N . LEU A 1 149 ? -17.141 17.344 1.628 1 97.31 149 LEU A N 1
ATOM 1088 C CA . LEU A 1 149 ? -15.992 18.234 1.841 1 97.31 149 LEU A CA 1
ATOM 1089 C C . LEU A 1 149 ? -16.312 19.641 1.378 1 97.31 149 LEU A C 1
ATOM 1091 O O . LEU A 1 149 ? -15.781 20.609 1.936 1 97.31 149 LEU A O 1
ATOM 1095 N N . THR A 1 150 ? -17.172 19.766 0.382 1 96.81 150 THR A N 1
ATOM 1096 C CA . THR A 1 150 ? -17.625 21.094 -0.021 1 96.81 150 THR A CA 1
ATOM 1097 C C . THR A 1 150 ? -18.453 21.734 1.08 1 96.81 150 THR A C 1
ATOM 1099 O O . THR A 1 150 ? -18.312 22.938 1.356 1 96.81 150 THR A O 1
ATOM 1102 N N . LEU A 1 151 ? -19.281 20.953 1.71 1 97.25 151 LEU A N 1
ATOM 1103 C CA . LEU A 1 151 ? -20.062 21.469 2.828 1 97.25 151 LEU A CA 1
ATOM 1104 C C . LEU A 1 151 ? -19.156 21.891 3.98 1 97.25 151 LEU A C 1
ATOM 1106 O O . LEU A 1 151 ? -19.328 22.969 4.551 1 97.25 151 LEU A O 1
ATOM 1110 N N . ALA A 1 152 ? -18.25 21.078 4.273 1 97.19 152 ALA A N 1
ATOM 1111 C CA . ALA A 1 152 ? -17.297 21.406 5.332 1 97.19 152 ALA A CA 1
ATOM 1112 C C . ALA A 1 152 ? -16.5 22.656 4.988 1 97.19 152 ALA A C 1
ATOM 1114 O O . ALA A 1 152 ? -16.234 23.484 5.855 1 97.19 152 ALA A O 1
ATOM 1115 N N . ARG A 1 153 ? -16.125 22.812 3.768 1 96.06 153 ARG A N 1
ATOM 1116 C CA . ARG A 1 153 ? -15.383 23.969 3.303 1 96.06 153 ARG A CA 1
ATOM 1117 C C . ARG A 1 153 ? -16.203 25.25 3.461 1 96.06 153 ARG A C 1
ATOM 1119 O O . ARG A 1 153 ? -15.688 26.281 3.9 1 96.06 153 ARG A O 1
ATOM 1126 N N . THR A 1 154 ? -17.438 25.141 3.105 1 96.31 154 THR A N 1
ATOM 1127 C CA . THR A 1 154 ? -18.328 26.297 3.215 1 96.31 154 THR A CA 1
ATOM 1128 C C . THR A 1 154 ? -18.469 26.719 4.672 1 96.31 154 THR A C 1
ATOM 1130 O O . THR A 1 154 ? -18.438 27.922 4.98 1 96.31 154 THR A O 1
ATOM 1133 N N . ARG A 1 155 ? -18.641 25.734 5.504 1 97.12 155 ARG A N 1
ATOM 1134 C CA . ARG A 1 155 ? -18.734 26.047 6.93 1 97.12 155 ARG A CA 1
ATOM 1135 C C . ARG A 1 155 ? -17.438 26.672 7.438 1 97.12 155 ARG A C 1
ATOM 1137 O O . ARG A 1 155 ? -17.469 27.641 8.195 1 97.12 155 ARG A O 1
ATOM 1144 N N . ALA A 1 156 ? -16.359 26.141 6.996 1 96.25 156 ALA A N 1
ATOM 1145 C CA . ALA A 1 156 ? -15.055 26.672 7.391 1 96.25 156 ALA A CA 1
ATOM 1146 C C . ALA A 1 156 ? -14.844 28.094 6.859 1 96.25 156 ALA A C 1
ATOM 1148 O O . ALA A 1 156 ? -14.289 28.938 7.551 1 96.25 156 ALA A O 1
ATOM 1149 N N . HIS A 1 157 ? -15.258 28.328 5.66 1 93.81 157 HIS A N 1
ATOM 1150 C CA . HIS A 1 157 ? -15.164 29.641 5.055 1 93.81 157 HIS A CA 1
ATOM 1151 C C . HIS A 1 157 ? -15.961 30.672 5.852 1 93.81 157 HIS A C 1
ATOM 1153 O O . HIS A 1 157 ? -15.453 31.75 6.168 1 93.81 157 HIS A O 1
ATOM 1159 N N . SER A 1 158 ? -17.141 30.297 6.211 1 96 158 SER A N 1
ATOM 1160 C CA . SER A 1 158 ? -17.984 31.172 7.008 1 96 158 SER A CA 1
ATOM 1161 C C . SER A 1 158 ? -17.359 31.469 8.367 1 96 158 SER A C 1
ATOM 1163 O O . SER A 1 158 ? -17.359 32.594 8.828 1 96 158 SER A O 1
ATOM 1165 N N . ALA A 1 159 ? -16.828 30.422 8.93 1 95.81 159 ALA A N 1
ATOM 1166 C CA . ALA A 1 159 ? -16.156 30.578 10.219 1 95.81 159 ALA A CA 1
ATOM 1167 C C . ALA A 1 159 ? -14.945 31.5 10.109 1 95.81 159 ALA A C 1
ATOM 1169 O O . ALA A 1 159 ? -14.68 32.312 11 1 95.81 159 ALA A O 1
ATOM 1170 N N . SER A 1 160 ? -14.227 31.391 9.062 1 94.44 160 SER A N 1
ATOM 1171 C CA . SER A 1 160 ? -13.062 32.219 8.82 1 94.44 160 SER A CA 1
ATOM 1172 C C . SER A 1 160 ? -13.461 33.688 8.664 1 94.44 160 SER A C 1
ATOM 1174 O O . SER A 1 160 ? -12.844 34.594 9.258 1 94.44 160 SER A O 1
ATOM 1176 N N . LEU A 1 161 ? -14.484 33.969 7.914 1 92.62 161 LEU A N 1
ATOM 1177 C CA . LEU A 1 161 ? -14.961 35.344 7.711 1 92.62 161 LEU A CA 1
ATOM 1178 C C . LEU A 1 161 ? -15.445 35.938 9.023 1 92.62 161 LEU A C 1
ATOM 1180 O O . LEU A 1 161 ? -15.172 37.094 9.312 1 92.62 161 LEU A O 1
ATOM 1184 N N . GLN A 1 162 ? -16.141 35.125 9.781 1 96.06 162 GLN A N 1
ATOM 1185 C CA . GLN A 1 162 ? -16.625 35.594 11.078 1 96.06 162 GLN A CA 1
ATOM 1186 C C . GLN A 1 162 ? -15.461 35.938 12.016 1 96.06 162 GLN A C 1
ATOM 1188 O O . GLN A 1 162 ? -15.484 36.938 12.719 1 96.06 162 GLN A O 1
ATOM 1193 N N . ALA A 1 163 ? -14.492 35.062 12.008 1 96.38 163 ALA A N 1
ATOM 1194 C CA . ALA A 1 163 ? -13.32 35.281 12.844 1 96.38 163 ALA A CA 1
ATOM 1195 C C . ALA A 1 163 ? -12.594 36.562 12.461 1 96.38 163 ALA A C 1
ATOM 1197 O O . ALA A 1 163 ? -12.258 37.375 13.32 1 96.38 163 ALA A O 1
ATOM 1198 N N . LEU A 1 164 ? -12.398 36.875 11.148 1 93.88 164 LEU A N 1
ATOM 1199 C CA . LEU A 1 164 ? -11.641 38 10.656 1 93.88 164 LEU A CA 1
ATOM 1200 C C . LEU A 1 164 ? -12.414 39.312 10.883 1 93.88 164 LEU A C 1
ATOM 1202 O O . LEU A 1 164 ? -11.828 40.406 10.844 1 93.88 164 LEU A O 1
ATOM 1206 N N . GLY A 1 165 ? -13.711 39.188 11.094 1 94.25 165 GLY A N 1
ATOM 1207 C CA . GLY A 1 165 ? -14.539 40.375 11.359 1 94.25 165 GLY A CA 1
ATOM 1208 C C . GLY A 1 165 ? -14.828 40.562 12.836 1 94.25 165 GLY A C 1
ATOM 1209 O O . GLY A 1 165 ? -15.508 41.531 13.211 1 94.25 165 GLY A O 1
ATOM 1210 N N . SER A 1 166 ? -14.312 39.781 13.664 1 97.12 166 SER A N 1
ATOM 1211 C CA . SER A 1 166 ? -14.648 39.781 15.086 1 97.12 166 SER A CA 1
ATOM 1212 C C . SER A 1 166 ? -13.789 40.781 15.852 1 97.12 166 SER A C 1
ATOM 1214 O O . SER A 1 166 ? -12.719 41.188 15.375 1 97.12 166 SER A O 1
ATOM 1216 N N . ALA A 1 167 ? -14.266 41.125 17.094 1 97.94 167 ALA A N 1
ATOM 1217 C CA . ALA A 1 167 ? -13.5 42 18 1 97.94 167 ALA A CA 1
ATOM 1218 C C . ALA A 1 167 ? -12.242 41.281 18.484 1 97.94 167 ALA A C 1
ATOM 1220 O O . ALA A 1 167 ? -11.203 41.906 18.688 1 97.94 167 ALA A O 1
ATOM 1221 N N . ARG A 1 168 ? -12.406 39.969 18.578 1 97.62 168 ARG A N 1
ATOM 1222 C CA . ARG A 1 168 ? -11.273 39.156 19.016 1 97.62 168 ARG A CA 1
ATOM 1223 C C . ARG A 1 168 ? -10.117 39.25 18.016 1 97.62 168 ARG A C 1
ATOM 1225 O O . ARG A 1 168 ? -8.961 39.438 18.422 1 97.62 168 ARG A O 1
ATOM 1232 N N . PHE A 1 169 ? -10.469 39.25 16.781 1 97.44 169 PHE A N 1
ATOM 1233 C CA . PHE A 1 169 ? -9.43 39.344 15.75 1 97.44 169 PHE A CA 1
ATOM 1234 C C . PHE A 1 169 ? -8.828 40.75 15.711 1 97.44 169 PHE A C 1
ATOM 1236 O O . PHE A 1 169 ? -7.613 40.875 15.555 1 97.44 169 PHE A O 1
ATOM 1243 N N . HIS A 1 170 ? -9.562 41.75 15.836 1 97.06 170 HIS A N 1
ATOM 1244 C CA . HIS A 1 170 ? -9.047 43.125 15.812 1 97.06 170 HIS A CA 1
ATOM 1245 C C . HIS A 1 170 ? -8.086 43.344 16.969 1 97.06 170 HIS A C 1
ATOM 1247 O O . HIS A 1 170 ? -7.059 44 16.797 1 97.06 170 HIS A O 1
ATOM 1253 N N . ALA A 1 171 ? -8.461 42.781 18.078 1 98.19 171 ALA A N 1
ATOM 1254 C CA . ALA A 1 171 ? -7.559 42.875 19.219 1 98.19 171 ALA A CA 1
ATOM 1255 C C . ALA A 1 171 ? -6.234 42.188 18.938 1 98.19 171 ALA A C 1
ATOM 1257 O O . ALA A 1 171 ? -5.168 42.688 19.312 1 98.19 171 ALA A O 1
ATOM 1258 N N . LEU A 1 172 ? -6.324 41.062 18.297 1 98.25 172 LEU A N 1
ATOM 1259 C CA . LEU A 1 172 ? -5.125 40.344 17.922 1 98.25 172 LEU A CA 1
ATOM 1260 C C . LEU A 1 172 ? -4.281 41.125 16.938 1 98.25 172 LEU A C 1
ATOM 1262 O O . LEU A 1 172 ? -3.061 41.219 17.078 1 98.25 172 LEU A O 1
ATOM 1266 N N . ALA A 1 173 ? -4.898 41.688 15.906 1 97.62 173 ALA A N 1
ATOM 1267 C CA . ALA A 1 173 ? -4.195 42.469 14.906 1 97.62 173 ALA A CA 1
ATOM 1268 C C . ALA A 1 173 ? -3.488 43.656 15.562 1 97.62 173 ALA A C 1
ATOM 1270 O O . ALA A 1 173 ? -2.354 44 15.203 1 97.62 173 ALA A O 1
ATOM 1271 N N . ASP A 1 174 ? -4.121 44.25 16.531 1 97.5 174 ASP A N 1
ATOM 1272 C CA . ASP A 1 174 ? -3.521 45.375 17.266 1 97.5 174 ASP A CA 1
ATOM 1273 C C . ASP A 1 174 ? -2.291 44.906 18.047 1 97.5 174 ASP A C 1
ATOM 1275 O O . ASP A 1 174 ? -1.265 45.594 18.047 1 97.5 174 ASP A O 1
ATOM 1279 N N . ALA A 1 175 ? -2.482 43.812 18.672 1 97.94 175 ALA A N 1
ATOM 1280 C CA . ALA A 1 175 ? -1.369 43.25 19.438 1 97.94 175 ALA A CA 1
ATOM 1281 C C . ALA A 1 175 ? -0.181 42.938 18.531 1 97.94 175 ALA A C 1
ATOM 1283 O O . ALA A 1 175 ? 0.97 43.188 18.906 1 97.94 175 ALA A O 1
ATOM 1284 N N . VAL A 1 176 ? -0.438 42.438 17.344 1 98.19 176 VAL A N 1
ATOM 1285 C CA . VAL A 1 176 ? 0.623 42.125 16.391 1 98.19 176 VAL A CA 1
ATOM 1286 C C . VAL A 1 176 ? 1.237 43.406 15.844 1 98.19 176 VAL A C 1
ATOM 1288 O O . VAL A 1 176 ? 2.445 43.469 15.609 1 98.19 176 VAL A O 1
ATOM 1291 N N . ALA A 1 177 ? 0.453 44.375 15.625 1 97.38 177 ALA A N 1
ATOM 1292 C CA . ALA A 1 177 ? 0.963 45.656 15.188 1 97.38 177 ALA A CA 1
ATOM 1293 C C . ALA A 1 177 ? 1.94 46.25 16.203 1 97.38 177 ALA A C 1
ATOM 1295 O O . ALA A 1 177 ? 2.973 46.812 15.836 1 97.38 177 ALA A O 1
ATOM 1296 N N . LEU A 1 178 ? 1.605 46.125 17.469 1 96.88 178 LEU A N 1
ATOM 1297 C CA . LEU A 1 178 ? 2.506 46.562 18.516 1 96.88 178 LEU A CA 1
ATOM 1298 C C . LEU A 1 178 ? 3.801 45.781 18.516 1 96.88 178 LEU A C 1
ATOM 1300 O O . LEU A 1 178 ? 4.883 46.312 18.719 1 96.88 178 LEU A O 1
ATOM 1304 N N . LEU A 1 179 ? 3.654 44.469 18.219 1 96.94 179 LEU A N 1
ATOM 1305 C CA . LEU A 1 179 ? 4.809 43.594 18.156 1 96.94 179 LEU A CA 1
ATOM 1306 C C . LEU A 1 179 ? 5.758 44 17.031 1 96.94 179 LEU A C 1
ATOM 1308 O O . LEU A 1 179 ? 6.965 43.781 17.125 1 96.94 179 LEU A O 1
ATOM 1312 N N . ALA A 1 180 ? 5.273 44.625 16.031 1 94 180 ALA A N 1
ATOM 1313 C CA . ALA A 1 180 ? 6.078 45.062 14.891 1 94 180 ALA A CA 1
ATOM 1314 C C . ALA A 1 180 ? 7.102 46.094 15.32 1 94 180 ALA A C 1
ATOM 1316 O O . ALA A 1 180 ? 8.094 46.312 14.625 1 94 180 ALA A O 1
ATOM 1317 N N . SER A 1 181 ? 6.898 46.719 16.5 1 93.25 181 SER A N 1
ATOM 1318 C CA . SER A 1 181 ? 7.816 47.781 16.906 1 93.25 181 SER A CA 1
ATOM 1319 C C . SER A 1 181 ? 8.422 47.469 18.281 1 93.25 181 SER A C 1
ATOM 1321 O O . SER A 1 181 ? 9.508 47.969 18.594 1 93.25 181 SER A O 1
ATOM 1323 N N . GLU A 1 182 ? 7.684 46.719 19.031 1 94.69 182 GLU A N 1
ATOM 1324 C CA . GLU A 1 182 ? 8.133 46.469 20.406 1 94.69 182 GLU A CA 1
ATOM 1325 C C . GLU A 1 182 ? 7.922 45.031 20.812 1 94.69 182 GLU A C 1
ATOM 1327 O O . GLU A 1 182 ? 6.852 44.469 20.578 1 94.69 182 GLU A O 1
ATOM 1332 N N . VAL A 1 183 ? 8.969 44.5 21.406 1 96.12 183 VAL A N 1
ATOM 1333 C CA . VAL A 1 183 ? 8.891 43.156 21.938 1 96.12 183 VAL A CA 1
ATOM 1334 C C . VAL A 1 183 ? 9 43.188 23.469 1 96.12 183 VAL A C 1
ATOM 1336 O O . VAL A 1 183 ? 10.062 43.469 24.016 1 96.12 183 VAL A O 1
ATOM 1339 N N . PRO A 1 184 ? 7.93 42.875 24.062 1 96.31 184 PRO A N 1
ATOM 1340 C CA . PRO A 1 184 ? 8.008 42.812 25.531 1 96.31 184 PRO A CA 1
ATOM 1341 C C . PRO A 1 184 ? 8.945 41.719 26.031 1 96.31 184 PRO A C 1
ATOM 1343 O O . PRO A 1 184 ? 8.703 40.531 25.781 1 96.31 184 PRO A O 1
ATOM 1346 N N . LEU A 1 185 ? 10 42.156 26.734 1 95.5 185 LEU A N 1
ATOM 1347 C CA . LEU A 1 185 ? 11.016 41.219 27.219 1 95.5 185 LEU A CA 1
ATOM 1348 C C . LEU A 1 185 ? 10.867 40.969 28.703 1 95.5 185 LEU A C 1
ATOM 1350 O O . LEU A 1 185 ? 10.297 41.812 29.422 1 95.5 185 LEU A O 1
ATOM 1354 N N . GLY A 1 186 ? 11.258 39.812 29.094 1 93.75 186 GLY A N 1
ATOM 1355 C CA . GLY A 1 186 ? 11.461 39.531 30.5 1 93.75 186 GLY A CA 1
ATOM 1356 C C . GLY A 1 186 ? 12.859 39.875 30.984 1 93.75 186 GLY A C 1
ATOM 1357 O O . GLY A 1 186 ? 13.664 40.406 30.234 1 93.75 186 GLY A O 1
ATOM 1358 N N . PRO A 1 187 ? 13.086 39.531 32.219 1 91.69 187 PRO A N 1
ATOM 1359 C CA . PRO A 1 187 ? 14.391 39.844 32.812 1 91.69 187 PRO A CA 1
ATOM 1360 C C . PRO A 1 187 ? 15.547 39.188 32.031 1 91.69 187 PRO A C 1
ATOM 1362 O O . PRO A 1 187 ? 16.609 39.812 31.875 1 91.69 187 PRO A O 1
ATOM 1365 N N . VAL A 1 188 ? 15.383 38.062 31.547 1 92.12 188 VAL A N 1
ATOM 1366 C CA . VAL A 1 188 ? 16.438 37.312 30.859 1 92.12 188 VAL A CA 1
ATOM 1367 C C . VAL A 1 188 ? 16.656 37.906 29.469 1 92.12 188 VAL A C 1
ATOM 1369 O O . VAL A 1 188 ? 17.734 37.75 28.891 1 92.12 188 VAL A O 1
ATOM 1372 N N . GLY A 1 189 ? 15.625 38.562 28.984 1 92.5 189 GLY A N 1
ATOM 1373 C CA . GLY A 1 189 ? 15.68 39.125 27.641 1 92.5 189 GLY A CA 1
ATOM 1374 C C . GLY A 1 189 ? 16.719 40.219 27.484 1 92.5 189 GLY A C 1
ATOM 1375 O O . GLY A 1 189 ? 17.172 40.5 26.375 1 92.5 189 GLY A O 1
ATOM 1376 N N . SER A 1 190 ? 17.125 40.781 28.578 1 91.62 190 SER A N 1
ATOM 1377 C CA . SER A 1 190 ? 18.078 41.875 28.562 1 91.62 190 SER A CA 1
ATOM 1378 C C . SER A 1 190 ? 19.5 41.375 28.734 1 91.62 190 SER A C 1
ATOM 1380 O O . SER A 1 190 ? 20.469 42.125 28.594 1 91.62 190 SER A O 1
ATOM 1382 N N . ALA A 1 191 ? 19.609 40.125 28.984 1 92.81 191 ALA A N 1
ATOM 1383 C CA . ALA A 1 191 ? 20.938 39.531 29.172 1 92.81 191 ALA A CA 1
ATOM 1384 C C . ALA A 1 191 ? 21.656 39.375 27.828 1 92.81 191 ALA A C 1
ATOM 1386 O O . ALA A 1 191 ? 21.016 39.438 26.766 1 92.81 191 ALA A O 1
ATOM 1387 N N . PRO A 1 192 ? 23 39.281 27.953 1 93 192 PRO A N 1
ATOM 1388 C CA . PRO A 1 192 ? 23.75 39.094 26.703 1 93 192 PRO A CA 1
ATOM 1389 C C . PRO A 1 192 ? 23.297 37.875 25.922 1 93 192 PRO A C 1
ATOM 1391 O O . PRO A 1 192 ? 23.078 36.812 26.484 1 93 192 PRO A O 1
ATOM 1394 N N . ALA A 1 193 ? 23.078 38.031 24.625 1 91.88 193 ALA A N 1
ATOM 1395 C CA . ALA A 1 193 ? 22.562 37 23.719 1 91.88 193 ALA A CA 1
ATOM 1396 C C . ALA A 1 193 ? 23.406 35.719 23.797 1 91.88 193 ALA A C 1
ATOM 1398 O O . ALA A 1 193 ? 22.875 34.625 23.828 1 91.88 193 ALA A O 1
ATOM 1399 N N . VAL A 1 194 ? 24.703 35.812 23.812 1 87.69 194 VAL A N 1
ATOM 1400 C CA . VAL A 1 194 ? 25.641 34.719 23.766 1 87.69 194 VAL A CA 1
ATOM 1401 C C . VAL A 1 194 ? 25.438 33.781 24.969 1 87.69 194 VAL A C 1
ATOM 1403 O O . VAL A 1 194 ? 25.688 32.594 24.891 1 87.69 194 VAL A O 1
ATOM 1406 N N . GLU A 1 195 ? 24.797 34.344 25.953 1 89.88 195 GLU A N 1
ATOM 1407 C CA . GLU A 1 195 ? 24.672 33.594 27.203 1 89.88 195 GLU A CA 1
ATOM 1408 C C . GLU A 1 195 ? 23.328 32.906 27.281 1 89.88 195 GLU A C 1
ATOM 1410 O O . GLU A 1 195 ? 23.203 31.859 27.938 1 89.88 195 GLU A O 1
ATOM 1415 N N . VAL A 1 196 ? 22.312 33.438 26.578 1 91.5 196 VAL A N 1
ATOM 1416 C CA . VAL A 1 196 ? 20.984 32.969 26.953 1 91.5 196 VAL A CA 1
ATOM 1417 C C . VAL A 1 196 ? 20.219 32.531 25.719 1 91.5 196 VAL A C 1
ATOM 1419 O O . VAL A 1 196 ? 19.203 31.828 25.828 1 91.5 196 VAL A O 1
ATOM 1422 N N . LEU A 1 197 ? 20.609 32.906 24.578 1 89.81 197 LEU A N 1
ATOM 1423 C CA . LEU A 1 197 ? 19.797 32.719 23.391 1 89.81 197 LEU A CA 1
ATOM 1424 C C . LEU A 1 197 ? 19.844 31.25 22.922 1 89.81 197 LEU A C 1
ATOM 1426 O O . LEU A 1 197 ? 18.844 30.719 22.422 1 89.81 197 LEU A O 1
ATOM 1430 N N . ASP A 1 198 ? 20.922 30.547 23.125 1 90.19 198 ASP A N 1
ATOM 1431 C CA . ASP A 1 198 ? 21.094 29.188 22.609 1 90.19 198 ASP A CA 1
ATOM 1432 C C . ASP A 1 198 ? 20.297 28.172 23.422 1 90.19 198 ASP A C 1
ATOM 1434 O O . ASP A 1 198 ? 19.844 27.156 22.891 1 90.19 198 ASP A O 1
ATOM 1438 N N . GLY A 1 199 ? 20.125 28.438 24.625 1 93.5 199 GLY A N 1
ATOM 1439 C CA . GLY A 1 199 ? 19.453 27.5 25.531 1 93.5 199 GLY A CA 1
ATOM 1440 C C . GLY A 1 199 ? 18.078 27.078 25.031 1 93.5 199 GLY A C 1
ATOM 1441 O O . GLY A 1 199 ? 17.859 25.891 24.766 1 93.5 199 GLY A O 1
ATOM 1442 N N . PRO A 1 200 ? 17.188 28.031 24.828 1 95.69 200 PRO A N 1
ATOM 1443 C CA . PRO A 1 200 ? 15.844 27.688 24.375 1 95.69 200 PRO A CA 1
ATOM 1444 C C . PRO A 1 200 ? 15.844 26.953 23.031 1 95.69 200 PRO A C 1
ATOM 1446 O O . PRO A 1 200 ? 15.078 26 22.844 1 95.69 200 PRO A O 1
ATOM 1449 N N . ALA A 1 201 ? 16.656 27.375 22.109 1 94.69 201 ALA A N 1
ATOM 1450 C CA . ALA A 1 201 ? 16.75 26.719 20.812 1 94.69 201 ALA A CA 1
ATOM 1451 C C . ALA A 1 201 ? 17.266 25.281 20.953 1 94.69 201 ALA A C 1
ATOM 1453 O O . ALA A 1 201 ? 16.797 24.391 20.25 1 94.69 201 ALA A O 1
ATOM 1454 N N . GLU A 1 202 ? 18.203 25.062 21.828 1 96.19 202 GLU A N 1
ATOM 1455 C CA . GLU A 1 202 ? 18.75 23.734 22.078 1 96.19 202 GLU A CA 1
ATOM 1456 C C . GLU A 1 202 ? 17.703 22.812 22.688 1 96.19 202 GLU A C 1
ATOM 1458 O O . GLU A 1 202 ? 17.672 21.625 22.391 1 96.19 202 GLU A O 1
ATOM 1463 N N . VAL A 1 203 ? 16.891 23.344 23.516 1 97.06 203 VAL A N 1
ATOM 1464 C CA . VAL A 1 203 ? 15.828 22.562 24.125 1 97.06 203 VAL A CA 1
ATOM 1465 C C . VAL A 1 203 ? 14.852 22.109 23.031 1 97.06 203 VAL A C 1
ATOM 1467 O O . VAL A 1 203 ? 14.422 20.953 23.016 1 97.06 203 VAL A O 1
ATOM 1470 N N . ALA A 1 204 ? 14.477 23.016 22.156 1 96.44 204 ALA A N 1
ATOM 1471 C CA . ALA A 1 204 ? 13.594 22.688 21.047 1 96.44 204 ALA A CA 1
ATOM 1472 C C . ALA A 1 204 ? 14.203 21.578 20.188 1 96.44 204 ALA A C 1
ATOM 1474 O O . ALA A 1 204 ? 13.5 20.641 19.781 1 96.44 204 ALA A O 1
ATOM 1475 N N . GLU A 1 205 ? 15.453 21.656 19.969 1 96.31 205 GLU A N 1
ATOM 1476 C CA . GLU A 1 205 ? 16.156 20.641 19.188 1 96.31 205 GLU A CA 1
ATOM 1477 C C . GLU A 1 205 ? 16.156 19.297 19.906 1 96.31 205 GLU A C 1
ATOM 1479 O O . GLU A 1 205 ? 15.883 18.266 19.297 1 96.31 205 GLU A O 1
ATOM 1484 N N . ARG A 1 206 ? 16.469 19.297 21.141 1 97.38 206 ARG A N 1
ATOM 1485 C CA . ARG A 1 206 ? 16.516 18.062 21.922 1 97.38 206 ARG A CA 1
ATOM 1486 C C . ARG A 1 206 ? 15.148 17.391 21.953 1 97.38 206 ARG A C 1
ATOM 1488 O O . ARG A 1 206 ? 15.055 16.156 21.844 1 97.38 206 ARG A O 1
ATOM 1495 N N . ARG A 1 207 ? 14.133 18.188 22.094 1 97.69 207 ARG A N 1
ATOM 1496 C CA . ARG A 1 207 ? 12.781 17.641 22.109 1 97.69 207 ARG A CA 1
ATOM 1497 C C . ARG A 1 207 ? 12.453 16.984 20.766 1 97.69 207 ARG A C 1
ATOM 1499 O O . ARG A 1 207 ? 11.812 15.938 20.719 1 97.69 207 ARG A O 1
ATOM 1506 N N . LEU A 1 208 ? 12.867 17.625 19.719 1 97.38 208 LEU A N 1
ATOM 1507 C CA . LEU A 1 208 ? 12.68 17.062 18.391 1 97.38 208 LEU A CA 1
ATOM 1508 C C . LEU A 1 208 ? 13.43 15.734 18.25 1 97.38 208 LEU A C 1
ATOM 1510 O O . LEU A 1 208 ? 12.852 14.742 17.812 1 97.38 208 LEU A O 1
ATOM 1514 N N . LEU A 1 209 ? 14.664 15.727 18.672 1 96.94 209 LEU A N 1
ATOM 1515 C CA . LEU A 1 209 ? 15.492 14.531 18.547 1 96.94 209 LEU A CA 1
ATOM 1516 C C . LEU A 1 209 ? 14.922 13.391 19.375 1 96.94 209 LEU A C 1
ATOM 1518 O O . LEU A 1 209 ? 14.922 12.234 18.938 1 96.94 209 LEU A O 1
ATOM 1522 N N . ASP A 1 210 ? 14.414 13.719 20.531 1 97.69 210 ASP A N 1
ATOM 1523 C CA . ASP A 1 210 ? 13.781 12.703 21.375 1 97.69 210 ASP A CA 1
ATOM 1524 C C . ASP A 1 210 ? 12.531 12.141 20.703 1 97.69 210 ASP A C 1
ATOM 1526 O O . ASP A 1 210 ? 12.297 10.93 20.75 1 97.69 210 ASP A O 1
ATOM 1530 N N . ALA A 1 211 ? 11.742 12.992 20.141 1 97.62 211 ALA A N 1
ATOM 1531 C CA . ALA A 1 211 ? 10.531 12.555 19.438 1 97.62 211 ALA A CA 1
ATOM 1532 C C . ALA A 1 211 ? 10.875 11.648 18.266 1 97.62 211 ALA A C 1
ATOM 1534 O O . ALA A 1 211 ? 10.211 10.625 18.047 1 97.62 211 ALA A O 1
ATOM 1535 N N . VAL A 1 212 ? 11.883 12 17.516 1 96.69 212 VAL A N 1
ATOM 1536 C CA . VAL A 1 212 ? 12.297 11.195 16.375 1 96.69 212 VAL A CA 1
ATOM 1537 C C . VAL A 1 212 ? 12.805 9.836 16.844 1 96.69 212 VAL A C 1
ATOM 1539 O O . VAL A 1 212 ? 12.516 8.805 16.234 1 96.69 212 VAL A O 1
ATOM 1542 N N . ALA A 1 213 ? 13.523 9.836 17.922 1 95.62 213 ALA A N 1
ATOM 1543 C CA . ALA A 1 213 ? 14.07 8.594 18.469 1 95.62 213 ALA A CA 1
ATOM 1544 C C . ALA A 1 213 ? 12.953 7.645 18.891 1 95.62 213 ALA A C 1
ATOM 1546 O O . ALA A 1 213 ? 13.141 6.426 18.906 1 95.62 213 ALA A O 1
ATOM 1547 N N . ALA A 1 214 ? 11.844 8.203 19.219 1 95.19 214 ALA A N 1
ATOM 1548 C CA . ALA A 1 214 ? 10.711 7.398 19.688 1 95.19 214 ALA A CA 1
ATOM 1549 C C . ALA A 1 214 ? 9.914 6.84 18.516 1 95.19 214 ALA A C 1
ATOM 1551 O O . ALA A 1 214 ? 9.047 5.98 18.703 1 95.19 214 ALA A O 1
ATOM 1552 N N . LEU A 1 215 ? 10.18 7.344 17.312 1 94.75 215 LEU A N 1
ATOM 1553 C CA . LEU A 1 215 ? 9.477 6.848 16.141 1 94.75 215 LEU A CA 1
ATOM 1554 C C . LEU A 1 215 ? 9.961 5.453 15.75 1 94.75 215 LEU A C 1
ATOM 1556 O O . LEU A 1 215 ? 11.133 5.121 15.961 1 94.75 215 LEU A O 1
ATOM 1560 N N . PRO A 1 216 ? 9.109 4.586 15.266 1 90.75 216 PRO A N 1
ATOM 1561 C CA . PRO A 1 216 ? 9.539 3.273 14.773 1 90.75 216 PRO A CA 1
ATOM 1562 C C . PRO A 1 216 ? 10.258 3.352 13.43 1 90.75 216 PRO A C 1
ATOM 1564 O O . PRO A 1 216 ? 9.797 2.783 12.445 1 90.75 216 PRO A O 1
ATOM 1567 N N . LEU A 1 217 ? 11.406 3.955 13.461 1 91.62 217 LEU A N 1
ATOM 1568 C CA . LEU A 1 217 ? 12.133 4.246 12.227 1 91.62 217 LEU A CA 1
ATOM 1569 C C . LEU A 1 217 ? 12.672 2.965 11.602 1 91.62 217 LEU A C 1
ATOM 1571 O O . LEU A 1 217 ? 12.836 2.887 10.383 1 91.62 217 LEU A O 1
ATOM 1575 N N . THR A 1 218 ? 12.938 1.942 12.375 1 89.25 218 THR A N 1
ATOM 1576 C CA . THR A 1 218 ? 13.383 0.665 11.828 1 89.25 218 THR A CA 1
ATOM 1577 C C . THR A 1 218 ? 12.305 0.055 10.93 1 89.25 218 THR A C 1
ATOM 1579 O O . THR A 1 218 ? 12.594 -0.41 9.828 1 89.25 218 THR A O 1
ATOM 1582 N N . ARG A 1 219 ? 11.164 0.143 11.383 1 86.81 219 ARG A N 1
ATOM 1583 C CA . ARG A 1 219 ? 10.039 -0.344 10.586 1 86.81 219 ARG A CA 1
ATOM 1584 C C . ARG A 1 219 ? 9.812 0.532 9.359 1 86.81 219 ARG A C 1
ATOM 1586 O O . ARG A 1 219 ? 9.547 0.024 8.273 1 86.81 219 ARG A O 1
ATOM 1593 N N . ALA A 1 220 ? 9.906 1.818 9.539 1 89.31 220 ALA A N 1
ATOM 1594 C CA . ALA A 1 220 ? 9.648 2.773 8.469 1 89.31 220 ALA A CA 1
ATOM 1595 C C . ALA A 1 220 ? 10.688 2.643 7.355 1 89.31 220 ALA A C 1
ATOM 1597 O O . ALA A 1 220 ? 10.469 3.1 6.234 1 89.31 220 ALA A O 1
ATOM 1598 N N . ALA A 1 221 ? 11.812 2.006 7.68 1 89.69 221 ALA A N 1
ATOM 1599 C CA . ALA A 1 221 ? 12.906 1.867 6.715 1 89.69 221 ALA A CA 1
ATOM 1600 C C . ALA A 1 221 ? 12.617 0.748 5.719 1 89.69 221 ALA A C 1
ATOM 1602 O O . ALA A 1 221 ? 13.273 0.65 4.68 1 89.69 221 ALA A O 1
ATOM 1603 N N . HIS A 1 222 ? 11.641 -0.038 6.023 1 86.44 222 HIS A N 1
ATOM 1604 C CA . HIS A 1 222 ? 11.32 -1.172 5.164 1 86.44 222 HIS A CA 1
ATOM 1605 C C . HIS A 1 222 ? 10.266 -0.801 4.129 1 86.44 222 HIS A C 1
ATOM 1607 O O . HIS A 1 222 ? 9.156 -0.396 4.488 1 86.44 222 HIS A O 1
ATOM 1613 N N . PRO A 1 223 ? 10.672 -0.99 2.867 1 85.5 223 PRO A N 1
ATOM 1614 C CA . PRO A 1 223 ? 9.656 -0.725 1.844 1 85.5 223 PRO A CA 1
ATOM 1615 C C . PRO A 1 223 ? 8.477 -1.688 1.922 1 85.5 223 PRO A C 1
ATOM 1617 O O . PRO A 1 223 ? 8.656 -2.873 2.209 1 85.5 223 PRO A O 1
ATOM 1620 N N . TYR A 1 224 ? 7.297 -1.217 1.678 1 82.19 224 TYR A N 1
ATOM 1621 C CA . TYR A 1 224 ? 6.051 -1.969 1.608 1 82.19 224 TYR A CA 1
ATOM 1622 C C . TYR A 1 224 ? 5.801 -2.73 2.904 1 82.19 224 TYR A C 1
ATOM 1624 O O . TYR A 1 224 ? 5.527 -3.934 2.881 1 82.19 224 TYR A O 1
ATOM 1632 N N . ASN A 1 225 ? 5.93 -2.025 3.979 1 67.62 225 ASN A N 1
ATOM 1633 C CA . ASN A 1 225 ? 5.652 -2.592 5.297 1 67.62 225 ASN A CA 1
ATOM 1634 C C . ASN A 1 225 ? 4.176 -2.943 5.457 1 67.62 225 ASN A C 1
ATOM 1636 O O . ASN A 1 225 ? 3.316 -2.064 5.398 1 67.62 225 ASN A O 1
ATOM 1640 N N . ALA A 1 226 ? 3.85 -4.23 5.426 1 59.53 226 ALA A N 1
ATOM 1641 C CA . ALA A 1 226 ? 2.479 -4.73 5.477 1 59.53 226 ALA A CA 1
ATOM 1642 C C . ALA A 1 226 ? 1.808 -4.355 6.793 1 59.53 226 ALA A C 1
ATOM 1644 O O . ALA A 1 226 ? 0.583 -4.23 6.859 1 59.53 226 ALA A O 1
ATOM 1645 N N . ASP A 1 227 ? 2.604 -4.223 7.805 1 58.09 227 ASP A N 1
ATOM 1646 C CA . ASP A 1 227 ? 2.01 -3.965 9.117 1 58.09 227 ASP A CA 1
ATOM 1647 C C . ASP A 1 227 ? 1.341 -2.594 9.156 1 58.09 227 ASP A C 1
ATOM 1649 O O . ASP A 1 227 ? 0.635 -2.27 10.109 1 58.09 227 ASP A O 1
ATOM 1653 N N . ALA A 1 228 ? 1.606 -1.912 8.07 1 55.88 228 ALA A N 1
ATOM 1654 C CA . ALA A 1 228 ? 1.196 -0.511 8.023 1 55.88 228 ALA A CA 1
ATOM 1655 C C . ALA A 1 228 ? -0.323 -0.387 7.945 1 55.88 228 ALA A C 1
ATOM 1657 O O . ALA A 1 228 ? -0.894 0.612 8.391 1 55.88 228 ALA A O 1
ATOM 1658 N N . LEU A 1 229 ? -0.935 -1.436 7.352 1 56.59 229 LEU A N 1
ATOM 1659 C CA . LEU A 1 229 ? -2.35 -1.248 7.055 1 56.59 229 LEU A CA 1
ATOM 1660 C C . LEU A 1 229 ? -3.205 -1.518 8.289 1 56.59 229 LEU A C 1
ATOM 1662 O O . LEU A 1 229 ? -4.414 -1.273 8.281 1 56.59 229 LEU A O 1
ATOM 1666 N N . GLY A 1 230 ? -2.479 -1.939 9.359 1 54.78 230 GLY A N 1
ATOM 1667 C CA . GLY A 1 230 ? -3.414 -2.137 10.453 1 54.78 230 GLY A CA 1
ATOM 1668 C C . GLY A 1 230 ? -4.285 -0.924 10.727 1 54.78 230 GLY A C 1
ATOM 1669 O O . GLY A 1 230 ? -3.771 0.171 10.969 1 54.78 230 GLY A O 1
ATOM 1670 N N . LEU A 1 231 ? -5.539 -0.859 10.102 1 52.03 231 LEU A N 1
ATOM 1671 C CA . LEU A 1 231 ? -6.559 0.185 10.062 1 52.03 231 LEU A CA 1
ATOM 1672 C C . LEU A 1 231 ? -6.625 0.928 11.398 1 52.03 231 LEU A C 1
ATOM 1674 O O . LEU A 1 231 ? -6.605 2.16 11.422 1 52.03 231 LEU A O 1
ATOM 1678 N N . ALA A 1 232 ? -6.91 0.238 12.508 1 48.44 232 ALA A N 1
ATOM 1679 C CA . ALA A 1 232 ? -7.156 0.846 13.812 1 48.44 232 ALA A CA 1
ATOM 1680 C C . ALA A 1 232 ? -5.871 1.438 14.391 1 48.44 232 ALA A C 1
ATOM 1682 O O . ALA A 1 232 ? -5.891 2.529 14.961 1 48.44 232 ALA A O 1
ATOM 1683 N N . ALA A 1 233 ? -4.816 0.706 14.234 1 50.66 233 ALA A N 1
ATOM 1684 C CA . ALA A 1 233 ? -3.498 1.073 14.75 1 50.66 233 ALA A CA 1
ATOM 1685 C C . ALA A 1 233 ? -2.959 2.309 14.031 1 50.66 233 ALA A C 1
ATOM 1687 O O . ALA A 1 233 ? -2.236 3.111 14.633 1 50.66 233 ALA A O 1
ATOM 1688 N N . GLY A 1 234 ? -3.672 2.523 12.938 1 56.56 234 GLY A N 1
ATOM 1689 C CA . GLY A 1 234 ? -3.102 3.564 12.094 1 56.56 234 GLY A CA 1
ATOM 1690 C C . GLY A 1 234 ? -3.201 4.949 12.711 1 56.56 234 GLY A C 1
ATOM 1691 O O . GLY A 1 234 ? -2.252 5.734 12.648 1 56.56 234 GLY A O 1
ATOM 1692 N N . GLU A 1 235 ? -4.402 5.113 13.508 1 60.12 235 GLU A N 1
ATOM 1693 C CA . GLU A 1 235 ? -4.551 6.461 14.047 1 60.12 235 GLU A CA 1
ATOM 1694 C C . GLU A 1 235 ? -3.646 6.676 15.258 1 60.12 235 GLU A C 1
ATOM 1696 O O . GLU A 1 235 ? -3.039 7.738 15.406 1 60.12 235 GLU A O 1
ATOM 1701 N N . ASN A 1 236 ? -3.617 5.594 16.062 1 71.38 236 ASN A N 1
ATOM 1702 C CA . ASN A 1 236 ? -2.723 5.695 17.219 1 71.38 236 ASN A CA 1
ATOM 1703 C C . ASN A 1 236 ? -1.258 5.699 16.781 1 71.38 236 ASN A C 1
ATOM 1705 O O . ASN A 1 236 ? -0.417 6.32 17.438 1 71.38 236 ASN A O 1
ATOM 1709 N N . GLN A 1 237 ? -1.115 5.168 15.672 1 82.06 237 GLN A N 1
ATOM 1710 C CA . GLN A 1 237 ? 0.248 5.098 15.156 1 82.06 237 GLN A CA 1
ATOM 1711 C C . GLN A 1 237 ? 0.666 6.422 14.523 1 82.06 237 GLN A C 1
ATOM 1713 O O . GLN A 1 237 ? 1.854 6.664 14.305 1 82.06 237 GLN A O 1
ATOM 1718 N N . ASP A 1 238 ? -0.346 7.289 14.344 1 91.12 238 ASP A N 1
ATOM 1719 C CA . ASP A 1 238 ? -0.038 8.531 13.641 1 91.12 238 ASP A CA 1
ATOM 1720 C C . ASP A 1 238 ? 0.373 9.625 14.617 1 91.12 238 ASP A C 1
ATOM 1722 O O . ASP A 1 238 ? 1.102 10.555 14.242 1 91.12 238 ASP A O 1
ATOM 1726 N N . ALA A 1 239 ? -0.026 9.492 15.891 1 92.69 239 ALA A N 1
ATOM 1727 C CA . ALA A 1 239 ? 0.112 10.562 16.875 1 92.69 239 ALA A CA 1
ATOM 1728 C C . ALA A 1 239 ? 1.577 10.938 17.078 1 92.69 239 ALA A C 1
ATOM 1730 O O . ALA A 1 239 ? 1.928 12.125 17.062 1 92.69 239 ALA A O 1
ATOM 1731 N N . PRO A 1 240 ? 2.508 9.922 17.203 1 94.75 240 PRO A N 1
ATOM 1732 C CA . PRO A 1 240 ? 3.912 10.297 17.375 1 94.75 240 PRO A CA 1
ATOM 1733 C C . PRO A 1 240 ? 4.469 11.062 16.172 1 94.75 240 PRO A C 1
ATOM 1735 O O . PRO A 1 240 ? 5.328 11.93 16.344 1 94.75 240 PRO A O 1
ATOM 1738 N N . TRP A 1 241 ? 4.004 10.742 15.039 1 96.62 241 TRP A N 1
ATOM 1739 C CA . TRP A 1 241 ? 4.461 11.406 13.828 1 96.62 241 TRP A CA 1
ATOM 1740 C C . TRP A 1 241 ? 3.93 12.836 13.758 1 96.62 241 TRP A C 1
ATOM 1742 O O . TRP A 1 241 ? 4.637 13.75 13.328 1 96.62 241 TRP A O 1
ATOM 1752 N N . HIS A 1 242 ? 2.697 13.016 14.219 1 96 242 HIS A N 1
ATOM 1753 C CA . HIS A 1 242 ? 2.137 14.359 14.312 1 96 242 HIS A CA 1
ATOM 1754 C C . HIS A 1 242 ? 2.926 15.219 15.297 1 96 242 HIS A C 1
ATOM 1756 O O . HIS A 1 242 ? 3.193 16.391 15.023 1 96 242 HIS A O 1
ATOM 1762 N N . GLN A 1 243 ? 3.268 14.617 16.359 1 96.94 243 GLN A N 1
ATOM 1763 C CA . GLN A 1 243 ? 4.059 15.328 17.359 1 96.94 243 GLN A CA 1
ATOM 1764 C C . GLN A 1 243 ? 5.426 15.711 16.797 1 96.94 243 GLN A C 1
ATOM 1766 O O . GLN A 1 243 ? 5.902 16.828 17.016 1 96.94 243 GLN A O 1
ATOM 1771 N N . THR A 1 244 ? 6.027 14.797 16.156 1 97.94 244 THR A N 1
ATOM 1772 C CA . THR A 1 244 ? 7.324 15.062 15.547 1 97.94 244 THR A CA 1
ATOM 1773 C C . THR A 1 244 ? 7.223 16.203 14.539 1 97.94 244 THR A C 1
ATOM 1775 O O . THR A 1 244 ? 8.117 17.062 14.469 1 97.94 244 THR A O 1
ATOM 1778 N N . ARG A 1 245 ? 6.156 16.219 13.805 1 97.75 245 ARG A N 1
ATOM 1779 C CA . ARG A 1 245 ? 5.926 17.297 12.844 1 97.75 245 ARG A CA 1
ATOM 1780 C C . ARG A 1 245 ? 5.895 18.656 13.547 1 97.75 245 ARG A C 1
ATOM 1782 O O . ARG A 1 245 ? 6.52 19.609 13.086 1 97.75 245 ARG A O 1
ATOM 1789 N N . LEU A 1 246 ? 5.203 18.734 14.617 1 97.19 246 LEU A N 1
ATOM 1790 C CA . LEU A 1 246 ? 5.09 19.969 15.391 1 97.19 246 LEU A CA 1
ATOM 1791 C C . LEU A 1 246 ? 6.453 20.406 15.914 1 97.19 246 LEU A C 1
ATOM 1793 O O . LEU A 1 246 ? 6.82 21.578 15.789 1 97.19 246 LEU A O 1
ATOM 1797 N N . LEU A 1 247 ? 7.172 19.5 16.453 1 98 247 LEU A N 1
ATOM 1798 C CA . LEU A 1 247 ? 8.469 19.812 17.047 1 98 247 LEU A CA 1
ATOM 1799 C C . LEU A 1 247 ? 9.477 20.219 15.977 1 98 247 LEU A C 1
ATOM 1801 O O . LEU A 1 247 ? 10.32 21.078 16.203 1 98 247 LEU A O 1
ATOM 1805 N N . LEU A 1 248 ? 9.383 19.562 14.859 1 97.75 248 LEU A N 1
ATOM 1806 C CA . LEU A 1 248 ? 10.258 19.938 13.742 1 97.75 248 LEU A CA 1
ATOM 1807 C C . LEU A 1 248 ? 9.992 21.375 13.297 1 97.75 248 LEU A C 1
ATOM 1809 O O . LEU A 1 248 ? 10.93 22.125 13.023 1 97.75 248 LEU A O 1
ATOM 1813 N N . ARG A 1 249 ? 8.789 21.719 13.258 1 96.12 249 ARG A N 1
ATOM 1814 C CA . ARG A 1 249 ? 8.422 23.078 12.898 1 96.12 249 ARG A CA 1
ATOM 1815 C C . ARG A 1 249 ? 8.984 24.078 13.898 1 96.12 249 ARG A C 1
ATOM 1817 O O . ARG A 1 249 ? 9.523 25.125 13.508 1 96.12 249 ARG A O 1
ATOM 1824 N N . LEU A 1 250 ? 8.852 23.797 15.148 1 97.12 250 LEU A N 1
ATOM 1825 C CA . LEU A 1 250 ? 9.375 24.688 16.188 1 97.12 250 LEU A CA 1
ATOM 1826 C C . LEU A 1 250 ? 10.883 24.828 16.062 1 97.12 250 LEU A C 1
ATOM 1828 O O . LEU A 1 250 ? 11.422 25.938 16.203 1 97.12 250 LEU A O 1
ATOM 1832 N N . HIS A 1 251 ? 11.523 23.734 15.812 1 96.44 251 HIS A N 1
ATOM 1833 C CA . HIS A 1 251 ? 12.969 23.766 15.625 1 96.44 251 HIS A CA 1
ATOM 1834 C C . HIS A 1 251 ? 13.352 24.625 14.43 1 96.44 251 HIS A C 1
ATOM 1836 O O . HIS A 1 251 ? 14.281 25.438 14.508 1 96.44 251 HIS A O 1
ATOM 1842 N N . ARG A 1 252 ? 12.633 24.422 13.414 1 94.88 252 ARG A N 1
ATOM 1843 C CA . ARG A 1 252 ? 12.906 25.203 12.219 1 94.88 252 ARG A CA 1
ATOM 1844 C C . ARG A 1 252 ? 12.734 26.703 12.492 1 94.88 252 ARG A C 1
ATOM 1846 O O . ARG A 1 252 ? 13.578 27.516 12.117 1 94.88 252 ARG A O 1
ATOM 1853 N N . TYR A 1 253 ? 11.672 27.094 13.141 1 94.69 253 TYR A N 1
ATOM 1854 C CA . TYR A 1 253 ? 11.406 28.5 13.43 1 94.69 253 TYR A CA 1
ATOM 1855 C C . TYR A 1 253 ? 12.477 29.078 14.352 1 94.69 253 TYR A C 1
ATOM 1857 O O . TYR A 1 253 ? 12.883 30.234 14.195 1 94.69 253 TYR A O 1
ATOM 1865 N N . ALA A 1 254 ? 12.898 28.328 15.289 1 94.94 254 ALA A N 1
ATOM 1866 C CA . ALA A 1 254 ? 13.969 28.766 16.172 1 94.94 254 ALA A CA 1
ATOM 1867 C C . ALA A 1 254 ? 15.25 29.047 15.398 1 94.94 254 ALA A C 1
ATOM 1869 O O . ALA A 1 254 ? 15.93 30.047 15.625 1 94.94 254 ALA A O 1
ATOM 1870 N N . THR A 1 255 ? 15.5 28.125 14.477 1 92.56 255 THR A N 1
ATOM 1871 C CA . THR A 1 255 ? 16.688 28.297 13.641 1 92.56 255 THR A CA 1
ATOM 1872 C C . THR A 1 255 ? 16.547 29.531 12.758 1 92.56 255 THR A C 1
ATOM 1874 O O . THR A 1 255 ? 17.516 30.281 12.586 1 92.56 255 THR A O 1
ATOM 1877 N N . GLU A 1 256 ? 15.414 29.766 12.227 1 92.5 256 GLU A N 1
ATOM 1878 C CA . GLU A 1 256 ? 15.172 30.953 11.43 1 92.5 256 GLU A CA 1
ATOM 1879 C C . GLU A 1 256 ? 15.391 32.219 12.242 1 92.5 256 GLU A C 1
ATOM 1881 O O . GLU A 1 256 ? 15.969 33.188 11.75 1 92.5 256 GLU A O 1
ATOM 1886 N N . ALA A 1 257 ? 14.945 32.219 13.469 1 92.56 257 ALA A N 1
ATOM 1887 C CA . ALA A 1 257 ? 15.031 33.406 14.344 1 92.56 257 ALA A CA 1
ATOM 1888 C C . ALA A 1 257 ? 16.484 33.719 14.703 1 92.56 257 ALA A C 1
ATOM 1890 O O . ALA A 1 257 ? 16.859 34.875 14.828 1 92.56 257 ALA A O 1
ATOM 1891 N N . LEU A 1 258 ? 17.266 32.688 14.836 1 90.62 258 LEU A N 1
ATOM 1892 C CA . LEU A 1 258 ? 18.641 32.875 15.266 1 90.62 258 LEU A CA 1
ATOM 1893 C C . LEU A 1 258 ? 19.562 33.125 14.078 1 90.62 258 LEU A C 1
ATOM 1895 O O . LEU A 1 258 ? 20.609 33.75 14.219 1 90.62 258 LEU A O 1
ATOM 1899 N N . HIS A 1 259 ? 19.234 32.531 12.992 1 85.88 259 HIS A N 1
ATOM 1900 C CA . HIS A 1 259 ? 20.078 32.656 11.812 1 85.88 259 HIS A CA 1
ATOM 1901 C C . HIS A 1 259 ? 19.344 33.375 10.68 1 85.88 259 HIS A C 1
ATOM 1903 O O . HIS A 1 259 ? 19.078 32.75 9.641 1 85.88 259 HIS A O 1
ATOM 1909 N N . THR A 1 260 ? 19.141 34.656 10.961 1 73.62 260 THR A N 1
ATOM 1910 C CA . THR A 1 260 ? 18.406 35.438 9.969 1 73.62 260 THR A CA 1
ATOM 1911 C C . THR A 1 260 ? 19.188 35.5 8.656 1 73.62 260 THR A C 1
ATOM 1913 O O . THR A 1 260 ? 20.406 35.75 8.664 1 73.62 260 THR A O 1
ATOM 1916 N N . GLY A 1 261 ? 18.672 35 7.582 1 67.06 261 GLY A N 1
ATOM 1917 C CA . GLY A 1 261 ? 19.297 35.094 6.273 1 67.06 261 GLY A CA 1
ATOM 1918 C C . GLY A 1 261 ? 19.906 33.781 5.809 1 67.06 261 GLY A C 1
ATOM 1919 O O . GLY A 1 261 ? 20.422 33.688 4.695 1 67.06 261 GLY A O 1
ATOM 1920 N N . GLY A 1 262 ? 19.984 32.844 6.652 1 69 262 GLY A N 1
ATOM 1921 C CA . GLY A 1 262 ? 20.594 31.594 6.223 1 69 262 GLY A CA 1
ATOM 1922 C C . GLY A 1 262 ? 19.656 30.734 5.387 1 69 262 GLY A C 1
ATOM 1923 O O . GLY A 1 262 ? 18.453 30.984 5.34 1 69 262 GLY A O 1
ATOM 1924 N N . GLU A 1 263 ? 20.266 29.969 4.492 1 78.38 263 GLU A N 1
ATOM 1925 C CA . GLU A 1 263 ? 19.5 29.031 3.678 1 78.38 263 GLU A CA 1
ATOM 1926 C C . GLU A 1 263 ? 18.891 27.922 4.535 1 78.38 263 GLU A C 1
ATOM 1928 O O . GLU A 1 263 ? 19.516 27.453 5.5 1 78.38 263 GLU A O 1
ATOM 1933 N N . PRO A 1 264 ? 17.625 27.672 4.211 1 79.25 264 PRO A N 1
ATOM 1934 C CA . PRO A 1 264 ? 17 26.562 4.938 1 79.25 264 PRO A CA 1
ATOM 1935 C C . PRO A 1 264 ? 17.797 25.266 4.805 1 79.25 264 PRO A C 1
ATOM 1937 O O . PRO A 1 264 ? 18.391 25 3.756 1 79.25 264 PRO A O 1
ATOM 1940 N N . ASP A 1 265 ? 17.906 24.578 5.941 1 84.75 265 ASP A N 1
ATOM 1941 C CA . ASP A 1 265 ? 18.516 23.25 5.93 1 84.75 265 ASP A CA 1
ATOM 1942 C C . ASP A 1 265 ? 17.719 22.297 5.043 1 84.75 265 ASP A C 1
ATOM 1944 O O . ASP A 1 265 ? 16.547 22.031 5.305 1 84.75 265 ASP A O 1
ATOM 1948 N N . ALA A 1 266 ? 18.344 21.797 4.008 1 87 266 ALA A N 1
ATOM 1949 C CA . ALA A 1 266 ? 17.703 20.953 3 1 87 266 ALA A CA 1
ATOM 1950 C C . ALA A 1 266 ? 17.141 19.672 3.627 1 87 266 ALA A C 1
ATOM 1952 O O . ALA A 1 266 ? 16.062 19.219 3.246 1 87 266 ALA A O 1
ATOM 1953 N N . VAL A 1 267 ? 17.828 19.141 4.547 1 87.81 267 VAL A N 1
ATOM 1954 C CA . VAL A 1 267 ? 17.422 17.891 5.188 1 87.81 267 VAL A CA 1
ATOM 1955 C C . VAL A 1 267 ? 16.156 18.141 6.012 1 87.81 267 VAL A C 1
ATOM 1957 O O . VAL A 1 267 ? 15.211 17.344 5.949 1 87.81 267 VAL A O 1
ATOM 1960 N N . LEU A 1 268 ? 16.156 19.234 6.738 1 91.31 268 LEU A N 1
ATOM 1961 C CA . LEU A 1 268 ? 15 19.562 7.559 1 91.31 268 LEU A CA 1
ATOM 1962 C C . LEU A 1 268 ? 13.781 19.859 6.688 1 91.31 268 LEU A C 1
ATOM 1964 O O . LEU A 1 268 ? 12.656 19.516 7.047 1 91.31 268 LEU A O 1
ATOM 1968 N N . TYR A 1 269 ? 14.117 20.391 5.57 1 92.62 269 TYR A N 1
ATOM 1969 C CA . TYR A 1 269 ? 13.031 20.719 4.648 1 92.62 269 TYR A CA 1
ATOM 1970 C C . TYR A 1 269 ? 12.383 19.453 4.102 1 92.62 269 TYR A C 1
ATOM 1972 O O . TYR A 1 269 ? 11.156 19.344 4.078 1 92.62 269 TYR A O 1
ATOM 1980 N N . GLU A 1 270 ? 13.18 18.531 3.703 1 94.94 270 GLU A N 1
ATOM 1981 C CA . GLU A 1 270 ? 12.656 17.266 3.174 1 94.94 270 GLU A CA 1
ATOM 1982 C C . GLU A 1 270 ? 11.93 16.484 4.254 1 94.94 270 GLU A C 1
ATOM 1984 O O . GLU A 1 270 ? 10.898 15.859 3.982 1 94.94 270 GLU A O 1
ATOM 1989 N N . ALA A 1 271 ? 12.453 16.484 5.402 1 96.62 271 ALA A N 1
ATOM 1990 C CA . ALA A 1 271 ? 11.805 15.82 6.527 1 96.62 271 ALA A CA 1
ATOM 1991 C C . ALA A 1 271 ? 10.445 16.453 6.828 1 96.62 271 ALA A C 1
ATOM 1993 O O . ALA A 1 271 ? 9.461 15.742 7.055 1 96.62 271 ALA A O 1
ATOM 1994 N N . ALA A 1 272 ? 10.391 17.734 6.77 1 96.88 272 ALA A N 1
ATOM 1995 C CA . ALA A 1 272 ? 9.141 18.453 7.023 1 96.88 272 ALA A CA 1
ATOM 1996 C C . ALA A 1 272 ? 8.102 18.141 5.949 1 96.88 272 ALA A C 1
ATOM 1998 O O . ALA A 1 272 ? 6.926 17.922 6.258 1 96.88 272 ALA A O 1
ATOM 1999 N N . ARG A 1 273 ? 8.602 18.094 4.742 1 96.94 273 ARG A N 1
ATOM 2000 C CA . ARG A 1 273 ? 7.711 17.781 3.631 1 96.94 273 ARG A CA 1
ATOM 2001 C C . ARG A 1 273 ? 7.137 16.375 3.773 1 96.94 273 ARG A C 1
ATOM 2003 O O . ARG A 1 273 ? 5.949 16.156 3.527 1 96.94 273 ARG A O 1
ATOM 2010 N N . ALA A 1 274 ? 7.961 15.438 4.137 1 97.62 274 ALA A N 1
ATOM 2011 C CA . ALA A 1 274 ? 7.508 14.062 4.348 1 97.62 274 ALA A CA 1
ATOM 2012 C C . ALA A 1 274 ? 6.465 14 5.457 1 97.62 274 ALA A C 1
ATOM 2014 O O . ALA A 1 274 ? 5.461 13.289 5.332 1 97.62 274 ALA A O 1
ATOM 2015 N N . LEU A 1 275 ? 6.676 14.758 6.531 1 98.12 275 LEU A N 1
ATOM 2016 C CA . LEU A 1 275 ? 5.734 14.758 7.648 1 98.12 275 LEU A CA 1
ATOM 2017 C C . LEU A 1 275 ? 4.43 15.445 7.258 1 98.12 275 LEU A C 1
ATOM 2019 O O . LEU A 1 275 ? 3.355 15.062 7.73 1 98.12 275 LEU A O 1
ATOM 2023 N N . ASP A 1 276 ? 4.496 16.422 6.391 1 97.31 276 ASP A N 1
ATOM 2024 C CA . ASP A 1 276 ? 3.283 17.047 5.871 1 97.31 276 ASP A CA 1
ATOM 2025 C C . ASP A 1 276 ? 2.473 16.062 5.031 1 97.31 276 ASP A C 1
ATOM 2027 O O . ASP A 1 276 ? 1.251 15.969 5.176 1 97.31 276 ASP A O 1
ATOM 2031 N N . ARG A 1 277 ? 3.17 15.336 4.207 1 96.88 277 ARG A N 1
ATOM 2032 C CA . ARG A 1 277 ? 2.506 14.32 3.4 1 96.88 277 ARG A CA 1
ATOM 2033 C C . ARG A 1 277 ? 1.865 13.25 4.281 1 96.88 277 ARG A C 1
ATOM 2035 O O . ARG A 1 277 ? 0.768 12.773 3.99 1 96.88 277 ARG A O 1
ATOM 2042 N N . HIS A 1 278 ? 2.557 12.883 5.328 1 96.19 278 HIS A N 1
ATOM 2043 C CA . HIS A 1 278 ? 2.031 11.93 6.297 1 96.19 278 HIS A CA 1
ATOM 2044 C C . HIS A 1 278 ? 0.709 12.406 6.883 1 96.19 278 HIS A C 1
ATOM 2046 O O . HIS A 1 278 ? -0.278 11.672 6.887 1 96.19 278 HIS A O 1
ATOM 2052 N N . ARG A 1 279 ? 0.672 13.625 7.316 1 96.69 279 ARG A N 1
ATOM 2053 C CA . ARG A 1 279 ? -0.528 14.203 7.914 1 96.69 279 ARG A CA 1
ATOM 2054 C C . ARG A 1 279 ? -1.671 14.258 6.906 1 96.69 279 ARG A C 1
ATOM 2056 O O . ARG A 1 279 ? -2.801 13.875 7.219 1 96.69 279 ARG A O 1
ATOM 2063 N N . ASP A 1 280 ? -1.335 14.719 5.676 1 96.88 280 ASP A N 1
ATOM 2064 C CA . ASP A 1 280 ? -2.357 14.836 4.645 1 96.88 280 ASP A CA 1
ATOM 2065 C C . ASP A 1 280 ? -2.961 13.477 4.305 1 96.88 280 ASP A C 1
ATOM 2067 O O . ASP A 1 280 ? -4.18 13.352 4.176 1 96.88 280 ASP A O 1
ATOM 2071 N N . ALA A 1 281 ? -2.152 12.5 4.164 1 95.06 281 ALA A N 1
ATOM 2072 C CA . ALA A 1 281 ? -2.613 11.148 3.838 1 95.06 281 ALA A CA 1
ATOM 2073 C C . ALA A 1 281 ? -3.441 10.562 4.977 1 95.06 281 ALA A C 1
ATOM 2075 O O . ALA A 1 281 ? -4.477 9.938 4.742 1 95.06 281 ALA A O 1
ATOM 2076 N N . ALA A 1 282 ? -2.986 10.742 6.195 1 94.56 282 ALA A N 1
ATOM 2077 C CA . ALA A 1 282 ? -3.705 10.234 7.359 1 94.56 282 ALA A CA 1
ATOM 2078 C C . ALA A 1 282 ? -5.094 10.852 7.461 1 94.56 282 ALA A C 1
ATOM 2080 O O . ALA A 1 282 ? -6.078 10.148 7.703 1 94.56 282 ALA A O 1
ATOM 2081 N N . GLU A 1 283 ? -5.188 12.109 7.254 1 95.75 283 GLU A N 1
ATOM 2082 C CA . GLU A 1 283 ? -6.473 12.797 7.324 1 95.75 283 GLU A CA 1
ATOM 2083 C C . GLU A 1 283 ? -7.383 12.391 6.168 1 95.75 283 GLU A C 1
ATOM 2085 O O . GLU A 1 283 ? -8.602 12.297 6.336 1 95.75 283 GLU A O 1
ATOM 2090 N N . ALA A 1 284 ? -6.77 12.219 5.012 1 96.12 284 ALA A N 1
ATOM 2091 C CA . ALA A 1 284 ? -7.543 11.742 3.869 1 96.12 284 ALA A CA 1
ATOM 2092 C C . ALA A 1 284 ? -8.117 10.352 4.129 1 96.12 284 ALA A C 1
ATOM 2094 O O . ALA A 1 284 ? -9.273 10.078 3.809 1 96.12 284 ALA A O 1
ATOM 2095 N N . ALA A 1 285 ? -7.312 9.484 4.676 1 93.56 285 ALA A N 1
ATOM 2096 C CA . ALA A 1 285 ? -7.781 8.148 5.035 1 93.56 285 ALA A CA 1
ATOM 2097 C C . ALA A 1 285 ? -8.961 8.219 6 1 93.56 285 ALA A C 1
ATOM 2099 O O . ALA A 1 285 ? -9.953 7.508 5.836 1 93.56 285 ALA A O 1
ATOM 2100 N N . ALA A 1 286 ? -8.844 9.078 6.953 1 93.19 286 ALA A N 1
ATOM 2101 C CA . ALA A 1 286 ? -9.914 9.25 7.938 1 93.19 286 ALA A CA 1
ATOM 2102 C C . ALA A 1 286 ? -11.188 9.758 7.273 1 93.19 286 ALA A C 1
ATOM 2104 O O . ALA A 1 286 ? -12.289 9.328 7.625 1 93.19 286 ALA A O 1
ATOM 2105 N N . ALA A 1 287 ? -11.023 10.641 6.336 1 95.69 287 ALA A N 1
ATOM 2106 C CA . ALA A 1 287 ? -12.18 11.164 5.617 1 95.69 287 ALA A CA 1
ATOM 2107 C C . ALA A 1 287 ? -12.875 10.07 4.812 1 95.69 287 ALA A C 1
ATOM 2109 O O . ALA A 1 287 ? -14.102 9.992 4.793 1 95.69 287 ALA A O 1
ATOM 2110 N N . ALA A 1 288 ? -12.102 9.25 4.145 1 94.81 288 ALA A N 1
ATOM 2111 C CA . ALA A 1 288 ? -12.664 8.133 3.389 1 94.81 288 ALA A CA 1
ATOM 2112 C C . ALA A 1 288 ? -13.406 7.164 4.309 1 94.81 288 ALA A C 1
ATOM 2114 O O . ALA A 1 288 ? -14.508 6.715 3.99 1 94.81 288 ALA A O 1
ATOM 2115 N N . ALA A 1 289 ? -12.82 6.867 5.418 1 93 289 ALA A N 1
ATOM 2116 C CA . ALA A 1 289 ? -13.445 5.977 6.395 1 93 289 ALA A CA 1
ATOM 2117 C C . ALA A 1 289 ? -14.758 6.559 6.914 1 93 289 ALA A C 1
ATOM 2119 O O . ALA A 1 289 ? -15.75 5.848 7.039 1 93 289 ALA A O 1
ATOM 2120 N N . ALA A 1 290 ? -14.742 7.84 7.211 1 93.88 290 ALA A N 1
ATOM 2121 C CA . ALA A 1 290 ? -15.945 8.508 7.699 1 93.88 290 ALA A CA 1
ATOM 2122 C C . ALA A 1 290 ? -17.047 8.492 6.645 1 93.88 290 ALA A C 1
ATOM 2124 O O . ALA A 1 290 ? -18.219 8.258 6.965 1 93.88 290 ALA A O 1
ATOM 2125 N N . ALA A 1 291 ? -16.703 8.719 5.41 1 95.94 291 ALA A N 1
ATOM 2126 C CA . ALA A 1 291 ? -17.672 8.688 4.316 1 95.94 291 ALA A CA 1
ATOM 2127 C C . ALA A 1 291 ? -18.297 7.309 4.18 1 95.94 291 ALA A C 1
ATOM 2129 O O . ALA A 1 291 ? -19.484 7.195 3.871 1 95.94 291 ALA A O 1
ATOM 2130 N N . ALA A 1 292 ? -17.562 6.305 4.418 1 94.69 292 ALA A N 1
ATOM 2131 C CA . ALA A 1 292 ? -18.031 4.93 4.273 1 94.69 292 ALA A CA 1
ATOM 2132 C C . ALA A 1 292 ? -19.094 4.605 5.328 1 94.69 292 ALA A C 1
ATOM 2134 O O . ALA A 1 292 ? -19.828 3.621 5.199 1 94.69 292 ALA A O 1
ATOM 2135 N N . ARG A 1 293 ? -19.203 5.406 6.312 1 92.81 293 ARG A N 1
ATOM 2136 C CA . ARG A 1 293 ? -20.156 5.184 7.391 1 92.81 293 ARG A CA 1
ATOM 2137 C C . ARG A 1 293 ? -21.453 5.945 7.137 1 92.81 293 ARG A C 1
ATOM 2139 O O . ARG A 1 293 ? -22.344 5.949 7.98 1 92.81 293 ARG A O 1
ATOM 2146 N N . THR A 1 294 ? -21.484 6.594 6.004 1 94.69 294 THR A N 1
ATOM 2147 C CA . THR A 1 294 ? -22.719 7.281 5.648 1 94.69 294 THR A CA 1
ATOM 2148 C C . THR A 1 294 ? -23.891 6.305 5.625 1 94.69 294 THR A C 1
ATOM 2150 O O . THR A 1 294 ? -23.797 5.227 5.039 1 94.69 294 THR A O 1
ATOM 2153 N N . PRO A 1 295 ? -25.047 6.625 6.215 1 93.62 295 PRO A N 1
ATOM 2154 C CA . PRO A 1 295 ? -26.203 5.734 6.234 1 93.62 295 PRO A CA 1
ATOM 2155 C C . PRO A 1 295 ? -26.734 5.422 4.836 1 93.62 295 PRO A C 1
ATOM 2157 O O . PRO A 1 295 ? -26.75 6.297 3.967 1 93.62 295 PRO A O 1
ATOM 2160 N N . ARG A 1 296 ? -27.125 4.223 4.625 1 93.88 296 ARG A N 1
ATOM 2161 C CA . ARG A 1 296 ? -27.766 3.715 3.41 1 93.88 296 ARG A CA 1
ATOM 2162 C C . ARG A 1 296 ? -26.812 3.818 2.219 1 93.88 296 ARG A C 1
ATOM 2164 O O . ARG A 1 296 ? -27.266 3.965 1.078 1 93.88 296 ARG A O 1
ATOM 2171 N N . ILE A 1 297 ? -25.594 3.832 2.5 1 95.62 297 ILE A N 1
ATOM 2172 C CA . ILE A 1 297 ? -24.625 3.844 1.421 1 95.62 297 ILE A CA 1
ATOM 2173 C C . ILE A 1 297 ? -24.688 2.529 0.647 1 95.62 297 ILE A C 1
ATOM 2175 O O . ILE A 1 297 ? -24.953 1.473 1.228 1 95.62 297 ILE A O 1
ATOM 2179 N N . ALA A 1 298 ? -24.547 2.572 -0.688 1 95.69 298 ALA A N 1
ATOM 2180 C CA . ALA A 1 298 ? -24.516 1.366 -1.512 1 95.69 298 ALA A CA 1
ATOM 2181 C C . ALA A 1 298 ? -23.234 0.569 -1.264 1 95.69 298 ALA A C 1
ATOM 2183 O O . ALA A 1 298 ? -22.156 1.146 -1.044 1 95.69 298 ALA A O 1
ATOM 2184 N N . PRO A 1 299 ? -23.328 -0.758 -1.318 1 94.75 299 PRO A N 1
ATOM 2185 C CA . PRO A 1 299 ? -22.156 -1.593 -1.087 1 94.75 299 PRO A CA 1
ATOM 2186 C C . PRO A 1 299 ? -21 -1.271 -2.045 1 94.75 299 PRO A C 1
ATOM 2188 O O . PRO A 1 299 ? -19.844 -1.212 -1.627 1 94.75 299 PRO A O 1
ATOM 2191 N N . ALA A 1 300 ? -21.328 -0.981 -3.242 1 93.44 300 ALA A N 1
ATOM 2192 C CA . ALA A 1 300 ? -20.281 -0.676 -4.219 1 93.44 300 ALA A CA 1
ATOM 2193 C C . ALA A 1 300 ? -19.531 0.604 -3.85 1 93.44 300 ALA A C 1
ATOM 2195 O O . ALA A 1 300 ? -18.328 0.709 -4.062 1 93.44 300 ALA A O 1
ATOM 2196 N N . THR A 1 301 ? -20.266 1.585 -3.332 1 95.44 301 THR A N 1
ATOM 2197 C CA . THR A 1 301 ? -19.672 2.838 -2.885 1 95.44 301 THR A CA 1
ATOM 2198 C C . THR A 1 301 ? -18.797 2.609 -1.654 1 95.44 301 THR A C 1
ATOM 2200 O O . THR A 1 301 ? -17.688 3.133 -1.57 1 95.44 301 THR A O 1
ATOM 2203 N N . ALA A 1 302 ? -19.297 1.804 -0.759 1 95.38 302 ALA A N 1
ATOM 2204 C CA . ALA A 1 302 ? -18.516 1.469 0.435 1 95.38 302 ALA A CA 1
ATOM 2205 C C . ALA A 1 302 ? -17.234 0.73 0.069 1 95.38 302 ALA A C 1
ATOM 2207 O O . ALA A 1 302 ? -16.188 0.987 0.65 1 95.38 302 ALA A O 1
ATOM 2208 N N . TYR A 1 303 ? -17.344 -0.211 -0.895 1 94.19 303 TYR A N 1
ATOM 2209 C CA . TYR A 1 303 ? -16.172 -0.933 -1.39 1 94.19 303 TYR A CA 1
ATOM 2210 C C . TYR A 1 303 ? -15.117 0.033 -1.916 1 94.19 303 TYR A C 1
ATOM 2212 O O . TYR A 1 303 ? -13.945 -0.059 -1.55 1 94.19 303 TYR A O 1
ATOM 2220 N N . ALA A 1 304 ? -15.508 0.985 -2.734 1 93.75 304 ALA A N 1
ATOM 2221 C CA . ALA A 1 304 ? -14.594 1.959 -3.318 1 93.75 304 ALA A CA 1
ATOM 2222 C C . ALA A 1 304 ? -13.938 2.816 -2.234 1 93.75 304 ALA A C 1
ATOM 2224 O O . ALA A 1 304 ? -12.75 3.135 -2.316 1 93.75 304 ALA A O 1
ATOM 2225 N N . LEU A 1 305 ? -14.688 3.217 -1.251 1 94.81 305 LEU A N 1
ATOM 2226 C CA . LEU A 1 305 ? -14.156 4.023 -0.155 1 94.81 305 LEU A CA 1
ATOM 2227 C C . LEU A 1 305 ? -13.164 3.221 0.678 1 94.81 305 LEU A C 1
ATOM 2229 O O . LEU A 1 305 ? -12.195 3.777 1.204 1 94.81 305 LEU A O 1
ATOM 2233 N N . GLY A 1 306 ? -13.406 1.871 0.787 1 93 306 GLY A N 1
ATOM 2234 C CA . GLY A 1 306 ? -12.422 1.015 1.433 1 93 306 GLY A CA 1
ATOM 2235 C C . GLY A 1 306 ? -11.102 0.96 0.692 1 93 306 GLY A C 1
ATOM 2236 O O . GLY A 1 306 ? -10.039 1.067 1.305 1 93 306 GLY A O 1
ATOM 2237 N N . VAL A 1 307 ? -11.219 0.821 -0.593 1 92 307 VAL A N 1
ATOM 2238 C CA . VAL A 1 307 ? -10.016 0.822 -1.426 1 92 307 VAL A CA 1
ATOM 2239 C C . VAL A 1 307 ? -9.281 2.15 -1.268 1 92 307 VAL A C 1
ATOM 2241 O O . VAL A 1 307 ? -8.055 2.172 -1.095 1 92 307 VAL A O 1
ATOM 2244 N N . LEU A 1 308 ? -10.016 3.25 -1.279 1 92.81 308 LEU A N 1
ATOM 2245 C CA . LEU A 1 308 ? -9.445 4.59 -1.151 1 92.81 308 LEU A CA 1
ATOM 2246 C C . LEU A 1 308 ? -8.781 4.77 0.207 1 92.81 308 LEU A C 1
ATOM 2248 O O . LEU A 1 308 ? -7.695 5.344 0.298 1 92.81 308 LEU A O 1
ATOM 2252 N N . HIS A 1 309 ? -9.461 4.332 1.229 1 92.38 309 HIS A N 1
ATOM 2253 C CA . HIS A 1 309 ? -8.906 4.383 2.576 1 92.38 309 HIS A CA 1
ATOM 2254 C C . HIS A 1 309 ? -7.559 3.68 2.645 1 92.38 309 HIS A C 1
ATOM 2256 O O . HIS A 1 309 ? -6.578 4.25 3.131 1 92.38 309 HIS A O 1
ATOM 2262 N N . ALA A 1 310 ? -7.527 2.473 2.127 1 89.94 310 ALA A N 1
ATOM 2263 C CA . ALA A 1 310 ? -6.293 1.689 2.154 1 89.94 310 ALA A CA 1
ATOM 2264 C C . ALA A 1 310 ? -5.203 2.355 1.321 1 89.94 310 ALA A C 1
ATOM 2266 O O . ALA A 1 310 ? -4.027 2.328 1.69 1 89.94 310 ALA A O 1
ATOM 2267 N N . ASP A 1 311 ? -5.59 2.898 0.247 1 90.38 311 ASP A N 1
ATOM 2268 C CA . ASP A 1 311 ? -4.648 3.617 -0.606 1 90.38 311 ASP A CA 1
ATOM 2269 C C . ASP A 1 311 ? -3.982 4.762 0.153 1 90.38 311 ASP A C 1
ATOM 2271 O O . ASP A 1 311 ? -2.762 4.93 0.095 1 90.38 311 ASP A O 1
ATOM 2275 N N . GLN A 1 312 ? -4.789 5.516 0.823 1 92.31 312 GLN A N 1
ATOM 2276 C CA . GLN A 1 312 ? -4.254 6.645 1.572 1 92.31 312 GLN A CA 1
ATOM 2277 C C . GLN A 1 312 ? -3.404 6.172 2.75 1 92.31 312 GLN A C 1
ATOM 2279 O O . GLN A 1 312 ? -2.418 6.82 3.109 1 92.31 312 GLN A O 1
ATOM 2284 N N . ARG A 1 313 ? -3.736 5.07 3.312 1 90.56 313 ARG A N 1
ATOM 2285 C CA . ARG A 1 313 ? -2.914 4.52 4.383 1 90.56 313 ARG A CA 1
ATOM 2286 C C . ARG A 1 313 ? -1.561 4.055 3.855 1 90.56 313 ARG A C 1
ATOM 2288 O O . ARG A 1 313 ? -0.548 4.156 4.551 1 90.56 313 ARG A O 1
ATOM 2295 N N . HIS A 1 314 ? -1.599 3.584 2.697 1 88.94 314 HIS A N 1
ATOM 2296 C CA . HIS A 1 314 ? -0.329 3.236 2.068 1 88.94 314 HIS A CA 1
ATOM 2297 C C . HIS A 1 314 ? 0.529 4.477 1.838 1 88.94 314 HIS A C 1
ATOM 2299 O O . HIS A 1 314 ? 1.753 4.422 1.983 1 88.94 314 HIS A O 1
ATOM 2305 N N . GLU A 1 315 ? -0.137 5.566 1.508 1 91.94 315 GLU A N 1
ATOM 2306 C CA . GLU A 1 315 ? 0.582 6.828 1.34 1 91.94 315 GLU A CA 1
ATOM 2307 C C . GLU A 1 315 ? 1.175 7.305 2.662 1 91.94 315 GLU A C 1
ATOM 2309 O O . GLU A 1 315 ? 2.229 7.945 2.68 1 91.94 315 GLU A O 1
ATOM 2314 N N . VAL A 1 316 ? 0.494 6.992 3.721 1 93.12 316 VAL A N 1
ATOM 2315 C CA . VAL A 1 316 ? 1.031 7.293 5.043 1 93.12 316 VAL A CA 1
ATOM 2316 C C . VAL A 1 316 ? 2.355 6.562 5.242 1 93.12 316 VAL A C 1
ATOM 2318 O O . VAL A 1 316 ? 3.348 7.16 5.66 1 93.12 316 VAL A O 1
ATOM 2321 N N . GLU A 1 317 ? 2.4 5.289 4.875 1 91.62 317 GLU A N 1
ATOM 2322 C CA . GLU A 1 317 ? 3.613 4.492 5.023 1 91.62 317 GLU A CA 1
ATOM 2323 C C . GLU A 1 317 ? 4.711 4.98 4.086 1 91.62 317 GLU A C 1
ATOM 2325 O O . GLU A 1 317 ? 5.891 4.992 4.449 1 91.62 317 GLU A O 1
ATOM 2330 N N . ALA A 1 318 ? 4.301 5.387 2.926 1 92.38 318 ALA A N 1
ATOM 2331 C CA . ALA A 1 318 ? 5.266 5.957 1.985 1 92.38 318 ALA A CA 1
ATOM 2332 C C . ALA A 1 318 ? 5.914 7.211 2.557 1 92.38 318 ALA A C 1
ATOM 2334 O O . ALA A 1 318 ? 7.121 7.426 2.395 1 92.38 318 ALA A O 1
ATOM 2335 N N . ALA A 1 319 ? 5.121 7.992 3.203 1 94.94 319 ALA A N 1
ATOM 2336 C CA . ALA A 1 319 ? 5.629 9.227 3.809 1 94.94 319 ALA A CA 1
ATOM 2337 C C . ALA A 1 319 ? 6.566 8.914 4.973 1 94.94 319 ALA A C 1
ATOM 2339 O O . ALA A 1 319 ? 7.578 9.594 5.16 1 94.94 319 ALA A O 1
ATOM 2340 N N . ARG A 1 320 ? 6.238 7.91 5.773 1 94 320 ARG A N 1
ATOM 2341 C CA . ARG A 1 320 ? 7.105 7.484 6.863 1 94 320 ARG A CA 1
ATOM 2342 C C . ARG A 1 320 ? 8.453 7.004 6.332 1 94 320 ARG A C 1
ATOM 2344 O O . ARG A 1 320 ? 9.5 7.34 6.887 1 94 320 ARG A O 1
ATOM 2351 N N . PHE A 1 321 ? 8.445 6.328 5.27 1 93.81 321 PHE A N 1
ATOM 2352 C CA . PHE A 1 321 ? 9.656 5.855 4.613 1 93.81 321 PHE A CA 1
ATOM 2353 C C . PHE A 1 321 ? 10.5 7.027 4.117 1 93.81 321 PHE A C 1
ATOM 2355 O O . PHE A 1 321 ? 11.711 7.059 4.324 1 93.81 321 PHE A O 1
ATOM 2362 N N . ALA A 1 322 ? 9.836 7.953 3.488 1 94.25 322 ALA A N 1
ATOM 2363 C CA . ALA A 1 322 ? 10.523 9.141 2.979 1 94.25 322 ALA A CA 1
ATOM 2364 C C . ALA A 1 322 ? 11.172 9.922 4.113 1 94.25 322 ALA A C 1
ATOM 2366 O O . ALA A 1 322 ? 12.289 10.43 3.967 1 94.25 322 ALA A O 1
ATOM 2367 N N . PHE A 1 323 ? 10.438 10.016 5.215 1 96.94 323 PHE A N 1
ATOM 2368 C CA . PHE A 1 323 ? 10.992 10.711 6.375 1 96.94 323 PHE A CA 1
ATOM 2369 C C . PHE A 1 323 ? 12.25 10.016 6.875 1 96.94 323 PHE A C 1
ATOM 2371 O O . PHE A 1 323 ? 13.258 10.664 7.141 1 96.94 323 PHE A O 1
ATOM 2378 N N . GLN A 1 324 ? 12.156 8.695 7.031 1 94.31 324 GLN A N 1
ATOM 2379 C CA . GLN A 1 324 ? 13.281 7.898 7.504 1 94.31 324 GLN A CA 1
ATOM 2380 C C . GLN A 1 324 ? 14.5 8.086 6.609 1 94.31 324 GLN A C 1
ATOM 2382 O O . GLN A 1 324 ? 15.617 8.258 7.105 1 94.31 324 GLN A O 1
ATOM 2387 N N . ARG A 1 325 ? 14.312 8.133 5.363 1 92.94 325 ARG A N 1
ATOM 2388 C CA . ARG A 1 325 ? 15.406 8.305 4.414 1 92.94 325 ARG A CA 1
ATOM 2389 C C . ARG A 1 325 ? 16 9.711 4.512 1 92.94 325 ARG A C 1
ATOM 2391 O O . ARG A 1 325 ? 17.219 9.875 4.508 1 92.94 325 ARG A O 1
ATOM 2398 N N . ALA A 1 326 ? 15.109 10.664 4.594 1 93.62 326 ALA A N 1
ATOM 2399 C CA . ALA A 1 326 ? 15.555 12.047 4.695 1 93.62 326 ALA A CA 1
ATOM 2400 C C . ALA A 1 326 ? 16.328 12.281 5.992 1 93.62 326 ALA A C 1
ATOM 2402 O O . ALA A 1 326 ? 17.375 12.938 5.992 1 93.62 326 ALA A O 1
ATOM 2403 N N . TRP A 1 327 ? 15.797 11.734 7.062 1 92.56 327 TRP A N 1
ATOM 2404 C CA . TRP A 1 327 ? 16.375 11.984 8.383 1 92.56 327 TRP A CA 1
ATOM 2405 C C . TRP A 1 327 ? 17.703 11.25 8.539 1 92.56 327 TRP A C 1
ATOM 2407 O O . TRP A 1 327 ? 18.609 11.734 9.227 1 92.56 327 TRP A O 1
ATOM 2417 N N . ARG A 1 328 ? 17.844 9.992 8.023 1 84.38 328 ARG A N 1
ATOM 2418 C CA . ARG A 1 328 ? 19.078 9.219 8.102 1 84.38 328 ARG A CA 1
ATOM 2419 C C . ARG A 1 328 ? 20.203 9.914 7.359 1 84.38 328 ARG A C 1
ATOM 2421 O O . ARG A 1 328 ? 21.375 9.812 7.754 1 84.38 328 ARG A O 1
ATOM 2428 N N . SER A 1 329 ? 19.875 10.531 6.328 1 72.81 329 SER A N 1
ATOM 2429 C CA . SER A 1 329 ? 20.906 11.273 5.609 1 72.81 329 SER A CA 1
ATOM 2430 C C . SER A 1 329 ? 21.5 12.375 6.477 1 72.81 329 SER A C 1
ATOM 2432 O O . SER A 1 329 ? 22.594 12.867 6.195 1 72.81 329 SER A O 1
ATOM 2434 N N . THR A 1 330 ? 20.766 12.773 7.488 1 62.09 330 THR A N 1
ATOM 2435 C CA . THR A 1 330 ? 21.25 13.797 8.406 1 62.09 330 THR A CA 1
ATOM 2436 C C . THR A 1 330 ? 22.219 13.195 9.422 1 62.09 330 THR A C 1
ATOM 2438 O O . THR A 1 330 ? 23.188 13.844 9.828 1 62.09 330 THR A O 1
ATOM 2441 N N . THR A 1 331 ? 21.938 11.961 9.914 1 57.5 331 THR A N 1
ATOM 2442 C CA . THR A 1 331 ? 22.734 11.375 10.984 1 57.5 331 THR A CA 1
ATOM 2443 C C . THR A 1 331 ? 23.844 10.5 10.414 1 57.5 331 THR A C 1
ATOM 2445 O O . THR A 1 331 ? 24.688 9.992 11.156 1 57.5 331 THR A O 1
ATOM 2448 N N . ALA A 1 332 ? 23.797 10.281 9.102 1 50.97 332 ALA A N 1
ATOM 2449 C CA . ALA A 1 332 ? 24.906 9.539 8.516 1 50.97 332 ALA A CA 1
ATOM 2450 C C . ALA A 1 332 ? 26.156 10.406 8.438 1 50.97 332 ALA A C 1
ATOM 2452 O O . ALA A 1 332 ? 26.078 11.586 8.07 1 50.97 332 ALA A O 1
ATOM 2453 N N . PRO A 1 333 ? 27.297 9.883 9.086 1 39.12 333 PRO A N 1
ATOM 2454 C CA . PRO A 1 333 ? 28.531 10.672 9.008 1 39.12 333 PRO A CA 1
ATOM 2455 C C . PRO A 1 333 ? 28.875 11.094 7.574 1 39.12 333 PRO A C 1
ATOM 2457 O O . PRO A 1 333 ? 28.547 10.383 6.625 1 39.12 333 PRO A O 1
ATOM 2460 N N . VAL A 1 334 ? 28.828 12.477 7.312 1 36.5 334 VAL A N 1
ATOM 2461 C CA . VAL A 1 334 ? 29.422 12.93 6.059 1 36.5 334 VAL A CA 1
ATOM 2462 C C . VAL A 1 334 ? 30.703 12.148 5.77 1 36.5 334 VAL A C 1
ATOM 2464 O O . VAL A 1 334 ? 31.578 12.047 6.621 1 36.5 334 VAL A O 1
ATOM 2467 N N . PRO A 1 335 ? 30.609 11.484 4.508 1 33.34 335 PRO A N 1
ATOM 2468 C CA . PRO A 1 335 ? 31.938 10.938 4.227 1 33.34 335 PRO A CA 1
ATOM 2469 C C . PRO A 1 335 ? 33.031 12.008 4.219 1 33.34 335 PRO A C 1
ATOM 2471 O O . PRO A 1 335 ? 32.75 13.172 3.916 1 33.34 335 PRO A O 1
ATOM 2474 N N . MET B 1 1 ? 45.25 -35.344 -18.078 1 28.33 1 MET B N 1
ATOM 2475 C CA . MET B 1 1 ? 44.875 -35.375 -19.5 1 28.33 1 MET B CA 1
ATOM 2476 C C . MET B 1 1 ? 43.5 -35.969 -19.688 1 28.33 1 MET B C 1
ATOM 2478 O O . MET B 1 1 ? 43.312 -37.188 -19.516 1 28.33 1 MET B O 1
ATOM 2482 N N . HIS B 1 2 ? 42.406 -35.281 -19.125 1 33.12 2 HIS B N 1
ATOM 2483 C CA . HIS B 1 2 ? 41 -35.656 -19.266 1 33.12 2 HIS B CA 1
ATOM 2484 C C . HIS B 1 2 ? 40.625 -35.875 -20.719 1 33.12 2 HIS B C 1
ATOM 2486 O O . HIS B 1 2 ? 40.875 -35 -21.562 1 33.12 2 HIS B O 1
ATOM 2492 N N . ASN B 1 3 ? 40.75 -37.156 -21.141 1 35.19 3 ASN B N 1
ATOM 2493 C CA . ASN B 1 3 ? 40.469 -37.531 -22.531 1 35.19 3 ASN B CA 1
ATOM 2494 C C . ASN B 1 3 ? 39.219 -36.875 -23.078 1 35.19 3 ASN B C 1
ATOM 2496 O O . ASN B 1 3 ? 38.125 -37.125 -22.578 1 35.19 3 ASN B O 1
ATOM 2500 N N . PRO B 1 4 ? 39.281 -35.75 -23.672 1 44.44 4 PRO B N 1
ATOM 2501 C CA . PRO B 1 4 ? 38.156 -35 -24.266 1 44.44 4 PRO B CA 1
ATOM 2502 C C . PRO B 1 4 ? 37.156 -35.875 -25 1 44.44 4 PRO B C 1
ATOM 2504 O O . PRO B 1 4 ? 36.094 -35.406 -25.391 1 44.44 4 PRO B O 1
ATOM 2507 N N . ASP B 1 5 ? 37.562 -37.062 -25.484 1 42.72 5 ASP B N 1
ATOM 2508 C CA . ASP B 1 5 ? 36.875 -37.969 -26.406 1 42.72 5 ASP B CA 1
ATOM 2509 C C . ASP B 1 5 ? 35.625 -38.531 -25.766 1 42.72 5 ASP B C 1
ATOM 2511 O O . ASP B 1 5 ? 34.688 -38.938 -26.469 1 42.72 5 ASP B O 1
ATOM 2515 N N . HIS B 1 6 ? 35.594 -38.906 -24.547 1 43.03 6 HIS B N 1
ATOM 2516 C CA . HIS B 1 6 ? 34.469 -39.562 -23.875 1 43.03 6 HIS B CA 1
ATOM 2517 C C . HIS B 1 6 ? 33.312 -38.594 -23.703 1 43.03 6 HIS B C 1
ATOM 2519 O O . HIS B 1 6 ? 32.188 -39 -23.344 1 43.03 6 HIS B O 1
ATOM 2525 N N . THR B 1 7 ? 33.531 -37.281 -23.422 1 48.81 7 THR B N 1
ATOM 2526 C CA . THR B 1 7 ? 32.5 -36.281 -23.25 1 48.81 7 THR B CA 1
ATOM 2527 C C . THR B 1 7 ? 31.719 -36.094 -24.547 1 48.81 7 THR B C 1
ATOM 2529 O O . THR B 1 7 ? 30.578 -35.594 -24.547 1 48.81 7 THR B O 1
ATOM 2532 N N . ARG B 1 8 ? 32.438 -36.406 -25.672 1 54.78 8 ARG B N 1
ATOM 2533 C CA . ARG B 1 8 ? 31.984 -36.281 -27.047 1 54.78 8 ARG B CA 1
ATOM 2534 C C . ARG B 1 8 ? 31.062 -37.438 -27.438 1 54.78 8 ARG B C 1
ATOM 2536 O O . ARG B 1 8 ? 30.328 -37.344 -28.438 1 54.78 8 ARG B O 1
ATOM 2543 N N . ASP B 1 9 ? 30.969 -38.375 -26.625 1 74.12 9 ASP B N 1
ATOM 2544 C CA . ASP B 1 9 ? 30.375 -39.625 -27.094 1 74.12 9 ASP B CA 1
ATOM 2545 C C . ASP B 1 9 ? 29 -39.844 -26.469 1 74.12 9 ASP B C 1
ATOM 2547 O O . ASP B 1 9 ? 28.266 -40.75 -26.875 1 74.12 9 ASP B O 1
ATOM 2551 N N . VAL B 1 10 ? 28.641 -39.031 -25.609 1 89.19 10 VAL B N 1
ATOM 2552 C CA . VAL B 1 10 ? 27.344 -39.25 -24.984 1 89.19 10 VAL B CA 1
ATOM 2553 C C . VAL B 1 10 ? 26.25 -38.531 -25.781 1 89.19 10 VAL B C 1
ATOM 2555 O O . VAL B 1 10 ? 26.422 -37.375 -26.172 1 89.19 10 VAL B O 1
ATOM 2558 N N . SER B 1 11 ? 25.188 -39.219 -26.156 1 92.38 11 SER B N 1
ATOM 2559 C CA . SER B 1 11 ? 24.109 -38.625 -26.938 1 92.38 11 SER B CA 1
ATOM 2560 C C . SER B 1 11 ? 23.25 -37.688 -26.078 1 92.38 11 SER B C 1
ATOM 2562 O O . SER B 1 11 ? 23.297 -37.781 -24.844 1 92.38 11 SER B O 1
ATOM 2564 N N . ALA B 1 12 ? 22.562 -36.812 -26.719 1 93.06 12 ALA B N 1
ATOM 2565 C CA . ALA B 1 12 ? 21.672 -35.906 -26.031 1 93.06 12 ALA B CA 1
ATOM 2566 C C . ALA B 1 12 ? 20.625 -36.656 -25.203 1 93.06 12 ALA B C 1
ATOM 2568 O O . ALA B 1 12 ? 20.312 -36.281 -24.078 1 93.06 12 ALA B O 1
ATOM 2569 N N . GLY B 1 13 ? 20.109 -37.688 -25.75 1 92.38 13 GLY B N 1
ATOM 2570 C CA . GLY B 1 13 ? 19.141 -38.531 -25.047 1 92.38 13 GLY B CA 1
ATOM 2571 C C . GLY B 1 13 ? 19.688 -39.125 -23.766 1 92.38 13 GLY B C 1
ATOM 2572 O O . GLY B 1 13 ? 18.984 -39.219 -22.766 1 92.38 13 GLY B O 1
ATOM 2573 N N . GLU B 1 14 ? 20.922 -39.531 -23.859 1 92.5 14 GLU B N 1
ATOM 2574 C CA . GLU B 1 14 ? 21.562 -40.156 -22.703 1 92.5 14 GLU B CA 1
ATOM 2575 C C . GLU B 1 14 ? 21.75 -39.156 -21.562 1 92.5 14 GLU B C 1
ATOM 2577 O O . GLU B 1 14 ? 21.766 -39.531 -20.391 1 92.5 14 GLU B O 1
ATOM 2582 N N . VAL B 1 15 ? 21.859 -37.938 -21.922 1 91.06 15 VAL B N 1
ATOM 2583 C CA . VAL B 1 15 ? 22.031 -36.906 -20.922 1 91.06 15 VAL B CA 1
ATOM 2584 C C . VAL B 1 15 ? 20.672 -36.562 -20.312 1 91.06 15 VAL B C 1
ATOM 2586 O O . VAL B 1 15 ? 20.547 -36.375 -19.094 1 91.06 15 VAL B O 1
ATOM 2589 N N . LEU B 1 16 ? 19.672 -36.531 -21.078 1 93.81 16 LEU B N 1
ATOM 2590 C CA . LEU B 1 16 ? 18.344 -36.062 -20.672 1 93.81 16 LEU B CA 1
ATOM 2591 C C . LEU B 1 16 ? 17.594 -37.188 -19.938 1 93.81 16 LEU B C 1
ATOM 2593 O O . LEU B 1 16 ? 16.812 -36.906 -19.016 1 93.81 16 LEU B O 1
ATOM 2597 N N . ALA B 1 17 ? 17.828 -38.375 -20.281 1 94.94 17 ALA B N 1
ATOM 2598 C CA . ALA B 1 17 ? 17.016 -39.531 -19.859 1 94.94 17 ALA B CA 1
ATOM 2599 C C . ALA B 1 17 ? 17.078 -39.719 -18.344 1 94.94 17 ALA B C 1
ATOM 2601 O O . ALA B 1 17 ? 16.047 -39.906 -17.703 1 94.94 17 ALA B O 1
ATOM 2602 N N . PRO B 1 18 ? 18.219 -39.625 -17.766 1 94.44 18 PRO B N 1
ATOM 2603 C CA . PRO B 1 18 ? 18.266 -39.844 -16.312 1 94.44 18 PRO B CA 1
ATOM 2604 C C . PRO B 1 18 ? 17.391 -38.844 -15.555 1 94.44 18 PRO B C 1
ATOM 2606 O O . PRO B 1 18 ? 16.766 -39.219 -14.562 1 94.44 18 PRO B O 1
ATOM 2609 N N . TYR B 1 19 ? 17.359 -37.625 -15.961 1 95.12 19 TYR B N 1
ATOM 2610 C CA . TYR B 1 19 ? 16.516 -36.625 -15.305 1 95.12 19 TYR B CA 1
ATOM 2611 C C . TYR B 1 19 ? 15.039 -36.969 -15.445 1 95.12 19 TYR B C 1
ATOM 2613 O O . TYR B 1 19 ? 14.289 -36.938 -14.469 1 95.12 19 TYR B O 1
ATOM 2621 N N . LEU B 1 20 ? 14.664 -37.281 -16.641 1 97.06 20 LEU B N 1
ATOM 2622 C CA . LEU B 1 20 ? 13.266 -37.625 -16.891 1 97.06 20 LEU B CA 1
ATOM 2623 C C . LEU B 1 20 ? 12.875 -38.906 -16.141 1 97.06 20 LEU B C 1
ATOM 2625 O O . LEU B 1 20 ? 11.766 -39 -15.602 1 97.06 20 LEU B O 1
ATOM 2629 N N . HIS B 1 21 ? 13.781 -39.875 -16.125 1 97.38 21 HIS B N 1
ATOM 2630 C CA . HIS B 1 21 ? 13.539 -41.094 -15.359 1 97.38 21 HIS B CA 1
ATOM 2631 C C . HIS B 1 21 ? 13.336 -40.781 -13.883 1 97.38 21 HIS B C 1
ATOM 2633 O O . HIS B 1 21 ? 12.414 -41.312 -13.25 1 97.38 21 HIS B O 1
ATOM 2639 N N . ALA B 1 22 ? 14.125 -39.938 -13.375 1 96 22 ALA B N 1
ATOM 2640 C CA . ALA B 1 22 ? 14.039 -39.594 -11.961 1 96 22 ALA B CA 1
ATOM 2641 C C . ALA B 1 22 ? 12.727 -38.875 -11.656 1 96 22 ALA B C 1
ATOM 2643 O O . ALA B 1 22 ? 12.102 -39.125 -10.625 1 96 22 ALA B O 1
ATOM 2644 N N . ARG B 1 23 ? 12.32 -37.938 -12.484 1 97.31 23 ARG B N 1
ATOM 2645 C CA . ARG B 1 23 ? 11.062 -37.219 -12.273 1 97.31 23 ARG B CA 1
ATOM 2646 C C . ARG B 1 23 ? 9.875 -38.156 -12.414 1 97.31 23 ARG B C 1
ATOM 2648 O O . ARG B 1 23 ? 8.875 -38.031 -11.703 1 97.31 23 ARG B O 1
ATOM 2655 N N . ALA B 1 24 ? 10 -39.031 -13.359 1 98.19 24 ALA B N 1
ATOM 2656 C CA . ALA B 1 24 ? 8.961 -40.062 -13.484 1 98.19 24 ALA B CA 1
ATOM 2657 C C . ALA B 1 24 ? 8.859 -40.906 -12.211 1 98.19 24 ALA B C 1
ATOM 2659 O O . ALA B 1 24 ? 7.762 -41.219 -11.75 1 98.19 24 ALA B O 1
ATOM 2660 N N . ALA B 1 25 ? 9.984 -41.25 -11.688 1 97.56 25 ALA B N 1
ATOM 2661 C CA . ALA B 1 25 ? 10.008 -42 -10.43 1 97.56 25 ALA B CA 1
ATOM 2662 C C . ALA B 1 25 ? 9.367 -41.188 -9.305 1 97.56 25 ALA B C 1
ATOM 2664 O O . ALA B 1 25 ? 8.648 -41.75 -8.469 1 97.56 25 ALA B O 1
ATOM 2665 N N . ASP B 1 26 ? 9.648 -39.938 -9.234 1 97.5 26 ASP B N 1
ATOM 2666 C CA . ASP B 1 26 ? 9.016 -39.062 -8.25 1 97.5 26 ASP B CA 1
ATOM 2667 C C . ASP B 1 26 ? 7.492 -39.094 -8.398 1 97.5 26 ASP B C 1
ATOM 2669 O O . ASP B 1 26 ? 6.766 -39.094 -7.406 1 97.5 26 ASP B O 1
ATOM 2673 N N . PHE B 1 27 ? 7.066 -39 -9.633 1 98.12 27 PHE B N 1
ATOM 2674 C CA . PHE B 1 27 ? 5.641 -39.062 -9.93 1 98.12 27 PHE B CA 1
ATOM 2675 C C . PHE B 1 27 ? 5.027 -40.344 -9.383 1 98.12 27 PHE B C 1
ATOM 2677 O O . PHE B 1 27 ? 4.008 -40.312 -8.695 1 98.12 27 PHE B O 1
ATOM 2684 N N . LEU B 1 28 ? 5.664 -41.469 -9.703 1 97.19 28 LEU B N 1
ATOM 2685 C CA . LEU B 1 28 ? 5.168 -42.75 -9.266 1 97.19 28 LEU 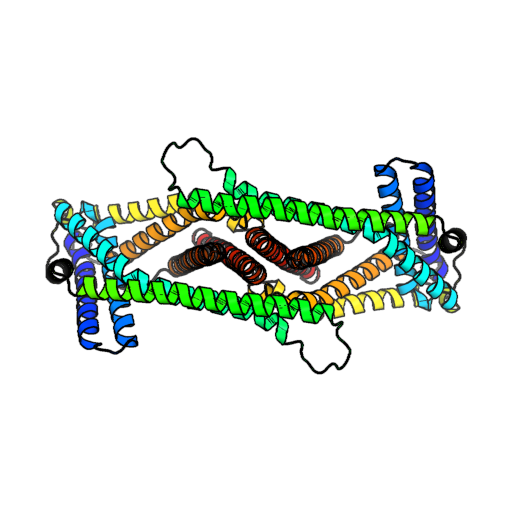B CA 1
ATOM 2686 C C . LEU B 1 28 ? 5.23 -42.875 -7.742 1 97.19 28 LEU B C 1
ATOM 2688 O O . LEU B 1 28 ? 4.371 -43.531 -7.133 1 97.19 28 LEU B O 1
ATOM 2692 N N . ARG B 1 29 ? 6.227 -42.281 -7.133 1 96.25 29 ARG B N 1
ATOM 2693 C CA . ARG B 1 29 ? 6.277 -42.219 -5.676 1 96.25 29 ARG B CA 1
ATOM 2694 C C . ARG B 1 29 ? 5.086 -41.438 -5.121 1 96.25 29 ARG B C 1
ATOM 2696 O O . ARG B 1 29 ? 4.496 -41.844 -4.117 1 96.25 29 ARG B O 1
ATOM 2703 N N . GLY B 1 30 ? 4.762 -40.344 -5.781 1 95.62 30 GLY B N 1
ATOM 2704 C CA . GLY B 1 30 ? 3.584 -39.562 -5.398 1 95.62 30 GLY B CA 1
ATOM 2705 C C . GLY B 1 30 ? 2.295 -40.344 -5.508 1 95.62 30 GLY B C 1
ATOM 2706 O O . GLY B 1 30 ? 1.412 -40.25 -4.656 1 95.62 30 GLY B O 1
ATOM 2707 N N . LEU B 1 31 ? 2.246 -41.156 -6.496 1 94.25 31 LEU B N 1
ATOM 2708 C CA . LEU B 1 31 ? 1.086 -42 -6.691 1 94.25 31 LEU B CA 1
ATOM 2709 C C . LEU B 1 31 ? 0.968 -43.031 -5.562 1 94.25 31 LEU B C 1
ATOM 2711 O O . LEU B 1 31 ? -0.127 -43.25 -5.047 1 94.25 31 LEU B O 1
ATOM 2715 N N . ARG B 1 32 ? 2.057 -43.562 -5.199 1 94.44 32 ARG B N 1
ATOM 2716 C CA . ARG B 1 32 ? 2.078 -44.531 -4.098 1 94.44 32 ARG B CA 1
ATOM 2717 C C . ARG B 1 32 ? 1.656 -43.875 -2.789 1 94.44 32 ARG B C 1
ATOM 2719 O O . ARG B 1 32 ? 0.862 -44.438 -2.033 1 94.44 32 ARG B O 1
ATOM 2726 N N . LEU B 1 33 ? 2.154 -42.719 -2.549 1 93.06 33 LEU B N 1
ATOM 2727 C CA . LEU B 1 33 ? 1.807 -41.969 -1.347 1 93.06 33 LEU B CA 1
ATOM 2728 C C . LEU B 1 33 ? 0.31 -41.688 -1.296 1 93.06 33 LEU B C 1
ATOM 2730 O O . LEU B 1 33 ? -0.302 -41.719 -0.226 1 93.06 33 LEU B O 1
ATOM 2734 N N . HIS B 1 34 ? -0.219 -41.344 -2.383 1 90.75 34 HIS B N 1
ATOM 2735 C CA . HIS B 1 34 ? -1.652 -41.094 -2.459 1 90.75 34 HIS B CA 1
ATOM 2736 C C . HIS B 1 34 ? -2.455 -42.344 -2.086 1 90.75 34 HIS B C 1
ATOM 2738 O O . HIS B 1 34 ? -3.43 -42.25 -1.335 1 90.75 34 HIS B O 1
ATOM 2744 N N . GLY B 1 35 ? -2.055 -43.406 -2.607 1 89.44 35 GLY B N 1
ATOM 2745 C CA . GLY B 1 35 ? -2.721 -44.688 -2.297 1 89.44 35 GLY B CA 1
ATOM 2746 C C . GLY B 1 35 ? -2.633 -45.031 -0.829 1 89.44 35 GLY B C 1
ATOM 2747 O O . GLY B 1 35 ? -3.568 -45.625 -0.275 1 89.44 35 GLY B O 1
ATOM 2748 N N . GLU B 1 36 ? -1.565 -44.656 -0.214 1 88 36 GLU B N 1
ATOM 2749 C CA . GLU B 1 36 ? -1.298 -45 1.174 1 88 36 GLU B CA 1
ATOM 2750 C C . GLU B 1 36 ? -1.959 -44.031 2.141 1 88 36 GLU B C 1
ATOM 2752 O O . GLU B 1 36 ? -2.121 -44.344 3.324 1 88 36 GLU B O 1
ATOM 2757 N N . SER B 1 37 ? -2.186 -42.875 1.654 1 84 37 SER B N 1
ATOM 2758 C CA . SER B 1 37 ? -2.68 -41.844 2.537 1 84 37 SER B CA 1
ATOM 2759 C C . SER B 1 37 ? -4.086 -42.156 3.033 1 84 37 SER B C 1
ATOM 2761 O O . SER B 1 37 ? -4.484 -41.688 4.113 1 84 37 SER B O 1
ATOM 2763 N N . GLY B 1 38 ? -4.828 -42.969 2.436 1 76.88 38 GLY B N 1
ATOM 2764 C CA . GLY B 1 38 ? -6.188 -43.219 2.867 1 76.88 38 GLY B CA 1
ATOM 2765 C C . GLY B 1 38 ? -6.977 -41.969 3.186 1 76.88 38 GLY B C 1
ATOM 2766 O O . GLY B 1 38 ? -7.082 -41.062 2.352 1 76.88 38 GLY B O 1
ATOM 2767 N N . SER B 1 39 ? -7.34 -41.844 4.562 1 77.19 39 SER B N 1
ATOM 2768 C CA . SER B 1 39 ? -8.141 -40.719 5.016 1 77.19 39 SER B CA 1
ATOM 2769 C C . SER B 1 39 ? -7.266 -39.656 5.66 1 77.19 39 SER B C 1
ATOM 2771 O O . SER B 1 39 ? -7.766 -38.594 6.094 1 77.19 39 SER B O 1
ATOM 2773 N N . ASP B 1 40 ? -5.969 -39.812 5.605 1 85.25 40 ASP B N 1
ATOM 2774 C CA . ASP B 1 40 ? -5.039 -38.844 6.184 1 85.25 40 ASP B CA 1
ATOM 2775 C C . ASP B 1 40 ? -4.879 -37.625 5.277 1 85.25 40 ASP B C 1
ATOM 2777 O O . ASP B 1 40 ? -4.312 -37.719 4.188 1 85.25 40 ASP B O 1
ATOM 2781 N N . THR B 1 41 ? -5.312 -36.5 5.793 1 82.94 41 THR B N 1
ATOM 2782 C CA . THR B 1 41 ? -5.324 -35.25 5.016 1 82.94 41 THR B CA 1
ATOM 2783 C C . THR B 1 41 ? -3.902 -34.781 4.727 1 82.94 41 THR B C 1
ATOM 2785 O O . THR B 1 41 ? -3.596 -34.375 3.609 1 82.94 41 THR B O 1
ATOM 2788 N N . ALA B 1 42 ? -3.061 -34.844 5.672 1 86 42 ALA B N 1
ATOM 2789 C CA . ALA B 1 42 ? -1.68 -34.406 5.504 1 86 42 ALA B CA 1
ATOM 2790 C C . ALA B 1 42 ? -0.959 -35.25 4.445 1 86 42 ALA B C 1
ATOM 2792 O O . ALA B 1 42 ? -0.225 -34.688 3.617 1 86 42 ALA B O 1
ATOM 2793 N N . GLY B 1 43 ? -1.189 -36.469 4.543 1 88.25 43 GLY B N 1
ATOM 2794 C CA . GLY B 1 43 ? -0.597 -37.375 3.566 1 88.25 43 GLY B CA 1
ATOM 2795 C C . GLY B 1 43 ? -1.104 -37.125 2.156 1 88.25 43 GLY B C 1
ATOM 2796 O O . GLY B 1 43 ? -0.327 -37.156 1.198 1 88.25 43 GLY B O 1
ATOM 2797 N N . ALA B 1 44 ? -2.348 -36.906 2.037 1 87.69 44 ALA B N 1
ATOM 2798 C CA . ALA B 1 44 ? -2.947 -36.625 0.735 1 87.69 44 ALA B CA 1
ATOM 2799 C C . ALA B 1 44 ? -2.395 -35.312 0.139 1 87.69 44 ALA B C 1
ATOM 2801 O O . ALA B 1 44 ? -2.158 -35.25 -1.068 1 87.69 44 ALA B O 1
ATOM 2802 N N . GLU B 1 45 ? -2.229 -34.375 0.982 1 89.31 45 GLU B N 1
ATOM 2803 C CA . GLU B 1 45 ? -1.674 -33.094 0.531 1 89.31 45 GLU B CA 1
ATOM 2804 C C . GLU B 1 45 ? -0.239 -33.281 0.04 1 89.31 45 GLU B C 1
ATOM 2806 O O . GLU B 1 45 ? 0.148 -32.688 -0.972 1 89.31 45 GLU B O 1
ATOM 2811 N N . GLU B 1 46 ? 0.49 -34 0.745 1 92.12 46 GLU B N 1
ATOM 2812 C CA . GLU B 1 46 ? 1.869 -34.25 0.343 1 92.12 46 GLU B CA 1
ATOM 2813 C C . GLU B 1 46 ? 1.925 -35 -0.983 1 92.12 46 GLU B C 1
ATOM 2815 O O . GLU B 1 46 ? 2.752 -34.688 -1.845 1 92.12 46 GLU B O 1
ATOM 2820 N N . ALA B 1 47 ? 1.124 -36 -1.07 1 93.94 47 ALA B N 1
ATOM 2821 C CA . ALA B 1 47 ? 1.048 -36.75 -2.312 1 93.94 47 ALA B CA 1
ATOM 2822 C C . ALA B 1 47 ? 0.717 -35.844 -3.494 1 93.94 47 ALA B C 1
ATOM 2824 O O . ALA B 1 47 ? 1.379 -35.906 -4.535 1 93.94 47 ALA B O 1
ATOM 2825 N N . ALA B 1 48 ? -0.29 -35 -3.32 1 93.12 48 ALA B N 1
ATOM 2826 C CA . ALA B 1 48 ? -0.701 -34.094 -4.375 1 93.12 48 ALA B CA 1
ATOM 2827 C C . ALA B 1 48 ? 0.438 -33.125 -4.754 1 93.12 48 ALA B C 1
ATOM 2829 O O . ALA B 1 48 ? 0.661 -32.875 -5.934 1 93.12 48 ALA B O 1
ATOM 2830 N N . ARG B 1 49 ? 1.132 -32.688 -3.777 1 94.44 49 ARG B N 1
ATOM 2831 C CA . ARG B 1 49 ? 2.266 -31.797 -4.008 1 94.44 49 ARG B CA 1
ATOM 2832 C C . ARG B 1 49 ? 3.355 -32.5 -4.812 1 94.44 49 ARG B C 1
ATOM 2834 O O . ARG B 1 49 ? 3.896 -31.922 -5.762 1 94.44 49 ARG B O 1
ATOM 2841 N N . THR B 1 50 ? 3.654 -33.656 -4.438 1 96.25 50 THR B N 1
ATOM 2842 C CA . THR B 1 50 ? 4.68 -34.469 -5.113 1 96.25 50 THR B CA 1
ATOM 2843 C C . THR B 1 50 ? 4.281 -34.75 -6.559 1 96.25 50 THR B C 1
ATOM 2845 O O . THR B 1 50 ? 5.09 -34.594 -7.473 1 96.25 50 THR B O 1
ATOM 2848 N N . LEU B 1 51 ? 3.018 -35.125 -6.727 1 96.75 51 LEU B N 1
ATOM 2849 C CA . LEU B 1 51 ? 2.51 -35.406 -8.062 1 96.75 51 LEU B CA 1
ATOM 2850 C C . LEU B 1 51 ? 2.578 -34.156 -8.945 1 96.75 51 LEU B C 1
ATOM 2852 O O . LEU B 1 51 ? 3.066 -34.219 -10.078 1 96.75 51 LEU B O 1
ATOM 2856 N N . ARG B 1 52 ? 2.174 -33.062 -8.414 1 95.81 52 ARG B N 1
ATOM 2857 C CA . ARG B 1 52 ? 2.184 -31.812 -9.164 1 95.81 52 ARG B CA 1
ATOM 2858 C C . ARG B 1 52 ? 3.607 -31.391 -9.508 1 95.81 52 ARG B C 1
ATOM 2860 O O . ARG B 1 52 ? 3.887 -31.016 -10.648 1 95.81 52 ARG B O 1
ATOM 2867 N N . GLY B 1 53 ? 4.449 -31.453 -8.555 1 96.44 53 GLY B N 1
ATOM 2868 C CA . GLY B 1 53 ? 5.84 -31.109 -8.773 1 96.44 53 GLY B CA 1
ATOM 2869 C C . GLY B 1 53 ? 6.492 -31.922 -9.875 1 96.44 53 GLY B C 1
ATOM 2870 O O . GLY B 1 53 ? 7.148 -31.375 -10.758 1 96.44 53 GLY B O 1
ATOM 2871 N N . ALA B 1 54 ? 6.277 -33.188 -9.766 1 97.94 54 ALA B N 1
ATOM 2872 C CA . ALA B 1 54 ? 6.84 -34.062 -10.773 1 97.94 54 ALA B CA 1
ATOM 2873 C C . ALA B 1 54 ? 6.23 -33.812 -12.148 1 97.94 54 ALA B C 1
ATOM 2875 O O . ALA B 1 54 ? 6.941 -33.781 -13.148 1 97.94 54 ALA B O 1
ATOM 2876 N N . ALA B 1 55 ? 4.941 -33.594 -12.156 1 98.12 55 ALA B N 1
ATOM 2877 C CA . ALA B 1 55 ? 4.242 -33.344 -13.414 1 98.12 55 ALA B CA 1
ATOM 2878 C C . ALA B 1 55 ? 4.77 -32.062 -14.078 1 98.12 55 ALA B C 1
ATOM 2880 O O . ALA B 1 55 ? 5.012 -32.062 -15.289 1 98.12 55 ALA B O 1
ATOM 2881 N N . ARG B 1 56 ? 4.98 -31.062 -13.32 1 97 56 ARG B N 1
ATOM 2882 C CA . ARG B 1 56 ? 5.469 -29.797 -13.844 1 97 56 ARG B CA 1
ATOM 2883 C C . ARG B 1 56 ? 6.887 -29.938 -14.383 1 97 56 ARG B C 1
ATOM 2885 O O . ARG B 1 56 ? 7.215 -29.391 -15.445 1 97 56 ARG B O 1
ATOM 2892 N N . ARG B 1 57 ? 7.668 -30.656 -13.68 1 97.12 57 ARG B N 1
ATOM 2893 C CA . ARG B 1 57 ? 9.055 -30.828 -14.094 1 97.12 57 ARG B CA 1
ATOM 2894 C C . ARG B 1 57 ? 9.148 -31.672 -15.359 1 97.12 57 ARG B C 1
ATOM 2896 O O . ARG B 1 57 ? 9.898 -31.344 -16.281 1 97.12 57 ARG B O 1
ATOM 2903 N N . ILE B 1 58 ? 8.398 -32.75 -15.391 1 98.31 58 ILE B N 1
ATOM 2904 C CA . ILE B 1 58 ? 8.383 -33.562 -16.594 1 98.31 58 ILE B CA 1
ATOM 2905 C C . ILE B 1 58 ? 7.859 -32.75 -17.766 1 98.31 58 ILE B C 1
ATOM 2907 O O . ILE B 1 58 ? 8.516 -32.656 -18.812 1 98.31 58 ILE B O 1
ATOM 2911 N N . GLY B 1 59 ? 6.719 -32.094 -17.547 1 98.31 59 GLY B N 1
ATOM 2912 C CA . GLY B 1 59 ? 6.113 -31.312 -18.594 1 98.31 59 GLY B CA 1
ATOM 2913 C C . GLY B 1 59 ? 7.008 -30.188 -19.078 1 98.31 59 GLY B C 1
ATOM 2914 O O . GLY B 1 59 ? 7.145 -29.969 -20.281 1 98.31 59 GLY B O 1
ATOM 2915 N N . GLY B 1 60 ? 7.598 -29.469 -18.156 1 98 60 GLY B N 1
ATOM 2916 C CA . GLY B 1 60 ? 8.5 -28.391 -18.516 1 98 60 GLY B CA 1
ATOM 2917 C C . GLY B 1 60 ? 9.719 -28.859 -19.297 1 98 60 GLY B C 1
ATOM 2918 O O . GLY B 1 60 ? 10.148 -28.203 -20.234 1 98 60 GLY B O 1
ATOM 2919 N N . THR B 1 61 ? 10.273 -29.938 -18.906 1 97.19 61 THR B N 1
ATOM 2920 C CA . THR B 1 61 ? 11.43 -30.484 -19.594 1 97.19 61 THR B CA 1
ATOM 2921 C C . THR B 1 61 ? 11.055 -30.953 -21 1 97.19 61 THR B C 1
ATOM 2923 O O . THR B 1 61 ? 11.805 -30.734 -21.953 1 97.19 61 THR B O 1
ATOM 2926 N N . LEU B 1 62 ? 9.859 -31.594 -21.109 1 97.94 62 LEU B N 1
ATOM 2927 C CA . LEU B 1 62 ? 9.383 -32 -22.422 1 97.94 62 LEU B CA 1
ATOM 2928 C C . LEU B 1 62 ? 9.156 -30.812 -23.328 1 97.94 62 LEU B C 1
ATOM 2930 O O . LEU B 1 62 ? 9.414 -30.875 -24.531 1 97.94 62 LEU B O 1
ATOM 2934 N N . HIS B 1 63 ? 8.75 -29.75 -22.719 1 97.81 63 HIS B N 1
ATOM 2935 C CA . HIS B 1 63 ? 8.539 -28.531 -23.484 1 97.81 63 HIS B CA 1
ATOM 2936 C C . HIS B 1 63 ? 9.867 -27.953 -23.984 1 97.81 63 HIS B C 1
ATOM 2938 O O . HIS B 1 63 ? 10.031 -27.688 -25.172 1 97.81 63 HIS B O 1
ATOM 2944 N N . THR B 1 64 ? 10.812 -27.844 -23.141 1 97.62 64 THR B N 1
ATOM 2945 C CA . THR B 1 64 ? 12.086 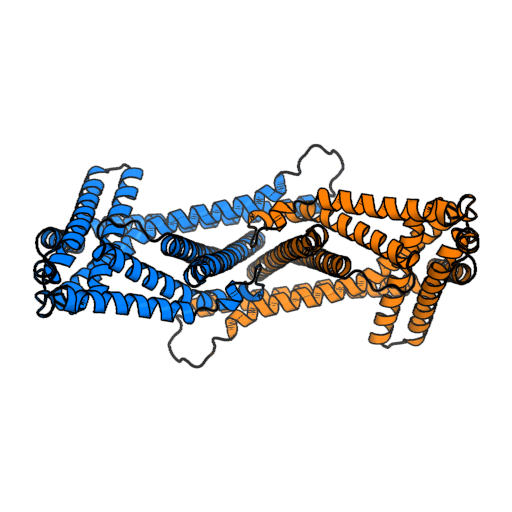-27.203 -23.453 1 97.62 64 THR B CA 1
ATOM 2946 C C . THR B 1 64 ? 12.906 -28.031 -24.422 1 97.62 64 THR B C 1
ATOM 2948 O O . THR B 1 64 ? 13.508 -27.5 -25.359 1 97.62 64 THR B O 1
ATOM 2951 N N . PHE B 1 65 ? 12.898 -29.328 -24.312 1 97.62 65 PHE B N 1
ATOM 2952 C CA . PHE B 1 65 ? 13.758 -30.188 -25.109 1 97.62 65 PHE B CA 1
ATOM 2953 C C . PHE B 1 65 ? 12.945 -30.953 -26.141 1 97.62 65 PHE B C 1
ATOM 2955 O O . PHE B 1 65 ? 13.359 -32 -26.609 1 97.62 65 PHE B O 1
ATOM 2962 N N . ARG B 1 66 ? 11.797 -30.453 -26.453 1 97.06 66 ARG B N 1
ATOM 2963 C CA . ARG B 1 66 ? 10.875 -31.031 -27.422 1 97.06 66 ARG B CA 1
ATOM 2964 C C . ARG B 1 66 ? 11.609 -31.391 -28.719 1 97.06 66 ARG B C 1
ATOM 2966 O O . ARG B 1 66 ? 11.383 -32.469 -29.281 1 97.06 66 ARG B O 1
ATOM 2973 N N . PRO B 1 67 ? 12.602 -30.625 -29.25 1 95.81 67 PRO B N 1
ATOM 2974 C CA . PRO B 1 67 ? 13.281 -30.938 -30.5 1 95.81 67 PRO B CA 1
ATOM 2975 C C . PRO B 1 67 ? 14.086 -32.25 -30.438 1 95.81 67 PRO B C 1
ATOM 2977 O O . PRO B 1 67 ? 14.414 -32.812 -31.469 1 95.81 67 PRO B O 1
ATOM 2980 N N . LEU B 1 68 ? 14.438 -32.688 -29.281 1 96.38 68 LEU B N 1
ATOM 2981 C CA . LEU B 1 68 ? 15.258 -33.906 -29.109 1 96.38 68 LEU B CA 1
ATOM 2982 C C . LEU B 1 68 ? 14.383 -35.125 -28.969 1 96.38 68 LEU B C 1
ATOM 2984 O O . LEU B 1 68 ? 14.883 -36.25 -29.031 1 96.38 68 LEU B O 1
ATOM 2988 N N . LEU B 1 69 ? 13.094 -34.875 -28.75 1 97.12 69 LEU B N 1
ATOM 2989 C CA . LEU B 1 69 ? 12.18 -35.938 -28.406 1 97.12 69 LEU B CA 1
ATOM 2990 C C . LEU B 1 69 ? 11.25 -36.281 -29.562 1 97.12 69 LEU B C 1
ATOM 2992 O O . LEU B 1 69 ? 11.227 -35.562 -30.562 1 97.12 69 LEU B O 1
ATOM 2996 N N . ASP B 1 70 ? 10.609 -37.531 -29.453 1 97.06 70 ASP B N 1
ATOM 2997 C CA . ASP B 1 70 ? 9.453 -37.75 -30.312 1 97.06 70 ASP B CA 1
ATOM 2998 C C . ASP B 1 70 ? 8.367 -36.688 -30.062 1 97.06 70 ASP B C 1
ATOM 3000 O O . ASP B 1 70 ? 7.73 -36.719 -29 1 97.06 70 ASP B O 1
ATOM 3004 N N . THR B 1 71 ? 8.109 -35.875 -31 1 96.81 71 THR B N 1
ATOM 3005 C CA . THR B 1 71 ? 7.316 -34.688 -30.812 1 96.81 71 THR B CA 1
ATOM 3006 C C . THR B 1 71 ? 5.871 -35.031 -30.484 1 96.81 71 THR B C 1
ATOM 3008 O O . THR B 1 71 ? 5.266 -34.406 -29.594 1 96.81 71 THR B O 1
ATOM 3011 N N . ALA B 1 72 ? 5.309 -36.031 -31.188 1 97 72 ALA B N 1
ATOM 3012 C CA . ALA B 1 72 ? 3.918 -36.406 -30.938 1 97 72 ALA B CA 1
ATOM 3013 C C . ALA B 1 72 ? 3.746 -36.969 -29.531 1 97 72 ALA B C 1
ATOM 3015 O O . ALA B 1 72 ? 2.793 -36.625 -28.828 1 97 72 ALA B O 1
ATOM 3016 N N . TRP B 1 73 ? 4.637 -37.812 -29.219 1 96.69 73 TRP B N 1
ATOM 3017 C CA . TRP B 1 73 ? 4.633 -38.406 -27.875 1 96.69 73 TRP B CA 1
ATOM 3018 C C . TRP B 1 73 ? 4.785 -37.344 -26.812 1 96.69 73 TRP B C 1
ATOM 3020 O O . TRP B 1 73 ? 4.027 -37.312 -25.828 1 96.69 73 TRP B O 1
ATOM 3030 N N . ALA B 1 74 ? 5.695 -36.438 -26.938 1 97.5 74 ALA B N 1
ATOM 3031 C CA . ALA B 1 74 ? 5.969 -35.375 -25.969 1 97.5 74 ALA B CA 1
ATOM 3032 C C . ALA B 1 74 ? 4.766 -34.469 -25.812 1 97.5 74 ALA B C 1
ATOM 3034 O O . ALA B 1 74 ? 4.395 -34.094 -24.688 1 97.5 74 ALA B O 1
ATOM 3035 N N . ASP B 1 75 ? 4.148 -34.094 -26.891 1 98.06 75 ASP B N 1
ATOM 3036 C CA . ASP B 1 75 ? 2.998 -33.188 -26.859 1 98.06 75 ASP B CA 1
ATOM 3037 C C . ASP B 1 75 ? 1.826 -33.812 -26.109 1 98.06 75 ASP B C 1
ATOM 3039 O O . ASP B 1 75 ? 1.162 -33.156 -25.312 1 98.06 75 ASP B O 1
ATOM 3043 N N . GLN B 1 76 ? 1.602 -35.062 -26.422 1 97.81 76 GLN B N 1
ATOM 3044 C CA . GLN B 1 76 ? 0.502 -35.75 -25.766 1 97.81 76 GLN B CA 1
ATOM 3045 C C . GLN B 1 76 ? 0.735 -35.875 -24.266 1 97.81 76 GLN B C 1
ATOM 3047 O O . GLN B 1 76 ? -0.163 -35.562 -23.469 1 97.81 76 GLN B O 1
ATOM 3052 N N . LEU B 1 77 ? 1.892 -36.281 -23.844 1 98.25 77 LEU B N 1
ATOM 3053 C CA . LEU B 1 77 ? 2.195 -36.438 -22.438 1 98.25 77 LEU B CA 1
ATOM 3054 C C . LEU B 1 77 ? 2.139 -35.094 -21.719 1 98.25 77 LEU B C 1
ATOM 3056 O O . LEU B 1 77 ? 1.619 -35 -20.594 1 98.25 77 LEU B O 1
ATOM 3060 N N . ARG B 1 78 ? 2.633 -34.062 -22.344 1 98 78 ARG B N 1
ATOM 3061 C CA . ARG B 1 78 ? 2.607 -32.719 -21.766 1 98 78 ARG B CA 1
ATOM 3062 C C . ARG B 1 78 ? 1.177 -32.25 -21.5 1 98 78 ARG B C 1
ATOM 3064 O O . ARG B 1 78 ? 0.885 -31.688 -20.453 1 98 78 ARG B O 1
ATOM 3071 N N . THR B 1 79 ? 0.327 -32.469 -22.438 1 98.31 79 THR B N 1
ATOM 3072 C CA . THR B 1 79 ? -1.072 -32.062 -22.312 1 98.31 79 THR B CA 1
ATOM 3073 C C . THR B 1 79 ? -1.719 -32.75 -21.109 1 98.31 79 THR B C 1
ATOM 3075 O O . THR B 1 79 ? -2.398 -32.094 -20.312 1 98.31 79 THR B O 1
ATOM 3078 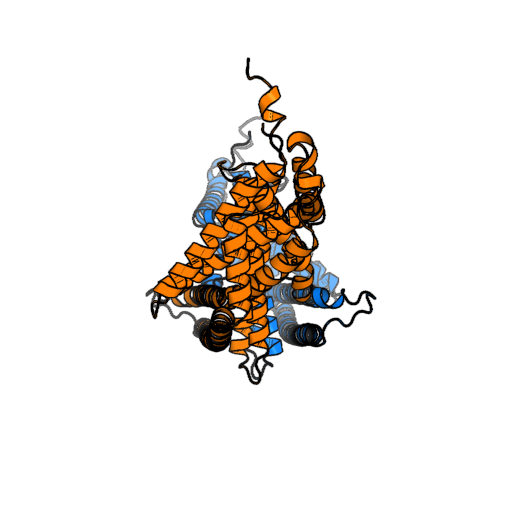N N . GLU B 1 80 ? -1.47 -34.062 -21 1 98.62 80 GLU B N 1
ATOM 3079 C CA . GLU B 1 80 ? -2.053 -34.844 -19.891 1 98.62 80 GLU B CA 1
ATOM 3080 C C . GLU B 1 80 ? -1.467 -34.406 -18.547 1 98.62 80 GLU B C 1
ATOM 3082 O O . GLU B 1 80 ? -2.184 -34.312 -17.547 1 98.62 80 GLU B O 1
ATOM 3087 N N . LEU B 1 81 ? -0.197 -34.094 -18.531 1 98.44 81 LEU B N 1
ATOM 3088 C CA . LEU B 1 81 ? 0.454 -33.656 -17.312 1 98.44 81 LEU B CA 1
ATOM 3089 C C . LEU B 1 81 ? -0.055 -32.281 -16.891 1 98.44 81 LEU B C 1
ATOM 3091 O O . LEU B 1 81 ? -0.24 -32.031 -15.703 1 98.44 81 LEU B O 1
ATOM 3095 N N . ALA B 1 82 ? -0.275 -31.391 -17.844 1 97.75 82 ALA B N 1
ATOM 3096 C CA . ALA B 1 82 ? -0.826 -30.062 -17.562 1 97.75 82 ALA B CA 1
ATOM 3097 C C . ALA B 1 82 ? -2.236 -30.156 -16.984 1 97.75 82 ALA B C 1
ATOM 3099 O O . ALA B 1 82 ? -2.582 -29.438 -16.047 1 97.75 82 ALA B O 1
ATOM 3100 N N . TRP B 1 83 ? -2.982 -31.078 -17.625 1 97.56 83 TRP B N 1
ATOM 3101 C CA . TRP B 1 83 ? -4.324 -31.344 -17.125 1 97.56 83 TRP B CA 1
ATOM 3102 C C . TRP B 1 83 ? -4.281 -31.781 -15.664 1 97.56 83 TRP B C 1
ATOM 3104 O O . TRP B 1 83 ? -4.98 -31.219 -14.82 1 97.56 83 TRP B O 1
ATOM 3114 N N . LEU B 1 84 ? -3.494 -32.75 -15.281 1 97.38 84 LEU B N 1
ATOM 3115 C CA . LEU B 1 84 ? -3.424 -33.281 -13.93 1 97.38 84 LEU B CA 1
ATOM 3116 C C . LEU B 1 84 ? -2.939 -32.219 -12.945 1 97.38 84 LEU B C 1
ATOM 3118 O O . LEU B 1 84 ? -3.547 -32.031 -11.891 1 97.38 84 LEU B O 1
ATOM 3122 N N . SER B 1 85 ? -1.832 -31.562 -13.32 1 96.75 85 SER B N 1
ATOM 3123 C CA . SER B 1 85 ? -1.255 -30.547 -12.438 1 96.75 85 SER B CA 1
ATOM 3124 C C . SER B 1 85 ? -2.246 -29.422 -12.164 1 96.75 85 SER B C 1
ATOM 3126 O O . SER B 1 85 ? -2.371 -28.953 -11.031 1 96.75 85 SER B O 1
ATOM 3128 N N . GLY B 1 86 ? -2.982 -28.953 -13.18 1 96.31 86 GLY B N 1
ATOM 3129 C CA . GLY B 1 86 ? -3.996 -27.922 -13.023 1 96.31 86 GLY B CA 1
ATOM 3130 C C . GLY B 1 86 ? -5.129 -28.328 -12.102 1 96.31 86 GLY B C 1
ATOM 3131 O O . GLY B 1 86 ? -5.562 -27.547 -11.258 1 96.31 86 GLY B O 1
ATOM 3132 N N . THR B 1 87 ? -5.523 -29.516 -12.273 1 96.25 87 THR B N 1
ATOM 3133 C CA . THR B 1 87 ? -6.617 -30.047 -11.461 1 96.25 87 THR B CA 1
ATOM 3134 C C . THR B 1 87 ? -6.199 -30.156 -10 1 96.25 87 THR B C 1
ATOM 3136 O O . THR B 1 87 ? -6.934 -29.734 -9.109 1 96.25 87 THR B O 1
ATOM 3139 N N . LEU B 1 88 ? -5.012 -30.656 -9.75 1 95 88 LEU B N 1
ATOM 3140 C CA . LEU B 1 88 ? -4.547 -30.891 -8.391 1 95 88 LEU B CA 1
ATOM 3141 C C . LEU B 1 88 ? -4.172 -29.578 -7.707 1 95 88 LEU B C 1
ATOM 3143 O O . LEU B 1 88 ? -4.125 -29.5 -6.477 1 95 88 LEU B O 1
ATOM 3147 N N . ALA B 1 89 ? -3.951 -28.562 -8.523 1 95.38 89 ALA B N 1
ATOM 3148 C CA . ALA B 1 89 ? -3.479 -27.297 -7.973 1 95.38 89 ALA B CA 1
ATOM 3149 C C . ALA B 1 89 ? -4.621 -26.516 -7.328 1 95.38 89 ALA B C 1
ATOM 3151 O O . ALA B 1 89 ? -4.395 -25.703 -6.43 1 95.38 89 ALA B O 1
ATOM 3152 N N . LEU B 1 90 ? -5.812 -26.766 -7.734 1 95.19 90 LEU B N 1
ATOM 3153 C CA . LEU B 1 90 ? -6.945 -25.922 -7.371 1 95.19 90 LEU B CA 1
ATOM 3154 C C . LEU B 1 90 ? -7.246 -26.016 -5.879 1 95.19 90 LEU B C 1
ATOM 3156 O O . LEU B 1 90 ? -7.516 -25.016 -5.227 1 95.19 90 LEU B O 1
ATOM 3160 N N . GLU B 1 91 ? -7.211 -27.25 -5.383 1 93.5 91 GLU B N 1
ATOM 3161 C CA . GLU B 1 91 ? -7.531 -27.438 -3.973 1 93.5 91 GLU B CA 1
ATOM 3162 C C . GLU B 1 91 ? -6.543 -26.688 -3.08 1 93.5 91 GLU B C 1
ATOM 3164 O O . GLU B 1 91 ? -6.949 -25.984 -2.16 1 93.5 91 GLU B O 1
ATOM 3169 N N . HIS B 1 92 ? -5.316 -26.844 -3.375 1 91.81 92 HIS B N 1
ATOM 3170 C CA . HIS B 1 92 ? -4.285 -26.156 -2.609 1 91.81 92 HIS B CA 1
ATOM 3171 C C . HIS B 1 92 ? -4.414 -24.641 -2.748 1 91.81 92 HIS B C 1
ATOM 3173 O O . HIS B 1 92 ? -4.242 -23.906 -1.772 1 91.81 92 HIS B O 1
ATOM 3179 N N . ALA B 1 93 ? -4.699 -24.172 -3.902 1 95.31 93 ALA B N 1
ATOM 3180 C CA . ALA B 1 93 ? -4.844 -22.75 -4.156 1 95.31 93 ALA B CA 1
ATOM 3181 C C . ALA B 1 93 ? -5.945 -22.141 -3.289 1 95.31 93 ALA B C 1
ATOM 3183 O O . ALA B 1 93 ? -5.777 -21.062 -2.721 1 95.31 93 ALA B O 1
ATOM 3184 N N . CYS B 1 94 ? -7.055 -22.859 -3.18 1 96.06 94 CYS B N 1
ATOM 3185 C CA . CYS B 1 94 ? -8.172 -22.391 -2.367 1 96.06 94 CYS B CA 1
ATOM 3186 C C . CYS B 1 94 ? -7.777 -22.297 -0.896 1 96.06 94 CYS B C 1
ATOM 3188 O O . CYS B 1 94 ? -8.078 -21.312 -0.223 1 96.06 94 CYS B O 1
ATOM 3190 N N . THR B 1 95 ? -7.086 -23.297 -0.438 1 93.69 95 THR B N 1
ATOM 3191 C CA . THR B 1 95 ? -6.668 -23.344 0.959 1 93.69 95 THR B CA 1
ATOM 3192 C C . THR B 1 95 ? -5.668 -22.234 1.259 1 93.69 95 THR B C 1
ATOM 3194 O O . THR B 1 95 ? -5.824 -21.484 2.236 1 93.69 95 THR B O 1
ATOM 3197 N N . SER B 1 96 ? -4.711 -22.109 0.416 1 96.12 96 SER B N 1
ATOM 3198 C CA . SER B 1 96 ? -3.682 -21.094 0.61 1 96.12 96 SER B CA 1
ATOM 3199 C C . SER B 1 96 ? -4.273 -19.688 0.546 1 96.12 96 SER B C 1
ATOM 3201 O O . SER B 1 96 ? -3.906 -18.828 1.34 1 96.12 96 SER B O 1
ATOM 3203 N N . ARG B 1 97 ? -5.145 -19.5 -0.333 1 97.62 97 ARG B N 1
ATOM 3204 C CA . ARG B 1 97 ? -5.781 -18.188 -0.49 1 97.62 97 ARG B CA 1
ATOM 3205 C C . ARG B 1 97 ? -6.613 -17.844 0.737 1 97.62 97 ARG B C 1
ATOM 3207 O O . ARG B 1 97 ? -6.598 -16.703 1.197 1 97.62 97 ARG B O 1
ATOM 3214 N N . LEU B 1 98 ? -7.348 -18.828 1.21 1 96.12 98 LEU B N 1
ATOM 3215 C CA . LEU B 1 98 ? -8.148 -18.609 2.406 1 96.12 98 LEU B CA 1
ATOM 3216 C C . LEU B 1 98 ? -7.273 -18.203 3.584 1 96.12 98 LEU B C 1
ATOM 3218 O O . LEU B 1 98 ? -7.555 -17.203 4.266 1 96.12 98 LEU B O 1
ATOM 3222 N N . VAL B 1 99 ? -6.227 -18.891 3.793 1 95.94 99 VAL B N 1
ATOM 3223 C CA . VAL B 1 99 ? -5.316 -18.609 4.898 1 95.94 99 VAL B CA 1
ATOM 3224 C C . VAL B 1 99 ? -4.738 -17.203 4.746 1 95.94 99 VAL B C 1
ATOM 3226 O O . VAL B 1 99 ? -4.723 -16.422 5.703 1 95.94 99 VAL B O 1
ATOM 3229 N N . ARG B 1 100 ? -4.328 -16.875 3.566 1 96.44 100 ARG B N 1
ATOM 3230 C CA . ARG B 1 100 ? -3.74 -15.578 3.283 1 96.44 100 ARG B CA 1
ATOM 3231 C C . ARG B 1 100 ? -4.727 -14.453 3.588 1 96.44 100 ARG B C 1
ATOM 3233 O O . ARG B 1 100 ? -4.375 -13.477 4.254 1 96.44 100 ARG B O 1
ATOM 3240 N N . LEU B 1 101 ? -5.934 -14.586 3.139 1 96.56 101 LEU B N 1
ATOM 3241 C CA . LEU B 1 101 ? -6.926 -13.523 3.264 1 96.56 101 LEU B CA 1
ATOM 3242 C C . LEU B 1 101 ? -7.383 -13.375 4.711 1 96.56 101 LEU B C 1
ATOM 3244 O O . LEU B 1 101 ? -7.57 -12.258 5.195 1 96.56 101 LEU B O 1
ATOM 3248 N N . VAL B 1 102 ? -7.531 -14.5 5.383 1 92.44 102 VAL B N 1
ATOM 3249 C CA . VAL B 1 102 ? -7.961 -14.453 6.773 1 92.44 102 VAL B CA 1
ATOM 3250 C C . VAL B 1 102 ? -6.855 -13.844 7.637 1 92.44 102 VAL B C 1
ATOM 3252 O O . VAL B 1 102 ? -7.129 -13.055 8.539 1 92.44 102 VAL B O 1
ATOM 3255 N N . ASP B 1 103 ? -5.652 -14.219 7.336 1 91.56 103 ASP B N 1
ATOM 3256 C CA . ASP B 1 103 ? -4.52 -13.617 8.039 1 91.56 103 ASP B CA 1
ATOM 3257 C C . ASP B 1 103 ? -4.469 -12.109 7.809 1 91.56 103 ASP B C 1
ATOM 3259 O O . ASP B 1 103 ? -4.23 -11.344 8.75 1 91.56 103 ASP B O 1
ATOM 3263 N N . ALA B 1 104 ? -4.684 -11.711 6.605 1 91.56 104 ALA B N 1
ATOM 3264 C CA . ALA B 1 104 ? -4.668 -10.289 6.273 1 91.56 104 ALA B CA 1
ATOM 3265 C C . ALA B 1 104 ? -5.781 -9.547 7.008 1 91.56 104 ALA B C 1
ATOM 3267 O O . ALA B 1 104 ? -5.559 -8.461 7.547 1 91.56 104 ALA B O 1
ATOM 3268 N N . LEU B 1 105 ? -6.953 -10.117 7.094 1 89.81 105 LEU B N 1
ATOM 3269 C CA . LEU B 1 105 ? -8.086 -9.5 7.777 1 89.81 105 LEU B CA 1
ATOM 3270 C C . LEU B 1 105 ? -7.82 -9.391 9.273 1 89.81 105 LEU B C 1
ATOM 3272 O O . LEU B 1 105 ? -8.203 -8.398 9.906 1 89.81 105 LEU B O 1
ATOM 3276 N N . SER B 1 106 ? -7.207 -10.422 9.789 1 85.06 106 SER B N 1
ATOM 3277 C CA . SER B 1 106 ? -6.875 -10.406 11.211 1 85.06 106 SER B CA 1
ATOM 3278 C C . SER B 1 106 ? -5.891 -9.289 11.539 1 85.06 106 SER B C 1
ATOM 3280 O O . SER B 1 106 ? -6.031 -8.609 12.555 1 85.06 106 SER B O 1
ATOM 3282 N N . ARG B 1 107 ? -4.953 -9.109 10.703 1 81.56 107 ARG B N 1
ATOM 3283 C CA . ARG B 1 107 ? -3.994 -8.023 10.891 1 81.56 107 ARG B CA 1
ATOM 3284 C C . ARG B 1 107 ? -4.68 -6.664 10.812 1 81.56 107 ARG B C 1
ATOM 3286 O O . ARG B 1 107 ? -4.352 -5.754 11.578 1 81.56 107 ARG B O 1
ATOM 3293 N N . LEU B 1 108 ? -5.637 -6.594 9.953 1 73.56 108 LEU B N 1
ATOM 3294 C CA . LEU B 1 108 ? -6.344 -5.336 9.758 1 73.56 108 LEU B CA 1
ATOM 3295 C C . LEU B 1 108 ? -7.254 -5.031 10.945 1 73.56 108 LEU B C 1
ATOM 3297 O O . LEU B 1 108 ? -7.469 -3.865 11.281 1 73.56 108 LEU B O 1
ATOM 3301 N N . SER B 1 109 ? -7.812 -6.109 11.625 1 73.5 109 SER B N 1
ATOM 3302 C CA . SER B 1 109 ? -8.742 -5.957 12.742 1 73.5 109 SER B CA 1
ATOM 3303 C C . SER B 1 109 ? -8 -5.727 14.055 1 73.5 109 SER B C 1
ATOM 3305 O O . SER B 1 109 ? -8.477 -5.004 14.93 1 73.5 109 SER B O 1
ATOM 3307 N N . ASN B 1 110 ? -7.004 -6.594 14.414 1 63.09 110 ASN B N 1
ATOM 3308 C CA . ASN B 1 110 ? -6.262 -6.492 15.664 1 63.09 110 ASN B CA 1
ATOM 3309 C C . ASN B 1 110 ? -5.609 -5.121 15.82 1 63.09 110 ASN B C 1
ATOM 3311 O O . ASN B 1 110 ? -5.387 -4.652 16.938 1 63.09 110 ASN B O 1
ATOM 3315 N N . ALA B 1 111 ? -5.289 -4.613 14.953 1 53.72 111 ALA B N 1
ATOM 3316 C CA . ALA B 1 111 ? -4.684 -3.295 15.102 1 53.72 111 ALA B CA 1
ATOM 3317 C C . ALA B 1 111 ? -5.664 -2.316 15.75 1 53.72 111 ALA B C 1
ATOM 3319 O O . ALA B 1 111 ? -5.25 -1.345 16.391 1 53.72 111 ALA B O 1
ATOM 3320 N N . THR B 1 112 ? -7.031 -2.551 15.719 1 47.47 112 THR B N 1
ATOM 3321 C CA . THR B 1 112 ? -8.055 -1.748 16.375 1 47.47 112 THR B CA 1
ATOM 3322 C C . THR B 1 112 ? -8.117 -2.07 17.859 1 47.47 112 THR B C 1
ATOM 3324 O O . THR B 1 112 ? -8.438 -1.202 18.688 1 47.47 112 THR B O 1
ATOM 3327 N N . GLY B 1 113 ? -8.086 -3.346 18.328 1 42.97 113 GLY B N 1
ATOM 3328 C CA . GLY B 1 113 ? -8.359 -3.812 19.672 1 42.97 113 GLY B CA 1
ATOM 3329 C C . GLY B 1 113 ? -7.223 -3.543 20.641 1 42.97 113 GLY B C 1
ATOM 3330 O O . GLY B 1 113 ? -7.379 -3.719 21.844 1 42.97 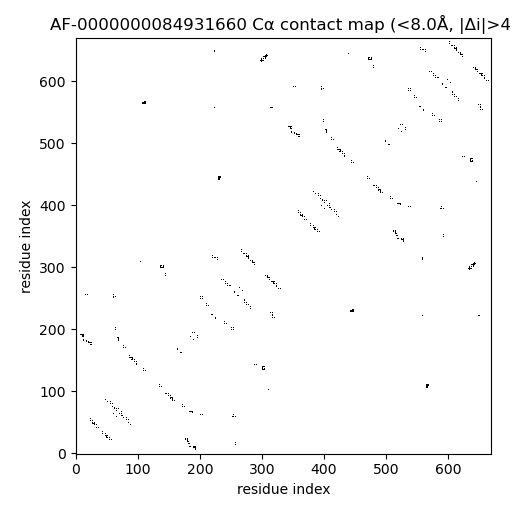113 GLY B O 1
ATOM 3331 N N . GLY B 1 114 ? -5.973 -3.582 20.281 1 40.06 114 GLY B N 1
ATOM 3332 C CA . GLY B 1 114 ? -5 -3.592 21.359 1 40.06 114 GLY B CA 1
ATOM 3333 C C . GLY B 1 114 ? -5.074 -2.357 22.25 1 40.06 114 GLY B C 1
ATOM 3334 O O . GLY B 1 114 ? -4.246 -2.176 23.141 1 40.06 114 GLY B O 1
ATOM 3335 N N . ALA B 1 115 ? -5.477 -1.318 21.703 1 36.81 115 ALA B N 1
ATOM 3336 C CA . ALA B 1 115 ? -5.422 -0.212 22.641 1 36.81 115 ALA B CA 1
ATOM 3337 C C . ALA B 1 115 ? -6.449 -0.393 23.766 1 36.81 115 ALA B C 1
ATOM 3339 O O . ALA B 1 115 ? -6.793 0.564 24.453 1 36.81 115 ALA B O 1
ATOM 3340 N N . HIS B 1 116 ? -7.051 -1.492 23.922 1 32.72 116 HIS B N 1
ATOM 3341 C CA . HIS B 1 116 ? -7.68 -1.579 25.234 1 32.72 116 HIS B CA 1
ATOM 3342 C C . HIS B 1 116 ? -6.656 -1.4 26.344 1 32.72 116 HIS B C 1
ATOM 3344 O O . HIS B 1 116 ? -6.871 -1.858 27.469 1 32.72 116 HIS B O 1
ATOM 3350 N N . GLY B 1 117 ? -5.43 -1.103 26.188 1 32.81 117 GLY B N 1
ATOM 3351 C CA . GLY B 1 117 ? -4.902 -0.852 27.516 1 32.81 117 GLY B CA 1
ATOM 3352 C C . GLY B 1 117 ? -5.766 0.091 28.344 1 32.81 117 GLY B C 1
ATOM 3353 O O . GLY B 1 117 ? -6.633 0.779 27.797 1 32.81 117 GLY B O 1
ATOM 3354 N N . ASP B 1 118 ? -5.555 -0.053 29.844 1 31.56 118 ASP B N 1
ATOM 3355 C CA . ASP B 1 118 ? -6.184 0.575 31 1 31.56 118 ASP B CA 1
ATOM 3356 C C . ASP B 1 118 ? -6.215 2.094 30.859 1 31.56 118 ASP B C 1
ATOM 3358 O O . ASP B 1 118 ? -6.344 2.818 31.844 1 31.56 118 ASP B O 1
ATOM 3362 N N . ALA B 1 119 ? -5.398 2.652 30.094 1 31 119 ALA B N 1
ATOM 3363 C CA . ALA B 1 119 ? -5.605 4.051 30.453 1 31 119 ALA B CA 1
ATOM 3364 C C . ALA B 1 119 ? -7.082 4.426 30.375 1 31 119 ALA B C 1
ATOM 3366 O O . ALA B 1 119 ? -7.723 4.227 29.344 1 31 119 ALA B O 1
ATOM 3367 N N . LYS B 1 120 ? -7.766 4.551 31.453 1 34.78 120 LYS B N 1
ATOM 3368 C CA . LYS B 1 120 ? -9.062 4.973 31.984 1 34.78 120 LYS B CA 1
ATOM 3369 C C . LYS B 1 120 ? -9.586 6.195 31.219 1 34.78 120 LYS B C 1
ATOM 3371 O O . LYS B 1 120 ? -10.625 6.746 31.578 1 34.78 120 LYS B O 1
ATOM 3376 N N . GLY B 1 121 ? -8.734 6.934 30.484 1 32.41 121 GLY B N 1
ATOM 3377 C CA . GLY B 1 121 ? -9.484 8.141 30.188 1 32.41 121 GLY B CA 1
ATOM 3378 C C . GLY B 1 121 ? -10.461 7.973 29.047 1 32.41 121 GLY B C 1
ATOM 3379 O O . GLY B 1 121 ? -10.367 7.008 28.281 1 32.41 121 GLY B O 1
ATOM 3380 N N . PRO B 1 122 ? -11.57 8.672 28.969 1 30.3 122 PRO B N 1
ATOM 3381 C CA . PRO B 1 122 ? -12.68 8.602 28.016 1 30.3 122 PRO B CA 1
ATOM 3382 C C . PRO B 1 122 ? -12.227 8.734 26.562 1 30.3 122 PRO B C 1
ATOM 3384 O O . PRO B 1 122 ? -11.602 9.727 26.203 1 30.3 122 PRO B O 1
ATOM 3387 N N . VAL B 1 123 ? -11.672 7.766 26.031 1 39.09 123 VAL B N 1
ATOM 3388 C CA . VAL B 1 123 ? -11.492 7.816 24.578 1 39.09 123 VAL B CA 1
ATOM 3389 C C . VAL B 1 123 ? -12.789 8.25 23.906 1 39.09 123 VAL B C 1
ATOM 3391 O O . VAL B 1 123 ? -13.867 7.73 24.219 1 39.09 123 VAL B O 1
ATOM 3394 N N . PRO B 1 124 ? -12.891 9.352 23.297 1 39.94 124 PRO B N 1
ATOM 3395 C CA . PRO B 1 124 ? -14.195 9.812 22.812 1 39.94 124 PRO B CA 1
ATOM 3396 C C . PRO B 1 124 ? -14.945 8.734 22.031 1 39.94 124 PRO B C 1
ATOM 3398 O O . PRO B 1 124 ? -14.32 7.953 21.312 1 39.94 124 PRO B O 1
ATOM 3401 N N . ALA B 1 125 ? -16.234 8.438 22.391 1 37.41 125 ALA B N 1
ATOM 3402 C CA . ALA B 1 125 ? -17.219 7.441 21.969 1 37.41 125 ALA B CA 1
ATOM 3403 C C . ALA B 1 125 ? -17.156 7.215 20.469 1 37.41 125 ALA B C 1
ATOM 3405 O O . ALA B 1 125 ? -17.406 6.102 19.984 1 37.41 125 ALA B O 1
ATOM 3406 N N . ALA B 1 126 ? -16.859 8.312 19.75 1 38.62 126 ALA B N 1
ATOM 3407 C CA . ALA B 1 126 ? -16.938 8.297 18.297 1 38.62 126 ALA B CA 1
ATOM 3408 C C . ALA B 1 126 ? -15.836 7.43 17.703 1 38.62 126 ALA B C 1
ATOM 3410 O O . ALA B 1 126 ? -16.031 6.793 16.656 1 38.62 126 ALA B O 1
ATOM 3411 N N . ARG B 1 127 ? -14.656 7.477 18.172 1 45.28 127 ARG B N 1
ATOM 3412 C CA . ARG B 1 127 ? -13.508 6.684 17.719 1 45.28 127 ARG B CA 1
ATOM 3413 C C . ARG B 1 127 ? -13.734 5.199 18 1 45.28 127 ARG B C 1
ATOM 3415 O O . ARG B 1 127 ? -13.32 4.352 17.203 1 45.28 127 ARG B O 1
ATOM 3422 N N . GLY B 1 128 ? -14.344 4.969 19.047 1 46.06 128 GLY B N 1
ATOM 3423 C CA . GLY B 1 128 ? -14.656 3.619 19.469 1 46.06 128 GLY B CA 1
ATOM 3424 C C . GLY B 1 128 ? -15.617 2.904 18.531 1 46.06 128 GLY B C 1
ATOM 3425 O O . GLY B 1 128 ? -15.453 1.715 18.266 1 46.06 128 GLY B O 1
ATOM 3426 N N . ALA B 1 129 ? -16.609 3.648 18.219 1 43.97 129 ALA B N 1
ATOM 3427 C CA . ALA B 1 129 ? -17.641 3.086 17.359 1 43.97 129 ALA B CA 1
ATOM 3428 C C . ALA B 1 129 ? -17.094 2.803 15.961 1 43.97 129 ALA B C 1
ATOM 3430 O O . ALA B 1 129 ? -17.453 1.797 15.336 1 43.97 129 ALA B O 1
ATOM 3431 N N . ASP B 1 130 ? -16.156 3.758 15.438 1 51.31 130 ASP B N 1
ATOM 3432 C CA . ASP B 1 130 ? -15.562 3.646 14.109 1 51.31 130 ASP B CA 1
ATOM 3433 C C . ASP B 1 130 ? -14.75 2.361 13.977 1 51.31 130 ASP B C 1
ATOM 3435 O O . ASP B 1 130 ? -14.852 1.655 12.969 1 51.31 130 ASP B O 1
ATOM 3439 N N . SER B 1 131 ? -14.086 2.143 15.055 1 58.12 131 SER B N 1
ATOM 3440 C CA . SER B 1 131 ? -13.266 0.937 15.133 1 58.12 131 SER B CA 1
ATOM 3441 C C . SER B 1 131 ? -14.133 -0.315 15.211 1 58.12 131 SER B C 1
ATOM 3443 O O . SER B 1 131 ? -13.836 -1.326 14.578 1 58.12 131 SER B O 1
ATOM 3445 N N . ALA B 1 132 ? -15.312 -0.088 15.836 1 57.34 132 ALA B N 1
ATOM 3446 C CA . ALA B 1 132 ? -16.203 -1.231 16.016 1 57.34 132 ALA B CA 1
ATOM 3447 C C . ALA B 1 132 ? -16.828 -1.649 14.68 1 57.34 132 ALA B C 1
ATOM 3449 O O . ALA B 1 132 ? -16.938 -2.842 14.391 1 57.34 132 ALA B O 1
ATOM 3450 N N . GLY B 1 133 ? -17.25 -0.625 13.82 1 61.34 133 GLY B N 1
ATOM 3451 C CA . GLY B 1 133 ? -17.859 -0.92 12.531 1 61.34 133 GLY B CA 1
ATOM 3452 C C . GLY B 1 133 ? -16.922 -1.639 11.578 1 61.34 133 GLY B C 1
ATOM 3453 O O . GLY B 1 133 ? -17.312 -2.598 10.914 1 61.34 133 GLY B O 1
ATOM 3454 N N . LEU B 1 134 ? -15.688 -1.256 11.617 1 68.12 134 LEU B N 1
ATOM 3455 C CA . LEU B 1 134 ? -14.688 -1.909 10.781 1 68.12 134 LEU B CA 1
ATOM 3456 C C . LEU B 1 134 ? -14.422 -3.332 11.266 1 68.12 134 LEU B C 1
ATOM 3458 O O . LEU B 1 134 ? -14.25 -4.246 10.453 1 68.12 134 LEU B O 1
ATOM 3462 N N . THR B 1 135 ? -14.5 -3.408 12.547 1 77.25 135 THR B N 1
ATOM 3463 C CA . THR B 1 135 ? -14.242 -4.727 13.117 1 77.25 135 THR B CA 1
ATOM 3464 C C . THR B 1 135 ? -15.352 -5.703 12.742 1 77.25 135 THR B C 1
ATOM 3466 O O . THR B 1 135 ? -15.078 -6.836 12.336 1 77.25 135 THR B O 1
ATOM 3469 N N . VAL B 1 136 ? -16.609 -5.199 12.773 1 82.5 136 VAL B N 1
ATOM 3470 C CA . VAL B 1 136 ? -17.734 -6.051 12.422 1 82.5 136 VAL B CA 1
ATOM 3471 C C . VAL B 1 136 ? -17.703 -6.359 10.922 1 82.5 136 VAL B C 1
ATOM 3473 O O . VAL B 1 136 ? -17.953 -7.496 10.516 1 82.5 136 VAL B O 1
ATOM 3476 N N . GLY B 1 137 ? -17.422 -5.375 10.109 1 90.06 137 GLY B N 1
ATOM 3477 C CA . GLY B 1 137 ? -17.312 -5.578 8.672 1 90.06 137 GLY B CA 1
ATOM 3478 C C . GLY B 1 137 ? -16.234 -6.566 8.289 1 90.06 137 GLY B C 1
ATOM 3479 O O . GLY B 1 137 ? -16.422 -7.414 7.418 1 90.06 137 GLY B O 1
ATOM 3480 N N . ALA B 1 138 ? -15.18 -6.488 9.023 1 90.44 138 ALA B N 1
ATOM 3481 C CA . ALA B 1 138 ? -14.055 -7.383 8.766 1 90.44 138 ALA B CA 1
ATOM 3482 C C . ALA B 1 138 ? -14.398 -8.82 9.141 1 90.44 138 ALA B C 1
ATOM 3484 O O . ALA B 1 138 ? -14.047 -9.758 8.422 1 90.44 138 ALA B O 1
ATOM 3485 N N . ALA B 1 139 ? -15.047 -8.969 10.258 1 91.56 139 ALA B N 1
ATOM 3486 C CA . ALA B 1 139 ? -15.461 -10.297 10.688 1 91.56 139 ALA B CA 1
ATOM 3487 C C . ALA B 1 139 ? -16.422 -10.93 9.688 1 91.56 139 ALA B C 1
ATOM 3489 O O . ALA B 1 139 ? -16.281 -12.109 9.344 1 91.56 139 ALA B O 1
ATOM 3490 N N . ARG B 1 140 ? -17.344 -10.172 9.227 1 94.31 140 ARG B N 1
ATOM 3491 C CA . ARG B 1 140 ? -18.312 -10.672 8.25 1 94.31 140 ARG B CA 1
ATOM 3492 C C . ARG B 1 140 ? -17.641 -10.977 6.918 1 94.31 140 ARG B C 1
ATOM 3494 O O . ARG B 1 140 ? -17.984 -11.953 6.25 1 94.31 140 ARG B O 1
ATOM 3501 N N . ALA B 1 141 ? -16.75 -10.133 6.508 1 96 141 ALA B N 1
ATOM 3502 C CA . ALA B 1 141 ? -15.961 -10.391 5.301 1 96 141 ALA B CA 1
ATOM 3503 C C . ALA B 1 141 ? -15.211 -11.711 5.406 1 96 141 ALA B C 1
ATOM 3505 O O . ALA B 1 141 ? -15.203 -12.508 4.461 1 96 141 ALA B O 1
ATOM 3506 N N . GLY B 1 142 ? -14.602 -11.914 6.574 1 96.19 142 GLY B N 1
ATOM 3507 C CA . GLY B 1 142 ? -13.906 -13.164 6.809 1 96.19 142 GLY B CA 1
ATOM 3508 C C . GLY B 1 142 ? -14.805 -14.383 6.707 1 96.19 142 GLY B C 1
ATOM 3509 O O . GLY B 1 142 ? -14.43 -15.383 6.086 1 96.19 142 GLY B O 1
ATOM 3510 N N . ALA B 1 143 ? -15.922 -14.258 7.262 1 96.5 143 ALA B N 1
ATOM 3511 C CA . ALA B 1 143 ? -16.875 -15.359 7.223 1 96.5 143 ALA B CA 1
ATOM 3512 C C . ALA B 1 143 ? -17.328 -15.641 5.793 1 96.5 143 ALA B C 1
ATOM 3514 O O . ALA B 1 143 ? -17.469 -16.797 5.395 1 96.5 143 ALA B O 1
ATOM 3515 N N . LEU B 1 144 ? -17.594 -14.633 5.074 1 97.12 144 LEU B N 1
ATOM 3516 C CA . LEU B 1 144 ? -18.016 -14.773 3.684 1 97.12 144 LEU B CA 1
ATOM 3517 C C . LEU B 1 144 ? -16.938 -15.461 2.855 1 97.12 144 LEU B C 1
ATOM 3519 O O . LEU B 1 144 ? -17.219 -16.406 2.119 1 97.12 144 LEU B O 1
ATOM 3523 N N . LEU B 1 145 ? -15.719 -15 3.002 1 97.56 145 LEU B N 1
ATOM 3524 C CA . LEU B 1 145 ? -14.594 -15.578 2.273 1 97.56 145 LEU B CA 1
ATOM 3525 C C . LEU B 1 145 ? -14.375 -17.031 2.67 1 97.56 145 LEU B C 1
ATOM 3527 O O . LEU B 1 145 ? -14.102 -17.875 1.817 1 97.56 145 LEU B O 1
ATOM 3531 N N . GLU B 1 146 ? -14.492 -17.266 3.949 1 97.31 146 GLU B N 1
ATOM 3532 C CA . GLU B 1 146 ? -14.352 -18.641 4.426 1 97.31 146 GLU B CA 1
ATOM 3533 C C . GLU B 1 146 ? -15.383 -19.562 3.779 1 97.31 146 GLU B C 1
ATOM 3535 O O . GLU B 1 146 ? -15.047 -20.641 3.303 1 97.31 146 GLU B O 1
ATOM 3540 N N . ARG B 1 147 ? -16.562 -19.109 3.74 1 97.44 147 ARG B N 1
ATOM 3541 C CA . ARG B 1 147 ? -17.625 -19.906 3.135 1 97.44 147 ARG B CA 1
ATOM 3542 C C . ARG B 1 147 ? -17.375 -20.125 1.647 1 97.44 147 ARG B C 1
ATOM 3544 O O . ARG B 1 147 ? -17.422 -21.266 1.163 1 97.44 147 ARG B O 1
ATOM 3551 N N . GLN B 1 148 ? -17.062 -19.109 0.921 1 97.31 148 GLN B N 1
ATOM 3552 C CA . GLN B 1 148 ? -16.859 -19.188 -0.523 1 97.31 148 GLN B CA 1
ATOM 3553 C C . GLN B 1 148 ? -15.656 -20.062 -0.869 1 97.31 148 GLN B C 1
ATOM 3555 O O . GLN B 1 148 ? -15.734 -20.922 -1.751 1 97.31 148 GLN B O 1
ATOM 3560 N N . LEU B 1 149 ? -14.578 -19.891 -0.166 1 97.31 149 LEU B N 1
ATOM 3561 C CA . LEU B 1 149 ? -13.352 -20.594 -0.503 1 97.31 149 LEU B CA 1
ATOM 3562 C C . LEU B 1 149 ? -13.406 -22.047 -0.018 1 97.31 149 LEU B C 1
ATOM 3564 O O . LEU B 1 149 ? -12.812 -22.938 -0.634 1 97.31 149 LEU B O 1
ATOM 3568 N N . THR B 1 150 ? -14.141 -22.266 1.069 1 96.75 150 THR B N 1
ATOM 3569 C CA . THR B 1 150 ? -14.352 -23.641 1.508 1 96.75 150 THR B CA 1
ATOM 3570 C C . THR B 1 150 ? -15.195 -24.406 0.497 1 96.75 150 THR B C 1
ATOM 3572 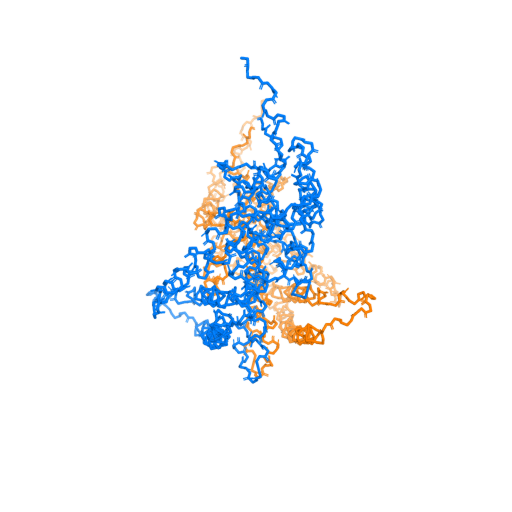O O . THR B 1 150 ? -14.906 -25.578 0.197 1 96.75 150 THR B O 1
ATOM 3575 N N . LEU B 1 151 ? -16.188 -23.766 -0.039 1 97.25 151 LEU B N 1
ATOM 3576 C CA . LEU B 1 151 ? -17 -24.391 -1.072 1 97.25 151 LEU B CA 1
ATOM 3577 C C . LEU B 1 151 ? -16.172 -24.688 -2.316 1 97.25 151 LEU B C 1
ATOM 3579 O O . LEU B 1 151 ? -16.25 -25.781 -2.869 1 97.25 151 LEU B O 1
ATOM 3583 N N . ALA B 1 152 ? -15.43 -23.766 -2.703 1 97.12 152 ALA B N 1
ATOM 3584 C CA . ALA B 1 152 ? -14.562 -23.969 -3.861 1 97.12 152 ALA B CA 1
ATOM 3585 C C . ALA B 1 152 ? -13.562 -25.078 -3.609 1 97.12 152 ALA B C 1
ATOM 3587 O O . ALA B 1 152 ? -13.273 -25.875 -4.508 1 97.12 152 ALA B O 1
ATOM 3588 N N . ARG B 1 153 ? -13.031 -25.172 -2.434 1 96 153 ARG B N 1
ATOM 3589 C CA . ARG B 1 153 ? -12.086 -26.219 -2.059 1 96 153 ARG B CA 1
ATOM 3590 C C . ARG B 1 153 ? -12.734 -27.594 -2.135 1 96 153 ARG B C 1
ATOM 3592 O O . ARG B 1 153 ? -12.125 -28.547 -2.633 1 96 153 ARG B O 1
ATOM 3599 N N . THR B 1 154 ? -13.914 -27.656 -1.645 1 96.25 154 THR B N 1
ATOM 3600 C CA . THR B 1 154 ? -14.641 -28.922 -1.666 1 96.25 154 THR B CA 1
ATOM 3601 C C . THR B 1 154 ? -14.883 -29.375 -3.102 1 96.25 154 THR B C 1
ATOM 3603 O O . THR B 1 154 ? -14.703 -30.562 -3.422 1 96.25 154 THR B O 1
ATOM 3606 N N . ARG B 1 155 ? -15.281 -28.453 -3.91 1 97.06 155 ARG B N 1
ATOM 3607 C CA . ARG B 1 155 ? -15.477 -28.766 -5.32 1 97.06 155 ARG B CA 1
ATOM 3608 C C . ARG B 1 155 ? -14.172 -29.219 -5.965 1 97.06 155 ARG B C 1
ATOM 3610 O O . ARG B 1 155 ? -14.141 -30.188 -6.719 1 97.06 155 ARG B O 1
ATOM 3617 N N . ALA B 1 156 ? -13.141 -28.547 -5.645 1 96.31 156 ALA B N 1
ATOM 3618 C CA . ALA B 1 156 ? -11.82 -28.875 -6.18 1 96.31 156 ALA B CA 1
ATOM 3619 C C . ALA B 1 156 ? -11.367 -30.25 -5.684 1 96.31 156 ALA B C 1
ATOM 3621 O O . ALA B 1 156 ? -10.773 -31.016 -6.438 1 96.31 156 ALA B O 1
ATOM 3622 N N . HIS B 1 157 ? -11.609 -30.516 -4.438 1 93.88 157 HIS B N 1
ATOM 3623 C CA . HIS B 1 157 ? -11.266 -31.812 -3.855 1 93.88 157 HIS B CA 1
ATOM 3624 C C . HIS B 1 157 ? -11.984 -32.938 -4.57 1 93.88 157 HIS B C 1
ATOM 3626 O O . HIS B 1 157 ? -11.367 -33.938 -4.949 1 93.88 157 HIS B O 1
ATOM 3632 N N . SER B 1 158 ? -13.242 -32.75 -4.801 1 96.06 158 SER B N 1
ATOM 3633 C CA . SER B 1 158 ? -14.031 -33.75 -5.512 1 96.06 158 SER B CA 1
ATOM 3634 C C . SER B 1 158 ? -13.516 -33.938 -6.934 1 96.06 158 SER B C 1
ATOM 3636 O O . SER B 1 158 ? -13.398 -35.094 -7.398 1 96.06 158 SER B O 1
ATOM 3638 N N . ALA B 1 159 ? -13.195 -32.844 -7.547 1 95.88 159 ALA B N 1
ATOM 3639 C CA . ALA B 1 159 ? -12.656 -32.938 -8.898 1 95.88 159 ALA B CA 1
ATOM 3640 C C . ALA B 1 159 ? -11.32 -33.656 -8.922 1 95.88 159 ALA B C 1
ATOM 3642 O O . ALA B 1 159 ? -11.047 -34.438 -9.844 1 95.88 159 ALA B O 1
ATOM 3643 N N . SER B 1 160 ? -10.508 -33.438 -7.953 1 94.5 160 SER B N 1
ATOM 3644 C CA . SER B 1 160 ? -9.219 -34.125 -7.848 1 94.5 160 SER B CA 1
ATOM 3645 C C . SER B 1 160 ? -9.391 -35.625 -7.66 1 94.5 160 SER B C 1
ATOM 3647 O O . SER B 1 160 ? -8.711 -36.406 -8.312 1 94.5 160 SER B O 1
ATOM 3649 N N . LEU B 1 161 ? -10.281 -36 -6.801 1 92.69 161 LEU B N 1
ATOM 3650 C CA . LEU B 1 161 ? -10.539 -37.438 -6.559 1 92.69 161 LEU B CA 1
ATOM 3651 C C . LEU B 1 161 ? -11.062 -38.094 -7.816 1 92.69 161 LEU B C 1
ATOM 3653 O O . LEU B 1 161 ? -10.664 -39.219 -8.141 1 92.69 161 LEU B O 1
ATOM 3657 N N . GLN B 1 162 ? -11.938 -37.438 -8.492 1 96.12 162 GLN B N 1
ATOM 3658 C CA . GLN B 1 162 ? -12.484 -37.969 -9.734 1 96.12 162 GLN B CA 1
ATOM 3659 C C . GLN B 1 162 ? -11.391 -38.125 -10.789 1 96.12 162 GLN B C 1
ATOM 3661 O O . GLN B 1 162 ? -11.352 -39.125 -11.484 1 96.12 162 GLN B O 1
ATOM 3666 N N . ALA B 1 163 ? -10.57 -37.156 -10.891 1 96.5 163 ALA B N 1
ATOM 3667 C CA . ALA B 1 163 ? -9.469 -37.188 -11.852 1 96.5 163 ALA B CA 1
ATOM 3668 C C . ALA B 1 163 ? -8.531 -38.375 -11.547 1 96.5 163 ALA B C 1
ATOM 3670 O O . ALA B 1 163 ? -8.18 -39.125 -12.445 1 96.5 163 ALA B O 1
ATOM 3671 N N . LEU B 1 164 ? -8.156 -38.625 -10.266 1 94 164 LEU B N 1
ATOM 3672 C CA . LEU B 1 164 ? -7.203 -39.656 -9.859 1 94 164 LEU B CA 1
ATOM 3673 C C . LEU B 1 164 ? -7.801 -41.031 -10.008 1 94 164 LEU B C 1
ATOM 3675 O O . LEU B 1 164 ? -7.074 -42.031 -10.039 1 94 164 LEU B O 1
ATOM 3679 N N . GLY B 1 165 ? -9.125 -41.094 -10.086 1 94.25 165 GLY B N 1
ATOM 3680 C CA . GLY B 1 165 ? -9.805 -42.375 -10.266 1 94.25 165 GLY B CA 1
ATOM 3681 C C . GLY B 1 165 ? -10.219 -42.625 -11.703 1 94.25 165 GLY B C 1
ATOM 3682 O O . GLY B 1 165 ? -10.797 -43.688 -12.008 1 94.25 165 GLY B O 1
ATOM 3683 N N . SER B 1 166 ? -9.914 -41.812 -12.578 1 97.12 166 SER B N 1
ATOM 3684 C CA . SER B 1 166 ? -10.398 -41.875 -13.953 1 97.12 166 SER B CA 1
ATOM 3685 C C . SER B 1 166 ? -9.492 -42.75 -14.812 1 97.12 166 SER B C 1
ATOM 3687 O O . SER B 1 166 ? -8.336 -42.969 -14.469 1 97.12 166 SER B O 1
ATOM 3689 N N . ALA B 1 167 ? -10.039 -43.156 -15.992 1 97.94 167 ALA B N 1
ATOM 3690 C CA . ALA B 1 167 ? -9.266 -43.906 -16.984 1 97.94 167 ALA B CA 1
ATOM 3691 C C . ALA B 1 167 ? -8.172 -43.031 -17.594 1 97.94 167 ALA B C 1
ATOM 3693 O O . ALA B 1 167 ? -7.086 -43.531 -17.906 1 97.94 167 ALA B O 1
ATOM 3694 N N . ARG B 1 168 ? -8.539 -41.781 -17.672 1 97.62 168 ARG B N 1
ATOM 3695 C CA . ARG B 1 168 ? -7.582 -40.812 -18.219 1 97.62 168 ARG B CA 1
ATOM 3696 C C . ARG B 1 168 ? -6.328 -40.75 -17.359 1 97.62 168 ARG B C 1
ATOM 3698 O O . ARG B 1 168 ? -5.211 -40.75 -17.875 1 97.62 168 ARG B O 1
ATOM 3705 N N . PHE B 1 169 ? -6.527 -40.75 -16.078 1 97.44 169 PHE B N 1
ATOM 3706 C CA . PHE B 1 169 ? -5.391 -40.688 -15.172 1 97.44 169 PHE B CA 1
ATOM 3707 C C . PHE B 1 169 ? -4.594 -42 -15.203 1 97.44 169 PHE B C 1
ATOM 3709 O O . PHE B 1 169 ? -3.361 -41.969 -15.188 1 97.44 169 PHE B O 1
ATOM 3716 N N . HIS B 1 170 ? -5.188 -43.094 -15.266 1 97.06 170 HIS B N 1
ATOM 3717 C CA . HIS B 1 170 ? -4.488 -44.375 -15.305 1 97.06 170 HIS B CA 1
ATOM 3718 C C . HIS B 1 170 ? -3.633 -44.5 -16.562 1 97.06 170 HIS B C 1
ATOM 3720 O O . HIS B 1 170 ? -2.508 -45 -16.5 1 97.06 170 HIS B O 1
ATOM 3726 N N . ALA B 1 171 ? -4.203 -44 -17.625 1 98.19 171 ALA B N 1
ATOM 3727 C CA . ALA B 1 171 ? -3.424 -43.969 -18.859 1 98.19 171 ALA B CA 1
ATOM 3728 C C . ALA B 1 171 ? -2.191 -43.094 -18.719 1 98.19 171 ALA B C 1
ATOM 3730 O O . ALA B 1 171 ? -1.111 -43.438 -19.203 1 98.19 171 ALA B O 1
ATOM 3731 N N . LEU B 1 172 ? -2.371 -42 -18.062 1 98.25 172 LEU B N 1
ATOM 3732 C CA . LEU B 1 172 ? -1.254 -41.094 -17.812 1 98.25 172 LEU B CA 1
ATOM 3733 C C . LEU B 1 172 ? -0.207 -41.75 -16.922 1 98.25 172 LEU B C 1
ATOM 3735 O O . LEU B 1 172 ? 0.992 -41.688 -17.203 1 98.25 172 LEU B O 1
ATOM 3739 N N . ALA B 1 173 ? -0.618 -42.375 -15.836 1 97.62 173 ALA B N 1
ATOM 3740 C CA . ALA B 1 173 ? 0.294 -43.062 -14.93 1 97.62 173 ALA B CA 1
ATOM 3741 C C . ALA B 1 173 ? 1.089 -44.156 -15.656 1 97.62 173 ALA B C 1
ATOM 3743 O O . ALA B 1 173 ? 2.291 -44.312 -15.43 1 97.62 173 ALA B O 1
ATOM 3744 N N . ASP B 1 174 ? 0.448 -44.844 -16.562 1 97.44 174 ASP B N 1
ATOM 3745 C CA . ASP B 1 174 ? 1.12 -45.844 -17.359 1 97.44 174 ASP B CA 1
ATOM 3746 C C . ASP B 1 174 ? 2.184 -45.219 -18.266 1 97.44 174 ASP B C 1
ATOM 3748 O O . ASP B 1 174 ? 3.291 -45.75 -18.375 1 97.44 174 ASP B O 1
ATOM 3752 N N . ALA B 1 175 ? 1.771 -44.188 -18.859 1 97.88 175 ALA B N 1
ATOM 3753 C CA . ALA B 1 175 ? 2.707 -43.469 -19.734 1 97.88 175 ALA B CA 1
ATOM 3754 C C . ALA B 1 175 ? 3.928 -43 -18.969 1 97.88 175 ALA B C 1
ATOM 3756 O O . ALA B 1 175 ? 5.055 -43.094 -19.453 1 97.88 175 ALA B O 1
ATOM 3757 N N . VAL B 1 176 ? 3.727 -42.531 -17.75 1 98.19 176 VAL B N 1
ATOM 3758 C CA . VAL B 1 176 ? 4.824 -42.031 -16.906 1 98.19 176 VAL B CA 1
ATOM 3759 C C . VAL B 1 176 ? 5.672 -43.219 -16.453 1 98.19 176 VAL B C 1
ATOM 3761 O O . VAL B 1 176 ? 6.895 -43.125 -16.344 1 98.19 176 VAL B O 1
ATOM 3764 N N . ALA B 1 177 ? 5.062 -44.281 -16.156 1 97.31 177 ALA B N 1
ATOM 3765 C CA . ALA B 1 177 ? 5.797 -45.5 -15.773 1 97.31 177 ALA B CA 1
ATOM 3766 C C . ALA B 1 177 ? 6.73 -45.938 -16.906 1 97.31 177 ALA B C 1
ATOM 3768 O O . ALA B 1 177 ? 7.871 -46.344 -16.641 1 97.31 177 ALA B O 1
ATOM 3769 N N . LEU B 1 178 ? 6.246 -45.875 -18.109 1 96.75 178 LEU B N 1
ATOM 3770 C CA . LEU B 1 178 ? 7.086 -46.219 -19.266 1 96.75 178 LEU B CA 1
ATOM 3771 C C . LEU B 1 178 ? 8.25 -45.219 -19.391 1 96.75 178 LEU B C 1
ATOM 3773 O O . LEU B 1 178 ? 9.375 -45.625 -19.703 1 96.75 178 LEU B O 1
ATOM 3777 N N . LEU B 1 179 ? 7.949 -43.969 -19.078 1 96.88 179 LEU B N 1
ATOM 3778 C CA . LEU B 1 179 ? 8.969 -42.906 -19.109 1 96.88 179 LEU B CA 1
ATOM 3779 C C . LEU B 1 179 ? 10.078 -43.188 -18.109 1 96.88 179 LEU B C 1
ATOM 3781 O O . LEU B 1 179 ? 11.227 -42.781 -18.312 1 96.88 179 LEU B O 1
ATOM 3785 N N . ALA B 1 180 ? 9.781 -43.844 -17.062 1 94 180 ALA B N 1
ATOM 3786 C CA . ALA B 1 180 ? 10.758 -44.156 -16.016 1 94 180 ALA B CA 1
ATOM 3787 C C . ALA B 1 180 ? 11.859 -45.062 -16.547 1 94 180 ALA B C 1
ATOM 3789 O O . ALA B 1 180 ? 12.945 -45.156 -15.969 1 94 180 ALA B O 1
ATOM 3790 N N . SER B 1 181 ? 11.641 -45.688 -17.719 1 93.19 181 SER B N 1
ATOM 3791 C CA . SER B 1 181 ? 12.648 -46.625 -18.234 1 93.19 181 SER B CA 1
ATOM 3792 C C . SER B 1 181 ? 13.062 -46.25 -19.656 1 93.19 181 SER B C 1
ATOM 3794 O O . SER B 1 181 ? 14.164 -46.594 -20.094 1 93.19 181 SER B O 1
ATOM 3796 N N . GLU B 1 182 ? 12.141 -45.625 -20.328 1 94.62 182 GLU B N 1
ATOM 3797 C CA . GLU B 1 182 ? 12.406 -45.344 -21.734 1 94.62 182 GLU B CA 1
ATOM 3798 C C . GLU B 1 182 ? 11.945 -43.938 -22.109 1 94.62 182 GLU B C 1
ATOM 3800 O O . GLU B 1 182 ? 10.844 -43.531 -21.75 1 94.62 182 GLU B O 1
ATOM 3805 N N . VAL B 1 183 ? 12.844 -43.281 -22.812 1 96.06 183 VAL B N 1
ATOM 3806 C CA . VAL B 1 183 ? 12.516 -41.938 -23.328 1 96.06 183 VAL B CA 1
ATOM 3807 C C . VAL B 1 183 ? 12.461 -41.969 -24.859 1 96.06 183 VAL B C 1
ATOM 3809 O O . VAL B 1 183 ? 13.492 -42.125 -25.516 1 96.06 183 VAL B O 1
ATOM 3812 N N . PRO B 1 184 ? 11.297 -41.844 -25.344 1 96.19 184 PRO B N 1
ATOM 3813 C CA . PRO B 1 184 ? 11.211 -41.781 -26.797 1 96.19 184 PRO B CA 1
ATOM 3814 C C . PRO B 1 184 ? 11.922 -40.562 -27.391 1 96.19 184 PRO B C 1
ATOM 3816 O O . PRO B 1 184 ? 11.555 -39.438 -27.094 1 96.19 184 PRO B O 1
ATOM 3819 N N . LEU B 1 185 ? 12.953 -40.812 -28.203 1 95.5 185 LEU B N 1
ATOM 3820 C CA . LEU B 1 185 ? 13.766 -39.75 -28.781 1 95.5 185 LEU B CA 1
ATOM 3821 C C . LEU B 1 185 ? 13.43 -39.562 -30.25 1 95.5 185 LEU B C 1
ATOM 3823 O O . LEU B 1 185 ? 12.914 -40.469 -30.906 1 95.5 185 LEU B O 1
ATOM 3827 N N . GLY B 1 186 ? 13.617 -38.344 -30.656 1 93.69 186 GLY B N 1
ATOM 3828 C CA . GLY B 1 186 ? 13.633 -38.062 -32.094 1 93.69 186 GLY B CA 1
ATOM 3829 C C . GLY B 1 186 ? 15.008 -38.188 -32.719 1 93.69 186 GLY B C 1
ATOM 3830 O O . GLY B 1 186 ? 15.961 -38.594 -32.062 1 93.69 186 GLY B O 1
ATOM 3831 N N . PRO B 1 187 ? 15.055 -37.844 -33.969 1 91.56 187 PRO B N 1
ATOM 3832 C CA . PRO B 1 187 ? 16.328 -38 -34.688 1 91.56 187 PRO B CA 1
ATOM 3833 C C . PRO B 1 187 ? 17.453 -37.188 -34.031 1 91.56 187 PRO B C 1
ATOM 3835 O O . PRO B 1 187 ? 18.594 -37.656 -33.969 1 91.56 187 PRO B O 1
ATOM 3838 N N . VAL B 1 188 ? 17.188 -36.094 -33.531 1 92 188 VAL B N 1
ATOM 3839 C CA . VAL B 1 188 ? 18.172 -35.188 -32.969 1 92 188 VAL B CA 1
ATOM 3840 C C . VAL B 1 188 ? 18.625 -35.719 -31.594 1 92 188 VAL B C 1
ATOM 3842 O O . VAL B 1 188 ? 19.719 -35.406 -31.125 1 92 188 VAL B O 1
ATOM 3845 N N . GLY B 1 189 ? 17.766 -36.5 -31 1 92.44 189 GLY B N 1
ATOM 3846 C CA . GLY B 1 189 ? 18.031 -37.031 -29.688 1 92.44 189 GLY B CA 1
ATOM 3847 C C . GLY B 1 189 ? 19.219 -38 -29.656 1 92.44 189 GLY B C 1
ATOM 3848 O O . GLY B 1 189 ? 19.844 -38.188 -28.609 1 92.44 189 GLY B O 1
ATOM 3849 N N . SER B 1 190 ? 19.578 -38.5 -30.781 1 91.56 190 SER B N 1
ATOM 3850 C CA . SER B 1 190 ? 20.688 -39.438 -30.875 1 91.56 190 SER B CA 1
ATOM 3851 C C . SER B 1 190 ? 22 -38.75 -31.203 1 91.56 190 SER B C 1
ATOM 3853 O O . SER B 1 190 ? 23.062 -39.375 -31.172 1 91.56 190 SER B O 1
ATOM 3855 N N . ALA B 1 191 ? 21.906 -37.5 -31.469 1 92.69 191 ALA B N 1
ATOM 3856 C CA . ALA B 1 191 ? 23.094 -36.719 -31.781 1 92.69 191 ALA B CA 1
ATOM 3857 C C . ALA B 1 191 ? 23.922 -36.469 -30.531 1 92.69 191 ALA B C 1
ATOM 3859 O O . ALA B 1 191 ? 23.422 -36.594 -29.406 1 92.69 191 ALA B O 1
ATOM 3860 N N . PRO B 1 192 ? 25.234 -36.188 -30.781 1 92.88 192 PRO B N 1
ATOM 3861 C CA . PRO B 1 192 ? 26.078 -35.875 -29.625 1 92.88 192 PRO B CA 1
ATOM 3862 C C . PRO B 1 192 ? 25.531 -34.719 -28.781 1 92.88 192 PRO B C 1
ATOM 3864 O O . PRO B 1 192 ? 25.109 -33.688 -29.328 1 92.88 192 PRO B O 1
ATOM 3867 N N . ALA B 1 193 ? 25.484 -34.906 -27.469 1 91.81 193 ALA B N 1
ATOM 3868 C CA . ALA B 1 193 ? 24.922 -33.969 -26.516 1 91.81 193 ALA B CA 1
ATOM 3869 C C . ALA B 1 193 ? 25.562 -32.594 -26.672 1 91.81 193 ALA B C 1
ATOM 3871 O O . ALA B 1 193 ? 24.875 -31.562 -26.625 1 91.81 193 ALA B O 1
ATOM 3872 N N . VAL B 1 194 ? 26.844 -32.469 -26.812 1 87.62 194 VAL B N 1
ATOM 3873 C CA . VAL B 1 194 ? 27.625 -31.234 -26.859 1 87.62 194 VAL B CA 1
ATOM 3874 C C . VAL B 1 194 ? 27.156 -30.375 -28.031 1 87.62 194 VAL B C 1
ATOM 3876 O O . VAL B 1 194 ? 27.25 -29.141 -27.969 1 87.62 194 VAL B O 1
ATOM 3879 N N . GLU B 1 195 ? 26.516 -31.031 -28.953 1 89.81 195 GLU B N 1
ATOM 3880 C CA . GLU B 1 195 ? 26.141 -30.312 -30.172 1 89.81 195 GLU B CA 1
ATOM 3881 C C . GLU B 1 195 ? 24.719 -29.797 -30.109 1 89.81 195 GLU B C 1
ATOM 3883 O O . GLU B 1 195 ? 24.375 -28.797 -30.75 1 89.81 195 GLU B O 1
ATOM 3888 N N . VAL B 1 196 ? 23.875 -30.469 -29.281 1 91.44 196 VAL B N 1
ATOM 3889 C CA . VAL B 1 196 ? 22.469 -30.203 -29.531 1 91.44 196 VAL B CA 1
ATOM 3890 C C . VAL B 1 196 ? 21.766 -29.875 -28.203 1 91.44 196 VAL B C 1
ATOM 3892 O O . VAL B 1 196 ? 20.672 -29.312 -28.203 1 91.44 196 VAL B O 1
ATOM 3895 N N . LEU B 1 197 ? 22.328 -30.172 -27.109 1 89.88 197 LEU B N 1
ATOM 3896 C CA . LEU B 1 197 ? 21.625 -30.094 -25.844 1 89.88 197 LEU B CA 1
ATOM 3897 C C . LEU B 1 197 ? 21.516 -28.641 -25.375 1 89.88 197 LEU B C 1
ATOM 3899 O O . LEU B 1 197 ? 20.5 -28.25 -24.766 1 89.88 197 LEU B O 1
ATOM 3903 N N . ASP B 1 198 ? 22.453 -27.781 -25.688 1 90.19 198 ASP B N 1
ATOM 3904 C CA . ASP B 1 198 ? 22.484 -26.406 -25.172 1 90.19 198 ASP B CA 1
ATOM 3905 C C . ASP B 1 198 ? 21.469 -25.531 -25.906 1 90.19 198 ASP B C 1
ATOM 3907 O O . ASP B 1 198 ? 20.938 -24.578 -25.328 1 9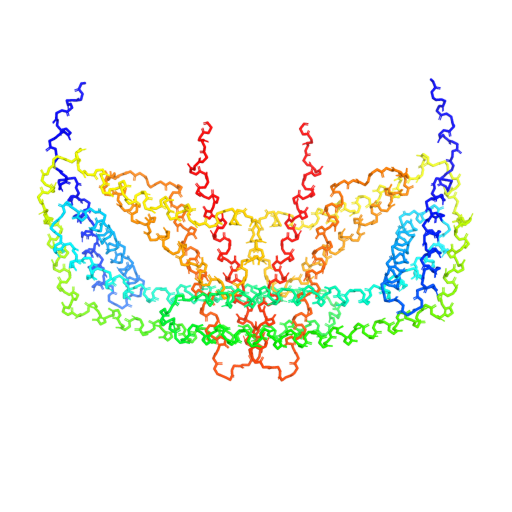0.19 198 ASP B O 1
ATOM 3911 N N . GLY B 1 199 ? 21.203 -25.812 -27.078 1 93.5 199 GLY B N 1
ATOM 3912 C CA . GLY B 1 199 ? 20.328 -25 -27.891 1 93.5 199 GLY B CA 1
ATOM 3913 C C . GLY B 1 199 ? 18.969 -24.766 -27.25 1 93.5 199 GLY B C 1
ATOM 3914 O O . GLY B 1 199 ? 18.609 -23.625 -26.953 1 93.5 199 GLY B O 1
ATOM 3915 N N . PRO B 1 200 ? 18.25 -25.828 -26.969 1 95.62 200 PRO B N 1
ATOM 3916 C CA . PRO B 1 200 ? 16.922 -25.672 -26.359 1 95.62 200 PRO B CA 1
ATOM 3917 C C . PRO B 1 200 ? 16.953 -24.938 -25.031 1 95.62 200 PRO B C 1
ATOM 3919 O O . PRO B 1 200 ? 16.094 -24.094 -24.75 1 95.62 200 PRO B O 1
ATOM 3922 N N . ALA B 1 201 ? 17.922 -25.234 -24.203 1 94.62 201 ALA B N 1
ATOM 3923 C CA . ALA B 1 201 ? 18.047 -24.562 -22.922 1 94.62 201 ALA B CA 1
ATOM 3924 C C . ALA B 1 201 ? 18.328 -23.062 -23.109 1 94.62 201 ALA B C 1
ATOM 3926 O O . ALA B 1 201 ? 17.828 -22.234 -22.359 1 94.62 201 ALA B O 1
ATOM 3927 N N . GLU B 1 202 ? 19.141 -22.734 -24.062 1 96.12 202 GLU B N 1
ATOM 3928 C CA . GLU B 1 202 ? 19.469 -21.344 -24.359 1 96.12 202 GLU B CA 1
ATOM 3929 C C . GLU B 1 202 ? 18.25 -20.578 -24.844 1 96.12 202 GLU B C 1
ATOM 3931 O O . GLU B 1 202 ? 18.078 -19.391 -24.531 1 96.12 202 GLU B O 1
ATOM 3936 N N . VAL B 1 203 ? 17.438 -21.219 -25.594 1 97.06 203 VAL B N 1
ATOM 3937 C CA . VAL B 1 203 ? 16.203 -20.594 -26.078 1 97.06 203 VAL B CA 1
ATOM 3938 C C . VAL B 1 203 ? 15.297 -20.281 -24.891 1 97.06 203 VAL B C 1
ATOM 3940 O O . VAL B 1 203 ? 14.719 -19.188 -24.812 1 97.06 203 VAL B O 1
ATOM 3943 N N . ALA B 1 204 ? 15.156 -21.219 -23.984 1 96.38 204 ALA B N 1
ATOM 3944 C CA . ALA B 1 204 ? 14.352 -21 -22.781 1 96.38 204 ALA B CA 1
ATOM 3945 C C . ALA B 1 204 ? 14.883 -19.812 -21.984 1 96.38 204 ALA B C 1
ATOM 3947 O O . ALA B 1 204 ? 14.102 -18.984 -21.5 1 96.38 204 ALA B O 1
ATOM 3948 N N . GLU B 1 205 ? 16.156 -19.719 -21.891 1 96.25 205 GLU B N 1
ATOM 3949 C CA . GLU B 1 205 ? 16.781 -18.609 -21.188 1 96.25 205 GLU B CA 1
ATOM 3950 C C . GLU B 1 205 ? 16.516 -17.281 -21.891 1 96.25 205 GLU B C 1
ATOM 3952 O O . GLU B 1 205 ? 16.172 -16.281 -21.25 1 96.25 205 GLU B O 1
ATOM 3957 N N . ARG B 1 206 ? 16.688 -17.234 -23.156 1 97.38 206 ARG B N 1
ATOM 3958 C CA . ARG B 1 206 ? 16.484 -16.016 -23.922 1 97.38 206 ARG B CA 1
ATOM 3959 C C . ARG B 1 206 ? 15.039 -15.531 -23.812 1 97.38 206 ARG B C 1
ATOM 3961 O O . ARG B 1 206 ? 14.789 -14.336 -23.672 1 97.38 206 ARG B O 1
ATOM 3968 N N . ARG B 1 207 ? 14.133 -16.469 -23.859 1 97.69 207 ARG B N 1
ATOM 3969 C CA . ARG B 1 207 ? 12.727 -16.109 -23.719 1 97.69 207 ARG B CA 1
ATOM 3970 C C . ARG B 1 207 ? 12.453 -15.508 -22.344 1 97.69 207 ARG B C 1
ATOM 3972 O O . ARG B 1 207 ? 11.68 -14.562 -22.219 1 97.69 207 ARG B O 1
ATOM 3979 N N . LEU B 1 208 ? 13.055 -16.078 -21.344 1 97.38 208 LEU B N 1
ATOM 3980 C CA . LEU B 1 208 ? 12.938 -15.539 -20 1 97.38 208 LEU B CA 1
ATOM 3981 C C . LEU B 1 208 ? 13.5 -14.125 -19.938 1 97.38 208 LEU B C 1
ATOM 3983 O O . LEU B 1 208 ? 12.844 -13.211 -19.422 1 97.38 208 LEU B O 1
ATOM 3987 N N . LEU B 1 209 ? 14.672 -13.938 -20.469 1 96.88 209 LEU B N 1
ATOM 3988 C CA . LEU B 1 209 ? 15.328 -12.633 -20.438 1 96.88 209 LEU B CA 1
ATOM 3989 C C . LEU B 1 209 ? 14.516 -11.594 -21.188 1 96.88 209 LEU B C 1
ATOM 3991 O O . LEU B 1 209 ? 14.406 -10.445 -20.75 1 96.88 209 LEU B O 1
ATOM 3995 N N . ASP B 1 210 ? 13.938 -12 -22.281 1 97.62 210 ASP B N 1
ATOM 3996 C CA . ASP B 1 210 ? 13.078 -11.094 -23.047 1 97.62 210 ASP B CA 1
ATOM 3997 C C . ASP B 1 210 ? 11.844 -10.703 -22.25 1 97.62 210 ASP B C 1
ATOM 3999 O O . ASP B 1 210 ? 11.43 -9.539 -22.266 1 97.62 210 ASP B O 1
ATOM 4003 N N . ALA B 1 211 ? 11.266 -11.656 -21.609 1 97.62 211 ALA B N 1
ATOM 4004 C CA . ALA B 1 211 ? 10.086 -11.391 -20.781 1 97.62 211 ALA B CA 1
ATOM 4005 C C . ALA B 1 211 ? 10.414 -10.438 -19.641 1 97.62 211 ALA B C 1
ATOM 4007 O O . ALA B 1 211 ? 9.648 -9.516 -19.344 1 97.62 211 ALA B O 1
ATOM 4008 N N . VAL B 1 212 ? 11.531 -10.625 -19.016 1 96.56 212 VAL B N 1
ATOM 4009 C CA . VAL B 1 212 ? 11.953 -9.766 -17.906 1 96.56 212 VAL B CA 1
ATOM 4010 C C . VAL B 1 212 ? 12.211 -8.352 -18.438 1 96.56 212 VAL B C 1
ATOM 4012 O O . VAL B 1 212 ? 11.836 -7.367 -17.781 1 96.56 212 VAL B O 1
ATOM 4015 N N . ALA B 1 213 ? 12.789 -8.258 -19.578 1 95.5 213 ALA B N 1
ATOM 4016 C CA . ALA B 1 213 ? 13.094 -6.957 -20.172 1 95.5 213 ALA B CA 1
ATOM 4017 C C . ALA B 1 213 ? 11.82 -6.176 -20.469 1 95.5 213 ALA B C 1
ATOM 4019 O O . ALA B 1 213 ? 11.828 -4.945 -20.484 1 95.5 213 ALA B O 1
ATOM 4020 N N . ALA B 1 214 ? 10.773 -6.895 -20.688 1 95.06 214 ALA B N 1
ATOM 4021 C CA . ALA B 1 214 ? 9.5 -6.266 -21.016 1 95.06 214 ALA B CA 1
ATOM 4022 C C . ALA B 1 214 ? 8.758 -5.812 -19.766 1 95.06 214 ALA B C 1
ATOM 4024 O O . ALA B 1 214 ? 7.766 -5.09 -19.844 1 95.06 214 ALA B O 1
ATOM 4025 N N . LEU B 1 215 ? 9.219 -6.254 -18.594 1 94.56 215 LEU B N 1
ATOM 4026 C CA . LEU B 1 215 ? 8.578 -5.855 -17.344 1 94.56 215 LEU B CA 1
ATOM 4027 C C . LEU B 1 215 ? 8.906 -4.406 -17.016 1 94.56 215 LEU B C 1
ATOM 4029 O O . LEU B 1 215 ? 9.992 -3.916 -17.328 1 94.56 215 LEU B O 1
ATOM 4033 N N . PRO B 1 216 ? 7.992 -3.664 -16.438 1 90.69 216 PRO B N 1
ATOM 4034 C CA . PRO B 1 216 ? 8.281 -2.301 -15.977 1 90.69 216 PRO B CA 1
ATOM 4035 C C . PRO B 1 216 ? 9.141 -2.268 -14.719 1 90.69 216 PRO B C 1
ATOM 4037 O O . PRO B 1 216 ? 8.703 -1.765 -13.68 1 90.69 216 PRO B O 1
ATOM 4040 N N . LEU B 1 217 ? 10.359 -2.711 -14.859 1 91.44 217 LEU B N 1
ATOM 4041 C CA . LEU B 1 217 ? 11.25 -2.885 -13.719 1 91.44 217 LEU B CA 1
ATOM 4042 C C . LEU B 1 217 ? 11.664 -1.536 -13.141 1 91.44 217 LEU B C 1
ATOM 4044 O O . LEU B 1 217 ? 11.945 -1.424 -11.945 1 91.44 217 LEU B O 1
ATOM 4048 N N . THR B 1 218 ? 11.688 -0.496 -13.93 1 88.94 218 THR B N 1
ATOM 4049 C CA . THR B 1 218 ? 12.008 0.835 -13.43 1 88.94 218 THR B CA 1
ATOM 4050 C C . THR B 1 218 ? 10.953 1.297 -12.422 1 88.94 218 THR B C 1
ATOM 4052 O O . THR B 1 218 ? 11.289 1.815 -11.359 1 88.94 218 THR B O 1
ATOM 4055 N N . ARG B 1 219 ? 9.797 1.054 -12.758 1 86.62 219 ARG B N 1
ATOM 4056 C CA . ARG B 1 219 ? 8.703 1.386 -11.852 1 86.62 219 ARG B CA 1
ATOM 4057 C C . ARG B 1 219 ? 8.734 0.499 -10.609 1 86.62 219 ARG B C 1
ATOM 4059 O O . ARG B 1 219 ? 8.508 0.975 -9.492 1 86.62 219 ARG B O 1
ATOM 4066 N N . ALA B 1 220 ? 9.008 -0.767 -10.805 1 89.12 220 ALA B N 1
ATOM 4067 C CA . ALA B 1 220 ? 9 -1.738 -9.711 1 89.12 220 ALA B CA 1
ATOM 4068 C C . ALA B 1 220 ? 10.117 -1.454 -8.719 1 89.12 220 ALA B C 1
ATOM 4070 O O . ALA B 1 220 ? 10.086 -1.931 -7.586 1 89.12 220 ALA B O 1
ATOM 4071 N N . ALA B 1 221 ? 11.109 -0.672 -9.156 1 89.44 221 ALA B N 1
ATOM 4072 C CA . ALA B 1 221 ? 12.266 -0.376 -8.32 1 89.44 221 ALA B CA 1
ATOM 4073 C C . ALA B 1 221 ? 11.938 0.703 -7.289 1 89.44 221 ALA B C 1
ATOM 4075 O O . ALA B 1 221 ? 12.68 0.898 -6.324 1 89.44 221 ALA B O 1
ATOM 4076 N N . HIS B 1 222 ? 10.82 1.351 -7.477 1 86 222 HIS B N 1
ATOM 4077 C CA . HIS B 1 222 ? 10.445 2.438 -6.578 1 86 222 HIS B CA 1
ATOM 4078 C C . HIS B 1 222 ? 9.562 1.936 -5.445 1 86 222 HIS B C 1
ATOM 4080 O O . HIS B 1 222 ? 8.484 1.381 -5.688 1 86 222 HIS B O 1
ATOM 4086 N N . PRO B 1 223 ? 10.07 2.17 -4.227 1 85.19 223 PRO B N 1
ATOM 4087 C CA . PRO B 1 223 ? 9.211 1.775 -3.105 1 85.19 223 PRO B CA 1
ATOM 4088 C C . PRO B 1 223 ? 7.91 2.568 -3.051 1 85.19 223 PRO B C 1
ATOM 4090 O O . PRO B 1 223 ? 7.898 3.766 -3.35 1 85.19 223 PRO B O 1
ATOM 4093 N N . TYR B 1 224 ? 6.855 1.945 -2.684 1 81.81 224 TYR B N 1
ATOM 4094 C CA . TYR B 1 224 ? 5.531 2.521 -2.473 1 81.81 224 TYR B CA 1
ATOM 4095 C C . TYR B 1 224 ? 5.039 3.229 -3.73 1 81.81 224 TYR B C 1
ATOM 4097 O O . TYR B 1 224 ? 4.605 4.383 -3.672 1 81.81 224 TYR B O 1
ATOM 4105 N N . ASN B 1 225 ? 5.16 2.547 -4.828 1 66.81 225 ASN B N 1
ATOM 4106 C CA . ASN B 1 225 ? 4.664 3.053 -6.105 1 66.81 225 ASN B CA 1
ATOM 4107 C C . ASN B 1 225 ? 3.145 3.174 -6.105 1 66.81 225 ASN B C 1
ATOM 4109 O O . ASN B 1 225 ? 2.438 2.176 -5.961 1 66.81 225 ASN B O 1
ATOM 4113 N N . ALA B 1 226 ? 2.631 4.395 -6.008 1 59.25 226 ALA B N 1
ATOM 4114 C CA . ALA B 1 226 ? 1.201 4.684 -5.914 1 59.25 226 ALA B CA 1
ATOM 4115 C C . ALA B 1 226 ? 0.466 4.223 -7.172 1 59.25 226 ALA B C 1
ATOM 4117 O O . ALA B 1 226 ? -0.725 3.908 -7.121 1 59.25 226 ALA B O 1
ATOM 4118 N N . ASP B 1 227 ? 1.15 4.254 -8.258 1 57.03 227 ASP B N 1
ATOM 4119 C CA . ASP B 1 227 ? 0.471 3.947 -9.508 1 57.03 227 ASP B CA 1
ATOM 4120 C C . ASP B 1 227 ? 0.004 2.494 -9.547 1 57.03 227 ASP B C 1
ATOM 4122 O O . ASP B 1 227 ? -0.744 2.098 -10.438 1 57.03 227 ASP B O 1
ATOM 4126 N N . ALA B 1 228 ? 0.49 1.83 -8.516 1 54.78 228 ALA B N 1
ATOM 4127 C CA . ALA B 1 228 ? 0.288 0.384 -8.5 1 54.78 228 ALA B CA 1
ATOM 4128 C C . ALA B 1 228 ? -1.174 0.037 -8.234 1 54.78 228 ALA B C 1
ATOM 4130 O O . ALA B 1 228 ? -1.645 -1.036 -8.617 1 54.78 228 ALA B O 1
ATOM 4131 N N . LEU B 1 229 ? -1.842 1.006 -7.531 1 55.91 229 LEU B N 1
ATOM 4132 C CA . LEU B 1 229 ? -3.172 0.621 -7.074 1 55.91 229 LEU B CA 1
ATOM 4133 C C . LEU B 1 229 ? -4.195 0.765 -8.195 1 55.91 229 LEU B C 1
ATOM 4135 O O . LEU B 1 229 ? -5.359 0.387 -8.031 1 55.91 229 LEU B O 1
ATOM 4139 N N . GLY B 1 230 ? -3.656 1.246 -9.328 1 53.66 230 GLY B N 1
ATOM 4140 C CA . GLY B 1 230 ? -4.734 1.315 -10.305 1 53.66 230 GLY B CA 1
ATOM 4141 C C . GLY B 1 230 ? -5.469 -0 -10.477 1 53.66 230 GLY B C 1
ATOM 4142 O O . GLY B 1 230 ? -4.855 -1.024 -10.781 1 53.66 230 GLY B O 1
ATOM 4143 N N . LEU B 1 231 ? -6.617 -0.226 -9.711 1 50.28 231 LEU B N 1
ATOM 4144 C CA . LEU B 1 231 ? -7.484 -1.391 -9.578 1 50.28 231 LEU B CA 1
ATOM 4145 C C . LEU B 1 231 ? -7.617 -2.123 -10.914 1 50.28 231 LEU B C 1
ATOM 4147 O O . LEU B 1 231 ? -7.449 -3.344 -10.969 1 50.28 231 LEU B O 1
ATOM 4151 N N . ALA B 1 232 ? -8.203 -1.506 -11.898 1 46.22 232 ALA B N 1
ATOM 4152 C CA . ALA B 1 232 ? -8.57 -2.162 -13.148 1 46.22 232 ALA B CA 1
ATOM 4153 C C . ALA B 1 232 ? -7.328 -2.645 -13.898 1 46.22 232 ALA B C 1
ATOM 4155 O O . ALA B 1 232 ? -7.332 -3.727 -14.484 1 46.22 232 ALA B O 1
ATOM 4156 N N . ALA B 1 233 ? -6.336 -1.789 -13.805 1 49.91 233 ALA B N 1
ATOM 4157 C CA . ALA B 1 233 ? -5.07 -1.997 -14.508 1 49.91 233 ALA B CA 1
ATOM 4158 C C . ALA B 1 233 ? -4.285 -3.15 -13.891 1 49.91 233 ALA B C 1
ATOM 4160 O O . ALA B 1 233 ? -3.498 -3.809 -14.57 1 49.91 233 ALA B O 1
ATOM 4161 N N . GLY B 1 234 ? -4.824 -3.58 -12.797 1 55.28 234 GLY B N 1
ATOM 4162 C CA . GLY B 1 234 ? -3.99 -4.504 -12.047 1 55.28 234 GLY B CA 1
ATOM 4163 C C . GLY B 1 234 ? -3.871 -5.867 -12.695 1 55.28 234 GLY B C 1
ATOM 4164 O O . GLY B 1 234 ? -2.779 -6.438 -12.766 1 55.28 234 GLY B O 1
ATOM 4165 N N . GLU B 1 235 ? -5.094 -6.25 -13.391 1 59.47 235 GLU B N 1
ATOM 4166 C CA . GLU B 1 235 ? -5.016 -7.59 -13.969 1 59.47 235 GLU B CA 1
ATOM 4167 C C . GLU B 1 235 ? -4.168 -7.598 -15.234 1 59.47 235 GLU B C 1
ATOM 4169 O O . GLU B 1 235 ? -3.371 -8.516 -15.445 1 59.47 235 GLU B O 1
ATOM 4174 N N . ASN B 1 236 ? -4.41 -6.551 -16.016 1 70.12 236 ASN B N 1
ATOM 4175 C CA . ASN B 1 236 ? -3.604 -6.465 -17.219 1 70.12 236 ASN B CA 1
ATOM 4176 C C . ASN B 1 236 ? -2.131 -6.227 -16.906 1 70.12 236 ASN B C 1
ATOM 4178 O O . ASN B 1 236 ? -1.25 -6.68 -17.625 1 70.12 236 ASN B O 1
ATOM 4182 N N . GLN B 1 237 ? -2 -5.703 -15.781 1 81.81 237 GLN B N 1
ATOM 4183 C CA . GLN B 1 237 ? -0.628 -5.418 -15.375 1 81.81 237 GLN B CA 1
ATOM 4184 C C . GLN B 1 237 ? 0.04 -6.66 -14.797 1 81.81 237 GLN B C 1
ATOM 4186 O O . GLN B 1 237 ? 1.266 -6.715 -14.68 1 81.81 237 GLN B O 1
ATOM 4191 N N . ASP B 1 238 ? -0.834 -7.672 -14.539 1 91.12 238 ASP B N 1
ATOM 4192 C CA . ASP B 1 238 ? -0.279 -8.852 -13.875 1 91.12 238 ASP B CA 1
ATOM 4193 C C . ASP B 1 238 ? 0.182 -9.891 -14.898 1 91.12 238 ASP B C 1
ATOM 4195 O O . ASP B 1 238 ? 1.067 -10.695 -14.617 1 91.12 238 ASP B O 1
ATOM 4199 N N . ALA B 1 239 ? -0.363 -9.828 -16.125 1 92.69 239 ALA B N 1
ATOM 4200 C CA . ALA B 1 239 ? -0.18 -10.883 -17.125 1 92.69 239 ALA B CA 1
ATOM 4201 C C . ALA B 1 239 ? 1.294 -11.047 -17.484 1 92.69 239 ALA B C 1
ATOM 4203 O O . ALA B 1 239 ? 1.808 -12.172 -17.5 1 92.69 239 ALA B O 1
ATOM 4204 N N . PRO B 1 240 ? 2.047 -9.898 -17.719 1 94.75 240 PRO B N 1
ATOM 4205 C CA . PRO B 1 240 ? 3.465 -10.078 -18.031 1 94.75 240 PRO B CA 1
ATOM 4206 C C . PRO B 1 240 ? 4.246 -10.742 -16.906 1 94.75 240 PRO B C 1
ATOM 4208 O O . PRO B 1 240 ? 5.195 -11.492 -17.156 1 94.75 240 PRO B O 1
ATOM 4211 N N . TRP B 1 241 ? 3.867 -10.484 -15.719 1 96.62 241 TRP B N 1
ATOM 4212 C CA . TRP B 1 241 ? 4.539 -11.07 -14.562 1 96.62 241 TRP B CA 1
ATOM 4213 C C . TRP B 1 241 ? 4.223 -12.555 -14.445 1 96.62 241 TRP B C 1
ATOM 4215 O O . TRP B 1 241 ? 5.094 -13.359 -14.102 1 96.62 241 TRP B O 1
ATOM 4225 N N . HIS B 1 242 ? 2.988 -12.914 -14.781 1 96 242 HIS B N 1
ATOM 4226 C CA . HIS B 1 242 ? 2.617 -14.32 -14.82 1 96 242 HIS B CA 1
ATOM 4227 C C . HIS B 1 242 ? 3.412 -15.07 -15.883 1 96 242 HIS B C 1
ATOM 4229 O O . HIS B 1 242 ? 3.871 -16.188 -15.648 1 96 242 HIS B O 1
ATOM 4235 N N . GLN B 1 243 ? 3.547 -14.43 -16.969 1 97 243 GLN B N 1
ATOM 4236 C CA . GLN B 1 243 ? 4.32 -15.031 -18.047 1 97 243 GLN B CA 1
ATOM 4237 C C . GLN B 1 243 ? 5.781 -15.219 -17.641 1 97 243 GLN B C 1
ATOM 4239 O O . GLN B 1 243 ? 6.379 -16.266 -17.922 1 97 243 GLN B O 1
ATOM 4244 N N . THR B 1 244 ? 6.305 -14.219 -17.062 1 97.94 244 THR B N 1
ATOM 4245 C CA . THR B 1 244 ? 7.684 -14.289 -16.594 1 97.94 244 THR B CA 1
ATOM 4246 C C . THR B 1 244 ? 7.852 -15.43 -15.594 1 97.94 244 THR B C 1
ATOM 4248 O O . THR B 1 244 ? 8.859 -16.141 -15.617 1 97.94 244 THR B O 1
ATOM 4251 N N . ARG B 1 245 ? 6.887 -15.586 -14.742 1 97.75 245 ARG B N 1
ATOM 4252 C CA . ARG B 1 245 ? 6.918 -16.672 -13.773 1 97.75 245 ARG B CA 1
ATOM 4253 C C . ARG B 1 245 ? 7.004 -18.031 -14.477 1 97.75 245 ARG B C 1
ATOM 4255 O O . ARG B 1 245 ? 7.805 -18.891 -14.094 1 97.75 245 ARG B O 1
ATOM 4262 N N . LEU B 1 246 ? 6.223 -18.219 -15.469 1 97.25 246 LEU B N 1
ATOM 4263 C CA . LEU B 1 246 ? 6.203 -19.469 -16.234 1 97.25 246 LEU B CA 1
ATOM 4264 C C . LEU B 1 246 ? 7.551 -19.719 -16.891 1 97.25 246 LEU B C 1
ATOM 4266 O O . LEU B 1 246 ? 8.094 -20.828 -16.828 1 97.25 246 LEU B O 1
ATOM 4270 N N . LEU B 1 247 ? 8.062 -18.719 -17.516 1 98 247 LEU B N 1
ATOM 4271 C CA . LEU B 1 247 ? 9.32 -18.844 -18.234 1 98 247 LEU B CA 1
ATOM 4272 C C . LEU B 1 247 ? 10.484 -19.094 -17.281 1 98 247 LEU B C 1
ATOM 4274 O O . LEU B 1 247 ? 11.414 -19.828 -17.609 1 98 247 LEU B O 1
ATOM 4278 N N . LEU B 1 248 ? 10.422 -18.453 -16.156 1 97.69 248 LEU B N 1
ATOM 4279 C CA . LEU B 1 248 ? 11.453 -18.688 -15.148 1 97.69 248 LEU B CA 1
ATOM 4280 C C . LEU B 1 248 ? 11.438 -20.156 -14.695 1 97.69 248 LEU B C 1
ATOM 4282 O O . LEU B 1 248 ? 12.5 -20.766 -14.523 1 97.69 248 LEU B O 1
ATOM 4286 N N . ARG B 1 249 ? 10.312 -20.656 -14.508 1 96.06 249 ARG B N 1
ATOM 4287 C CA . ARG B 1 249 ? 10.18 -22.062 -14.117 1 96.06 249 ARG B CA 1
ATOM 4288 C C . ARG B 1 249 ? 10.766 -22.984 -15.18 1 96.06 249 ARG B C 1
ATOM 4290 O O . ARG B 1 249 ? 11.484 -23.938 -14.859 1 96.06 249 ARG B O 1
ATOM 4297 N N . LEU B 1 250 ? 10.461 -22.734 -16.422 1 97.12 250 LEU B N 1
ATOM 4298 C CA . LEU B 1 250 ? 10.992 -23.531 -17.516 1 97.12 250 LEU B CA 1
ATOM 4299 C C . LEU B 1 250 ? 12.516 -23.469 -17.547 1 97.12 250 LEU B C 1
ATOM 4301 O O . LEU B 1 250 ? 13.18 -24.484 -17.75 1 97.12 250 LEU B O 1
ATOM 4305 N N . HIS B 1 251 ? 13.016 -22.297 -17.359 1 96.38 251 HIS B N 1
ATOM 4306 C CA . HIS B 1 251 ? 14.461 -22.125 -17.344 1 96.38 251 HIS B CA 1
ATOM 4307 C C . HIS B 1 251 ? 15.086 -22.906 -16.188 1 96.38 251 HIS B C 1
ATOM 4309 O O . HIS B 1 251 ? 16.109 -23.578 -16.375 1 96.38 251 HIS B O 1
ATOM 4315 N N . ARG B 1 252 ? 14.461 -22.797 -15.102 1 94.88 252 ARG B N 1
ATOM 4316 C CA . ARG B 1 252 ? 14.969 -23.531 -13.945 1 94.88 252 ARG B CA 1
ATOM 4317 C C . ARG B 1 252 ? 14.977 -25.031 -14.211 1 94.88 252 ARG B C 1
ATOM 4319 O O . ARG B 1 252 ? 15.961 -25.719 -13.93 1 94.88 252 ARG B O 1
ATOM 4326 N N . TYR B 1 253 ? 13.93 -25.578 -14.742 1 94.69 253 TYR B N 1
ATOM 4327 C CA . TYR B 1 253 ? 13.828 -27.016 -15.016 1 94.69 253 TYR B CA 1
ATOM 4328 C C . TYR B 1 253 ? 14.859 -27.438 -16.047 1 94.69 253 TYR B C 1
ATOM 4330 O O . TYR B 1 253 ? 15.438 -28.531 -15.945 1 94.69 253 TYR B O 1
ATOM 4338 N N . ALA B 1 254 ? 15.07 -26.641 -17.031 1 94.81 254 ALA B N 1
ATOM 4339 C CA . ALA B 1 254 ? 16.094 -26.938 -18.031 1 94.81 254 ALA B CA 1
ATOM 4340 C C . ALA B 1 254 ? 17.469 -27.016 -17.391 1 94.81 254 ALA B C 1
ATOM 4342 O O . ALA B 1 254 ? 18.25 -27.922 -17.688 1 94.81 254 ALA B O 1
ATOM 4343 N N . THR B 1 255 ? 17.688 -26.078 -16.484 1 92.5 255 THR B N 1
ATOM 4344 C CA . THR B 1 255 ? 18.969 -26.062 -15.789 1 92.5 255 THR B CA 1
ATOM 4345 C C . THR B 1 255 ? 19.109 -27.312 -14.906 1 92.5 255 THR B C 1
ATOM 4347 O O . THR B 1 255 ? 20.172 -27.906 -14.844 1 92.5 255 THR B O 1
ATOM 4350 N N . GLU B 1 256 ? 18.078 -27.688 -14.242 1 92.44 256 GLU B N 1
ATOM 4351 C CA . GLU B 1 256 ? 18.078 -28.906 -13.43 1 92.44 256 GLU B CA 1
ATOM 4352 C C . GLU B 1 256 ? 18.406 -30.141 -14.281 1 92.44 256 GLU B C 1
ATOM 4354 O O . GLU B 1 256 ? 19.156 -31.016 -13.852 1 92.44 256 GLU B O 1
ATOM 4359 N N . ALA B 1 257 ? 17.844 -30.203 -15.461 1 92.5 257 ALA B N 1
ATOM 4360 C CA . ALA B 1 257 ? 18 -31.359 -16.344 1 92.5 257 ALA B CA 1
ATOM 4361 C C . ALA B 1 257 ? 19.422 -31.469 -16.859 1 92.5 257 ALA B C 1
ATOM 4363 O O . ALA B 1 257 ? 19.953 -32.562 -17.031 1 92.5 257 ALA B O 1
ATOM 4364 N N . LEU B 1 258 ? 20.047 -30.344 -17.062 1 90.5 258 LEU B N 1
ATOM 4365 C CA . LEU B 1 258 ? 21.375 -30.328 -17.656 1 90.5 258 LEU B CA 1
ATOM 4366 C C . LEU B 1 258 ? 22.438 -30.438 -16.562 1 90.5 258 LEU B C 1
ATOM 4368 O O . LEU B 1 258 ? 23.547 -30.906 -16.828 1 90.5 258 LEU B O 1
ATOM 4372 N N . HIS B 1 259 ? 22.141 -29.891 -15.453 1 85.56 259 HIS B N 1
ATOM 4373 C CA . HIS B 1 259 ? 23.125 -29.891 -14.367 1 85.56 259 HIS B CA 1
ATOM 4374 C C . HIS B 1 259 ? 22.609 -30.688 -13.172 1 85.56 259 HIS B C 1
ATOM 4376 O O . HIS B 1 259 ? 22.375 -30.109 -12.102 1 85.56 259 HIS B O 1
ATOM 4382 N N . THR B 1 260 ? 22.562 -32 -13.43 1 73.12 260 THR B N 1
ATOM 4383 C CA . THR B 1 260 ? 22.062 -32.875 -12.367 1 73.12 260 THR B CA 1
ATOM 4384 C C . THR B 1 260 ? 22.984 -32.812 -11.156 1 73.12 260 THR B C 1
ATOM 4386 O O . THR B 1 260 ? 24.203 -32.875 -11.289 1 73.12 260 THR B O 1
ATOM 4389 N N . GLY B 1 261 ? 22.531 -32.344 -10.016 1 66.69 261 GLY B N 1
ATOM 4390 C CA . GLY B 1 261 ? 23.297 -32.344 -8.781 1 66.69 261 GLY B CA 1
ATOM 4391 C C . GLY B 1 261 ? 23.766 -30.969 -8.375 1 66.69 261 GLY B C 1
ATOM 4392 O O . GLY B 1 261 ? 24.375 -30.797 -7.32 1 66.69 261 GLY B O 1
ATOM 4393 N N . GLY B 1 262 ? 23.609 -30.031 -9.227 1 68.56 262 GLY B N 1
ATOM 4394 C CA . GLY B 1 262 ? 24.078 -28.703 -8.852 1 68.56 262 GLY B CA 1
ATOM 4395 C C . GLY B 1 262 ? 23.125 -27.984 -7.918 1 68.56 262 GLY B C 1
ATOM 4396 O O . GLY B 1 262 ? 21.984 -28.406 -7.742 1 68.56 262 GLY B O 1
ATOM 4397 N N . GLU B 1 263 ? 23.703 -27.125 -7.094 1 78.06 263 GLU B N 1
ATOM 4398 C CA . GLU B 1 263 ? 22.906 -26.297 -6.195 1 78.06 263 GLU B CA 1
ATOM 4399 C C . GLU B 1 263 ? 22.062 -25.297 -6.977 1 78.06 263 GLU B C 1
ATOM 4401 O O . GLU B 1 263 ? 22.5 -24.766 -7.996 1 78.06 263 GLU B O 1
ATOM 4406 N N . PRO B 1 264 ? 20.812 -25.234 -6.52 1 79 264 PRO B N 1
ATOM 4407 C CA . PRO B 1 264 ? 19.969 -24.219 -7.168 1 79 264 PRO B CA 1
ATOM 4408 C C . PRO B 1 264 ? 20.578 -22.812 -7.105 1 79 264 PRO B C 1
ATOM 4410 O O . PRO B 1 264 ? 21.234 -22.469 -6.125 1 79 264 PRO B O 1
ATOM 4413 N N . ASP B 1 265 ? 20.469 -22.141 -8.25 1 84.69 265 ASP B N 1
ATOM 4414 C CA . ASP B 1 265 ? 20.875 -20.75 -8.289 1 84.69 265 ASP B CA 1
ATOM 4415 C C . ASP B 1 265 ? 20.062 -19.906 -7.312 1 84.69 265 ASP B C 1
ATOM 4417 O O . ASP B 1 265 ? 18.844 -19.797 -7.449 1 84.69 265 ASP B O 1
ATOM 4421 N N . ALA B 1 266 ? 20.703 -19.312 -6.34 1 87 266 ALA B N 1
ATOM 4422 C CA . ALA B 1 266 ? 20.047 -18.562 -5.266 1 87 266 ALA B CA 1
ATOM 4423 C C . ALA B 1 266 ? 19.25 -17.391 -5.816 1 87 266 ALA B C 1
ATOM 4425 O O . ALA B 1 266 ? 18.172 -17.078 -5.316 1 87 266 ALA B O 1
ATOM 4426 N N . VAL B 1 267 ? 19.781 -16.766 -6.805 1 87.81 267 VAL B N 1
ATOM 4427 C CA . VAL B 1 267 ? 19.125 -15.594 -7.387 1 87.81 267 VAL B CA 1
ATOM 4428 C C . VAL B 1 267 ? 17.828 -16.016 -8.078 1 87.81 267 VAL B C 1
ATOM 4430 O O . VAL B 1 267 ? 16.797 -15.367 -7.906 1 87.81 267 VAL B O 1
ATOM 4433 N N . LEU B 1 268 ? 17.906 -17.109 -8.797 1 91.25 268 LEU B N 1
ATOM 4434 C CA . LEU B 1 268 ? 16.719 -17.594 -9.492 1 91.25 268 LEU B CA 1
ATOM 4435 C C . LEU B 1 268 ? 15.656 -18.062 -8.5 1 91.25 268 LEU B C 1
ATOM 4437 O O . LEU B 1 268 ? 14.453 -17.891 -8.742 1 91.25 268 LEU B O 1
ATOM 4441 N N . TYR B 1 269 ? 16.172 -18.531 -7.426 1 92.62 269 TYR B N 1
ATOM 4442 C CA . TYR B 1 269 ? 15.25 -19 -6.398 1 92.62 269 TYR B CA 1
ATOM 4443 C C . TYR B 1 269 ? 14.492 -17.828 -5.777 1 92.62 269 TYR B C 1
ATOM 4445 O O . TYR B 1 269 ? 13.266 -17.891 -5.621 1 92.62 269 TYR B O 1
ATOM 4453 N N . GLU B 1 270 ? 15.18 -16.797 -5.461 1 94.94 270 GLU B N 1
ATOM 4454 C CA . GLU B 1 270 ? 14.547 -15.625 -4.867 1 94.94 270 GLU B CA 1
ATOM 4455 C C . GLU B 1 270 ? 13.602 -14.953 -5.855 1 94.94 270 GLU B C 1
ATOM 4457 O O . GLU B 1 270 ? 12.531 -14.484 -5.473 1 94.94 270 GLU B O 1
ATOM 4462 N N . ALA B 1 271 ? 14.008 -14.906 -7.059 1 96.62 271 ALA B N 1
ATOM 4463 C CA . ALA B 1 271 ? 13.156 -14.344 -8.102 1 96.62 271 ALA B CA 1
ATOM 4464 C C . ALA B 1 271 ? 11.875 -15.156 -8.266 1 96.62 271 ALA B C 1
ATOM 4466 O O . ALA B 1 271 ? 10.781 -14.594 -8.375 1 96.62 271 ALA B O 1
ATOM 4467 N N . ALA B 1 272 ? 12 -16.453 -8.203 1 96.81 272 ALA B N 1
ATOM 4468 C CA . ALA B 1 272 ? 10.844 -17.328 -8.328 1 96.81 272 ALA B CA 1
ATOM 4469 C C . ALA B 1 272 ? 9.891 -17.156 -7.145 1 96.81 272 ALA B C 1
ATOM 4471 O O . ALA B 1 272 ? 8.672 -17.109 -7.32 1 96.81 272 ALA B O 1
ATOM 4472 N N . ARG B 1 273 ? 10.508 -17.031 -6 1 96.94 273 ARG B N 1
ATOM 4473 C CA . ARG B 1 273 ? 9.711 -16.828 -4.797 1 96.94 273 ARG B CA 1
ATOM 4474 C C . ARG B 1 273 ? 8.93 -15.516 -4.867 1 96.94 273 ARG B C 1
ATOM 4476 O O . ARG B 1 273 ? 7.754 -15.461 -4.496 1 96.94 273 ARG B O 1
ATOM 4483 N N . ALA B 1 274 ? 9.57 -14.484 -5.316 1 97.62 274 ALA B N 1
ATOM 4484 C CA . ALA B 1 274 ? 8.906 -13.195 -5.469 1 97.62 274 ALA B CA 1
ATOM 4485 C C . ALA B 1 274 ? 7.75 -13.281 -6.457 1 97.62 274 ALA B C 1
ATOM 4487 O O . ALA B 1 274 ? 6.68 -12.719 -6.223 1 97.62 274 ALA B O 1
ATOM 4488 N N . LEU B 1 275 ? 7.953 -14.016 -7.551 1 98.12 275 LEU B N 1
ATOM 4489 C CA . LEU B 1 275 ? 6.906 -14.156 -8.562 1 98.12 275 LEU B CA 1
ATOM 4490 C C . LEU B 1 275 ? 5.762 -15.016 -8.039 1 98.12 275 LEU B C 1
ATOM 4492 O O . LEU B 1 275 ? 4.602 -14.789 -8.391 1 98.12 275 LEU B O 1
ATOM 4496 N N . ASP B 1 276 ? 6.059 -15.961 -7.184 1 97.31 276 ASP B N 1
ATOM 4497 C CA . ASP B 1 276 ? 5.008 -16.75 -6.543 1 97.31 276 ASP B CA 1
ATOM 4498 C C . ASP B 1 276 ? 4.16 -15.875 -5.617 1 97.31 276 ASP B C 1
ATOM 4500 O O . ASP B 1 276 ? 2.93 -15.961 -5.625 1 97.31 276 ASP B O 1
ATOM 4504 N N . ARG B 1 277 ? 4.836 -15.055 -4.867 1 96.81 277 ARG B N 1
ATOM 4505 C CA . ARG B 1 277 ? 4.129 -14.133 -3.988 1 96.81 277 ARG B CA 1
ATOM 4506 C C . ARG B 1 277 ? 3.254 -13.172 -4.789 1 96.81 277 ARG B C 1
ATOM 4508 O O . ARG B 1 277 ? 2.139 -12.852 -4.379 1 96.81 277 ARG B O 1
ATOM 4515 N N . HIS B 1 278 ? 3.771 -12.727 -5.914 1 96.19 278 HIS B N 1
ATOM 4516 C CA . HIS B 1 278 ? 3.016 -11.859 -6.812 1 96.19 278 HIS B CA 1
ATOM 4517 C C . HIS B 1 278 ? 1.719 -12.531 -7.258 1 96.19 278 HIS B C 1
ATOM 4519 O O . HIS B 1 278 ? 0.643 -11.938 -7.156 1 96.19 278 HIS B O 1
ATOM 4525 N N . ARG B 1 279 ? 1.806 -13.734 -7.684 1 96.69 279 ARG B N 1
ATOM 4526 C CA . ARG B 1 279 ? 0.642 -14.484 -8.156 1 96.69 279 ARG B CA 1
ATOM 4527 C C . ARG B 1 279 ? -0.368 -14.688 -7.031 1 96.69 279 ARG B C 1
ATOM 4529 O O . ARG B 1 279 ? -1.567 -14.469 -7.219 1 96.69 279 ARG B O 1
ATOM 4536 N N . ASP B 1 280 ? 0.158 -15.078 -5.852 1 96.81 280 ASP B N 1
ATOM 4537 C CA . ASP B 1 280 ? -0.722 -15.336 -4.715 1 96.81 280 ASP B CA 1
ATOM 4538 C C . ASP B 1 280 ? -1.471 -14.07 -4.305 1 96.81 280 ASP B C 1
ATOM 4540 O O . ASP B 1 280 ? -2.676 -14.109 -4.051 1 96.81 280 ASP B O 1
ATOM 4544 N N . ALA B 1 281 ? -0.793 -13 -4.242 1 95.06 281 ALA B N 1
ATOM 4545 C CA . ALA B 1 281 ? -1.4 -11.727 -3.863 1 95.06 281 ALA B CA 1
ATOM 4546 C C . ALA B 1 281 ? -2.42 -11.273 -4.906 1 95.06 281 ALA B C 1
ATOM 4548 O O . ALA B 1 281 ? -3.502 -10.797 -4.559 1 95.06 281 ALA B O 1
ATOM 4549 N N . ALA B 1 282 ? -2.078 -11.391 -6.164 1 94.5 282 ALA B N 1
ATOM 4550 C CA . ALA B 1 282 ? -2.979 -11 -7.246 1 94.5 282 ALA B CA 1
ATOM 4551 C C . ALA B 1 282 ? -4.27 -11.805 -7.207 1 94.5 282 ALA B C 1
ATOM 4553 O O . ALA B 1 282 ? -5.363 -11.25 -7.336 1 94.5 282 ALA B O 1
ATOM 4554 N N . GLU B 1 283 ? -4.164 -13.062 -6.984 1 95.69 283 GLU B N 1
ATOM 4555 C CA . GLU B 1 283 ? -5.34 -13.93 -6.922 1 95.69 283 GLU B CA 1
ATOM 4556 C C . GLU B 1 283 ? -6.168 -13.648 -5.672 1 95.69 283 GLU B C 1
ATOM 4558 O O . GLU B 1 283 ? -7.398 -13.719 -5.707 1 95.69 283 GLU B O 1
ATOM 4563 N N . ALA B 1 284 ? -5.469 -13.375 -4.598 1 96.12 284 ALA B N 1
ATOM 4564 C CA . ALA B 1 284 ? -6.176 -13 -3.373 1 96.12 284 ALA B CA 1
ATOM 4565 C C . ALA B 1 284 ? -6.961 -11.703 -3.566 1 96.12 284 ALA B C 1
ATOM 4567 O O . ALA B 1 284 ? -8.109 -11.594 -3.121 1 96.12 284 ALA B O 1
ATOM 4568 N N . ALA B 1 285 ? -6.348 -10.734 -4.188 1 93.56 285 ALA B N 1
ATOM 4569 C CA . ALA B 1 285 ? -7.035 -9.484 -4.488 1 93.56 285 ALA B CA 1
ATOM 4570 C C . ALA B 1 285 ? -8.289 -9.727 -5.324 1 93.56 285 ALA B C 1
ATOM 4572 O O . ALA B 1 285 ? -9.352 -9.164 -5.047 1 93.56 285 ALA B O 1
ATOM 4573 N N . ALA B 1 286 ? -8.156 -10.578 -6.285 1 93.19 286 ALA B N 1
ATOM 4574 C CA . ALA B 1 286 ? -9.289 -10.906 -7.148 1 93.19 286 ALA B CA 1
ATOM 4575 C C . ALA B 1 286 ? -10.398 -11.578 -6.355 1 93.19 286 ALA B C 1
ATOM 4577 O O . ALA B 1 286 ? -11.586 -11.32 -6.586 1 93.19 286 ALA B O 1
ATOM 4578 N N . ALA B 1 287 ? -10.016 -12.414 -5.445 1 95.69 287 ALA B N 1
ATOM 4579 C CA . ALA B 1 287 ? -11.008 -13.094 -4.609 1 95.69 287 ALA B CA 1
ATOM 4580 C C . ALA B 1 287 ? -11.758 -12.102 -3.73 1 95.69 287 ALA B C 1
ATOM 4582 O O . ALA B 1 287 ? -12.977 -12.188 -3.578 1 95.69 287 ALA B O 1
ATOM 4583 N N . ALA B 1 288 ? -11.039 -11.172 -3.143 1 94.75 288 ALA B N 1
ATOM 4584 C CA . ALA B 1 288 ? -11.672 -10.141 -2.326 1 94.75 288 ALA B CA 1
ATOM 4585 C C . ALA B 1 288 ? -12.633 -9.297 -3.156 1 94.75 288 ALA B C 1
ATOM 4587 O O . ALA B 1 288 ? -13.742 -9 -2.717 1 94.75 288 ALA B O 1
ATOM 4588 N N . ALA B 1 289 ? -12.227 -8.93 -4.312 1 92.94 289 ALA B N 1
ATOM 4589 C CA . ALA B 1 289 ? -13.062 -8.148 -5.211 1 92.94 289 ALA B CA 1
ATOM 4590 C C . ALA B 1 289 ? -14.328 -8.914 -5.59 1 92.94 289 ALA B C 1
ATOM 4592 O O . ALA B 1 289 ? -15.422 -8.352 -5.602 1 92.94 289 ALA B O 1
ATOM 4593 N N . ALA B 1 290 ? -14.164 -10.18 -5.895 1 93.94 290 ALA B N 1
ATOM 4594 C CA . ALA B 1 290 ? -15.305 -11.016 -6.254 1 93.94 290 ALA B CA 1
ATOM 4595 C C . ALA B 1 290 ? -16.281 -11.141 -5.086 1 93.94 290 ALA B C 1
ATOM 4597 O O . ALA B 1 290 ? -17.5 -11.078 -5.277 1 93.94 290 ALA B O 1
ATOM 4598 N N . ALA B 1 291 ? -15.773 -11.305 -3.906 1 95.94 291 ALA B N 1
ATOM 4599 C CA . ALA B 1 291 ? -16.609 -11.406 -2.715 1 95.94 291 ALA B CA 1
ATOM 4600 C C . ALA B 1 291 ? -17.422 -10.125 -2.5 1 95.94 291 ALA B C 1
ATOM 4602 O O . ALA B 1 291 ? -18.578 -10.18 -2.062 1 95.94 291 ALA B O 1
ATOM 4603 N N . ALA B 1 292 ? -16.844 -9.039 -2.814 1 94.75 292 ALA B N 1
ATOM 4604 C CA . ALA B 1 292 ? -17.5 -7.746 -2.615 1 94.75 292 ALA B CA 1
ATOM 4605 C C . ALA B 1 292 ? -18.688 -7.578 -3.549 1 94.75 292 ALA B C 1
ATOM 4607 O O . ALA B 1 292 ? -19.531 -6.707 -3.336 1 94.75 292 ALA B O 1
ATOM 4608 N N . ARG B 1 293 ? -18.797 -8.398 -4.516 1 92.81 293 ARG B N 1
ATOM 4609 C CA . ARG B 1 293 ? -19.875 -8.32 -5.484 1 92.81 293 ARG B CA 1
ATOM 4610 C C . ARG B 1 293 ? -21.016 -9.25 -5.102 1 92.81 293 ARG B C 1
ATOM 4612 O O . ARG B 1 293 ? -21.984 -9.398 -5.848 1 92.81 293 ARG B O 1
ATOM 4619 N N . THR B 1 294 ? -20.844 -9.891 -3.982 1 94.75 294 THR B N 1
ATOM 4620 C CA . THR B 1 294 ? -21.922 -10.742 -3.498 1 94.75 294 THR B CA 1
ATOM 4621 C C . THR B 1 294 ? -23.203 -9.945 -3.342 1 94.75 294 THR B C 1
ATOM 4623 O O . THR B 1 294 ? -23.203 -8.859 -2.76 1 94.75 294 THR B O 1
ATOM 4626 N N . PRO B 1 295 ? -24.359 -10.43 -3.809 1 93.69 295 PRO B N 1
ATOM 4627 C CA . PRO B 1 295 ? -25.625 -9.719 -3.693 1 93.69 295 PRO B CA 1
ATOM 4628 C C . PRO B 1 295 ? -26.047 -9.477 -2.244 1 93.69 295 PRO B C 1
ATOM 4630 O O . PRO B 1 295 ? -25.844 -10.336 -1.387 1 93.69 295 PRO B O 1
ATOM 4633 N N . ARG B 1 296 ? -26.578 -8.336 -1.978 1 93.88 296 ARG B N 1
ATOM 4634 C CA . ARG B 1 296 ? -27.141 -7.914 -0.699 1 93.88 296 ARG B CA 1
ATOM 4635 C C . ARG B 1 296 ? -26.062 -7.867 0.384 1 93.88 296 ARG B C 1
ATOM 4637 O O . ARG B 1 296 ? -26.359 -8.062 1.564 1 93.88 296 ARG B O 1
ATOM 4644 N N . ILE B 1 297 ? -24.906 -7.711 -0.022 1 95.62 297 ILE B N 1
ATOM 4645 C CA . ILE B 1 297 ? -23.828 -7.574 0.945 1 95.62 297 ILE B CA 1
ATOM 4646 C C . ILE B 1 297 ? -23.984 -6.273 1.729 1 95.62 297 ILE B C 1
ATOM 4648 O O . ILE B 1 297 ? -24.453 -5.27 1.187 1 95.62 297 ILE B O 1
ATOM 4652 N N . ALA B 1 298 ? -23.703 -6.281 3.037 1 95.69 298 ALA B N 1
ATOM 4653 C CA . ALA B 1 298 ? -23.75 -5.078 3.863 1 95.69 298 ALA B CA 1
ATOM 4654 C C . ALA B 1 298 ? -22.641 -4.105 3.484 1 95.69 298 ALA B C 1
ATOM 4656 O O . ALA B 1 298 ? -21.531 -4.527 3.154 1 95.69 298 ALA B O 1
ATOM 4657 N N . PRO B 1 299 ? -22.922 -2.816 3.555 1 94.75 299 PRO B N 1
ATOM 4658 C CA . PRO B 1 299 ? -21.906 -1.824 3.205 1 94.75 299 PRO B CA 1
ATOM 4659 C C . PRO B 1 299 ? -20.625 -1.972 4.035 1 94.75 299 PRO B C 1
ATOM 4661 O O . PRO B 1 299 ? -19.531 -1.868 3.496 1 94.75 299 PRO B O 1
ATOM 4664 N N . ALA B 1 300 ? -20.781 -2.289 5.258 1 93.44 300 ALA B N 1
ATOM 4665 C CA . ALA B 1 300 ? -19.609 -2.436 6.117 1 93.44 300 ALA B CA 1
ATOM 4666 C C . ALA B 1 300 ? -18.734 -3.6 5.66 1 93.44 300 ALA B C 1
ATOM 4668 O O . ALA B 1 300 ? -17.5 -3.531 5.742 1 93.44 300 ALA B O 1
ATOM 4669 N N . THR B 1 301 ? -19.359 -4.676 5.215 1 95.5 301 THR B N 1
ATOM 4670 C CA . THR B 1 301 ? -18.641 -5.832 4.699 1 95.5 301 THR B CA 1
ATOM 4671 C C . THR B 1 301 ? -17.953 -5.496 3.381 1 95.5 301 THR B C 1
ATOM 4673 O O . THR B 1 301 ? -16.781 -5.855 3.176 1 95.5 301 THR B O 1
ATOM 4676 N N . ALA B 1 302 ? -18.641 -4.773 2.551 1 95.44 302 ALA B N 1
ATOM 4677 C CA . ALA B 1 302 ? -18.062 -4.344 1.283 1 95.44 302 ALA B CA 1
ATOM 4678 C C . ALA B 1 302 ? -16.859 -3.43 1.514 1 95.44 302 ALA B C 1
ATOM 4680 O O . ALA B 1 302 ? -15.852 -3.537 0.82 1 95.44 302 ALA B O 1
ATOM 4681 N N . TYR B 1 303 ? -17 -2.5 2.496 1 94.12 303 TYR B N 1
ATOM 4682 C CA . TYR B 1 303 ? -15.891 -1.618 2.867 1 94.12 303 TYR B CA 1
ATOM 4683 C C . TYR B 1 303 ? -14.664 -2.422 3.271 1 94.12 303 TYR B C 1
ATOM 4685 O O . TYR B 1 303 ? -13.562 -2.168 2.781 1 94.12 303 TYR B O 1
ATOM 4693 N N . ALA B 1 304 ? -14.828 -3.412 4.109 1 93.75 304 ALA B N 1
ATOM 4694 C CA . ALA B 1 304 ? -13.719 -4.242 4.586 1 93.75 304 ALA B CA 1
ATOM 4695 C C . ALA B 1 304 ? -13.078 -5.008 3.436 1 93.75 304 ALA B C 1
ATOM 4697 O O . ALA B 1 304 ? -11.852 -5.156 3.387 1 93.75 304 ALA B O 1
ATOM 4698 N N . LEU B 1 305 ? -13.859 -5.523 2.543 1 94.88 305 LEU B N 1
ATOM 4699 C CA . LEU B 1 305 ? -13.344 -6.254 1.392 1 94.88 305 LEU B CA 1
ATOM 4700 C C . LEU B 1 305 ? -12.57 -5.328 0.463 1 94.88 305 LEU B C 1
ATOM 4702 O O . LEU B 1 305 ? -11.594 -5.746 -0.166 1 94.88 305 LEU B O 1
ATOM 4706 N N . GLY B 1 306 ? -13.008 -4.023 0.377 1 93 306 GLY B N 1
ATOM 4707 C CA . GLY B 1 306 ? -12.227 -3.043 -0.364 1 93 306 GLY B CA 1
ATOM 4708 C C . GLY B 1 306 ? -10.859 -2.797 0.231 1 93 306 GLY B C 1
ATOM 4709 O O . GLY B 1 306 ? -9.859 -2.758 -0.492 1 93 306 GLY B O 1
ATOM 4710 N N . VAL B 1 307 ? -10.852 -2.658 1.527 1 92 307 VAL B N 1
ATOM 4711 C CA . VAL B 1 307 ? -9.586 -2.482 2.227 1 92 307 VAL B CA 1
ATOM 4712 C C . VAL B 1 307 ? -8.688 -3.693 1.982 1 92 307 VAL B C 1
ATOM 4714 O O . VAL B 1 307 ? -7.504 -3.543 1.679 1 92 307 VAL B O 1
ATOM 4717 N N . LEU B 1 308 ? -9.25 -4.887 2.062 1 92.81 308 LEU B N 1
ATOM 4718 C CA . LEU B 1 308 ? -8.516 -6.133 1.867 1 92.81 308 LEU B CA 1
ATOM 4719 C C . LEU B 1 308 ? -7.977 -6.23 0.443 1 92.81 308 LEU B C 1
ATOM 4721 O O . LEU B 1 308 ? -6.836 -6.645 0.234 1 92.81 308 LEU B O 1
ATOM 4725 N N . HIS B 1 309 ? -8.828 -5.914 -0.498 1 92.38 309 HIS B N 1
ATOM 4726 C CA . HIS B 1 309 ? -8.414 -5.902 -1.897 1 92.38 309 HIS B CA 1
ATOM 4727 C C . HIS B 1 309 ? -7.191 -5.012 -2.105 1 92.38 309 HIS B C 1
ATOM 4729 O O . HIS B 1 309 ? -6.199 -5.445 -2.699 1 92.38 309 HIS B O 1
ATOM 4735 N N . ALA B 1 310 ? -7.277 -3.807 -1.587 1 89.69 310 ALA B N 1
ATOM 4736 C CA . ALA B 1 310 ? -6.176 -2.857 -1.738 1 89.69 310 ALA B CA 1
ATOM 4737 C C . ALA B 1 310 ? -4.918 -3.359 -1.032 1 89.69 310 ALA B C 1
ATOM 4739 O O . ALA B 1 310 ? -3.805 -3.174 -1.527 1 89.69 310 ALA B O 1
ATOM 4740 N N . ASP B 1 311 ? -5.109 -3.939 0.072 1 90.31 311 ASP B N 1
ATOM 4741 C CA . ASP B 1 311 ? -3.99 -4.512 0.815 1 90.31 311 ASP B CA 1
ATOM 4742 C C . ASP B 1 311 ? -3.256 -5.559 -0.018 1 90.31 311 ASP B C 1
ATOM 4744 O O . ASP B 1 311 ? -2.025 -5.547 -0.092 1 90.31 311 ASP B O 1
ATOM 4748 N N . GLN B 1 312 ? -4.012 -6.422 -0.604 1 92.38 312 GLN B N 1
ATOM 4749 C CA . GLN B 1 312 ? -3.404 -7.473 -1.414 1 92.38 312 GLN B CA 1
ATOM 4750 C C . GLN B 1 312 ? -2.76 -6.895 -2.67 1 92.38 312 GLN B C 1
ATOM 4752 O O . GLN B 1 312 ? -1.734 -7.398 -3.135 1 92.38 312 GLN B O 1
ATOM 4757 N N . ARG B 1 313 ? -3.303 -5.863 -3.191 1 90.38 313 ARG B N 1
ATOM 4758 C CA . ARG B 1 313 ? -2.684 -5.215 -4.344 1 90.38 313 ARG B CA 1
ATOM 4759 C C . ARG B 1 313 ? -1.36 -4.562 -3.955 1 90.38 313 ARG B C 1
ATOM 4761 O O . ARG B 1 313 ? -0.423 -4.523 -4.758 1 90.38 313 ARG B O 1
ATOM 4768 N N . HIS B 1 314 ? -1.342 -4.078 -2.795 1 88.75 314 HIS B N 1
ATOM 4769 C CA . HIS B 1 314 ? -0.074 -3.549 -2.305 1 88.75 314 HIS B CA 1
ATOM 4770 C C . HIS B 1 314 ? 0.968 -4.656 -2.172 1 88.75 314 HIS B C 1
ATOM 4772 O O . HIS B 1 314 ? 2.15 -4.434 -2.441 1 88.75 314 HIS B O 1
ATOM 4778 N N . GLU B 1 315 ? 0.5 -5.82 -1.776 1 91.88 315 GLU B N 1
ATOM 4779 C CA . GLU B 1 315 ? 1.403 -6.965 -1.693 1 91.88 315 GLU B CA 1
ATOM 4780 C C . GLU B 1 315 ? 1.914 -7.367 -3.074 1 91.88 315 GLU B C 1
ATOM 4782 O O . GLU B 1 315 ? 3.039 -7.852 -3.209 1 91.88 315 GLU B O 1
ATOM 4787 N N . VAL B 1 316 ? 1.082 -7.168 -4.055 1 93.06 316 VAL B N 1
ATOM 4788 C CA . VAL B 1 316 ? 1.515 -7.402 -5.43 1 93.06 316 VAL B CA 1
ATOM 4789 C C . VAL B 1 316 ? 2.693 -6.488 -5.762 1 93.06 316 VAL B C 1
ATOM 4791 O O . VAL B 1 316 ? 3.711 -6.945 -6.289 1 93.06 316 VAL B O 1
ATOM 4794 N N . GLU B 1 317 ? 2.592 -5.223 -5.406 1 91.44 317 GLU B N 1
ATOM 4795 C CA . GLU B 1 317 ? 3.658 -4.262 -5.676 1 91.44 317 GLU B CA 1
ATOM 4796 C C . GLU B 1 317 ? 4.91 -4.582 -4.859 1 91.44 317 GLU B C 1
ATOM 4798 O O . GLU B 1 317 ? 6.031 -4.434 -5.352 1 91.44 317 GLU B O 1
ATOM 4803 N N . ALA B 1 318 ? 4.688 -5.031 -3.66 1 92.25 318 ALA B N 1
ATOM 4804 C CA . ALA B 1 318 ? 5.816 -5.449 -2.832 1 92.25 318 ALA B CA 1
ATOM 4805 C C . ALA B 1 318 ? 6.57 -6.605 -3.477 1 92.25 318 ALA B C 1
ATOM 4807 O O . ALA B 1 318 ? 7.801 -6.648 -3.445 1 92.25 318 ALA B O 1
ATOM 4808 N N . ALA B 1 319 ? 5.832 -7.504 -4.039 1 94.94 319 ALA B N 1
ATOM 4809 C CA . ALA B 1 319 ? 6.441 -8.656 -4.699 1 94.94 319 ALA B CA 1
ATOM 4810 C C . ALA B 1 319 ? 7.199 -8.227 -5.957 1 94.94 319 ALA B C 1
ATOM 4812 O O . ALA B 1 319 ? 8.266 -8.758 -6.258 1 94.94 319 ALA B O 1
ATOM 4813 N N . ARG B 1 320 ? 6.641 -7.289 -6.715 1 93.94 320 ARG B N 1
ATOM 4814 C CA . ARG B 1 320 ? 7.324 -6.754 -7.887 1 93.94 320 ARG B CA 1
ATOM 4815 C C . ARG B 1 320 ? 8.641 -6.086 -7.5 1 93.94 320 ARG B C 1
ATOM 4817 O O . ARG B 1 320 ? 9.656 -6.277 -8.164 1 93.94 320 ARG B O 1
ATOM 4824 N N . PHE B 1 321 ? 8.648 -5.398 -6.434 1 93.62 321 PHE B N 1
ATOM 4825 C CA . PHE B 1 321 ? 9.844 -4.758 -5.91 1 93.62 321 PHE B CA 1
ATOM 4826 C C . PHE B 1 321 ? 10.883 -5.797 -5.512 1 93.62 321 PHE B C 1
ATOM 4828 O O . PHE B 1 321 ? 12.062 -5.66 -5.848 1 93.62 321 PHE B O 1
ATOM 4835 N N . ALA B 1 322 ? 10.43 -6.801 -4.82 1 94.19 322 ALA B N 1
ATOM 4836 C CA . ALA B 1 322 ? 11.328 -7.871 -4.395 1 94.19 322 ALA B CA 1
ATOM 4837 C C . ALA B 1 322 ? 11.953 -8.57 -5.598 1 94.19 322 ALA B C 1
ATOM 4839 O O . ALA B 1 322 ? 13.141 -8.914 -5.574 1 94.19 322 ALA B O 1
ATOM 4840 N N . PHE B 1 323 ? 11.133 -8.773 -6.617 1 96.88 323 PHE B N 1
ATOM 4841 C CA . PHE B 1 323 ? 11.648 -9.398 -7.832 1 96.88 323 PHE B CA 1
ATOM 4842 C C . PHE B 1 323 ? 12.742 -8.531 -8.461 1 96.88 323 PHE B C 1
ATOM 4844 O O . PHE B 1 323 ? 13.797 -9.039 -8.836 1 96.88 323 PHE B O 1
ATOM 4851 N N . GLN B 1 324 ? 12.438 -7.25 -8.594 1 94.25 324 GLN B N 1
ATOM 4852 C CA . GLN B 1 324 ? 13.391 -6.305 -9.18 1 94.25 324 GLN B CA 1
ATOM 4853 C C . GLN B 1 324 ? 14.711 -6.312 -8.422 1 94.25 324 GLN B C 1
ATOM 4855 O O . GLN B 1 324 ? 15.781 -6.328 -9.031 1 94.25 324 GLN B O 1
ATOM 4860 N N . ARG B 1 325 ? 14.672 -6.375 -7.156 1 92.94 325 ARG B N 1
ATOM 4861 C CA . ARG B 1 325 ? 15.875 -6.387 -6.332 1 92.94 325 ARG B CA 1
ATOM 4862 C C . ARG B 1 325 ? 16.641 -7.691 -6.504 1 92.94 325 ARG B C 1
ATOM 4864 O O . ARG B 1 325 ? 17.859 -7.688 -6.629 1 92.94 325 ARG B O 1
ATOM 4871 N N . ALA B 1 326 ? 15.898 -8.766 -6.496 1 93.69 326 ALA B N 1
ATOM 4872 C CA . ALA B 1 326 ? 16.531 -10.07 -6.652 1 93.69 326 ALA B CA 1
ATOM 4873 C C . ALA B 1 326 ? 17.172 -10.203 -8.023 1 93.69 326 ALA B C 1
ATOM 4875 O O . ALA B 1 326 ? 18.297 -10.711 -8.141 1 93.69 326 ALA B O 1
ATOM 4876 N N . TRP B 1 327 ? 16.469 -9.75 -9.031 1 92.5 327 TRP B N 1
ATOM 4877 C CA . TRP B 1 327 ? 16.938 -9.922 -10.406 1 92.5 327 TRP B CA 1
ATOM 4878 C C . TRP B 1 327 ? 18.109 -9.008 -10.695 1 92.5 327 TRP B C 1
ATOM 4880 O O . TRP B 1 327 ? 19 -9.359 -11.477 1 92.5 327 TRP B O 1
ATOM 4890 N N . ARG B 1 328 ? 18.125 -7.742 -10.18 1 84.38 328 ARG B N 1
ATOM 4891 C CA . ARG B 1 328 ? 19.219 -6.801 -10.383 1 84.38 328 ARG B CA 1
ATOM 4892 C C . ARG B 1 328 ? 20.516 -7.324 -9.773 1 84.38 328 ARG B C 1
ATOM 4894 O O . ARG B 1 328 ? 21.609 -7.059 -10.289 1 84.38 328 ARG B O 1
ATOM 4901 N N . SER B 1 329 ? 20.391 -7.98 -8.719 1 72.69 329 SER B N 1
ATOM 4902 C CA . SER B 1 329 ? 21.594 -8.562 -8.117 1 72.69 329 SER B CA 1
ATOM 4903 C C . SER B 1 329 ? 22.234 -9.57 -9.055 1 72.69 329 SER B C 1
ATOM 4905 O O . SER B 1 329 ? 23.422 -9.891 -8.914 1 72.69 329 SER B O 1
ATOM 4907 N N . THR B 1 330 ? 21.469 -10.078 -9.984 1 62.12 330 THR B N 1
ATOM 4908 C CA . THR B 1 330 ? 21.984 -11.031 -10.953 1 62.12 330 THR B CA 1
ATOM 4909 C C . THR B 1 330 ? 22.734 -10.312 -12.07 1 62.12 330 THR B C 1
ATOM 4911 O O . THR B 1 330 ? 23.734 -10.82 -12.578 1 62.12 330 THR B O 1
ATOM 4914 N N . THR B 1 331 ? 22.234 -9.125 -12.523 1 57.88 331 THR B N 1
ATOM 4915 C CA . THR B 1 331 ? 22.812 -8.445 -13.672 1 57.88 331 THR B CA 1
ATOM 4916 C C . THR B 1 331 ? 23.844 -7.418 -13.219 1 57.88 331 THR B C 1
ATOM 4918 O O . THR B 1 331 ? 24.531 -6.805 -14.047 1 57.88 331 THR B O 1
ATOM 4921 N N . ALA B 1 332 ? 23.891 -7.184 -11.891 1 51.38 332 ALA B N 1
ATOM 4922 C CA . ALA B 1 332 ? 24.938 -6.289 -11.43 1 51.38 332 ALA B CA 1
ATOM 4923 C C . ALA B 1 332 ? 26.297 -6.98 -11.469 1 51.38 332 ALA B C 1
ATOM 4925 O O . ALA B 1 332 ? 26.422 -8.148 -11.102 1 51.38 332 ALA B O 1
ATOM 4926 N N . PRO B 1 333 ? 27.312 -6.328 -12.234 1 39.84 333 PRO B N 1
ATOM 4927 C CA . PRO B 1 333 ? 28.641 -6.934 -12.273 1 39.84 333 PRO B CA 1
ATOM 4928 C C . PRO B 1 333 ? 29.172 -7.273 -10.883 1 39.84 333 PRO B C 1
ATOM 4930 O O . PRO B 1 333 ? 28.844 -6.594 -9.906 1 39.84 333 PRO B O 1
ATOM 4933 N N . VAL B 1 334 ? 29.359 -8.648 -10.586 1 37.59 334 VAL B N 1
ATOM 4934 C CA . VAL B 1 334 ? 30.125 -8.992 -9.398 1 37.59 334 VAL B CA 1
ATOM 4935 C C . VAL B 1 334 ? 31.312 -8.055 -9.266 1 37.59 334 VAL B C 1
ATOM 4937 O O . VAL B 1 334 ? 32.094 -7.883 -10.211 1 37.59 334 VAL B O 1
ATOM 4940 N N . PRO B 1 335 ? 31.234 -7.344 -8.055 1 36 335 PRO B N 1
ATOM 4941 C CA . PRO B 1 335 ? 32.5 -6.629 -7.941 1 36 335 PRO B CA 1
ATOM 4942 C C . PRO B 1 335 ? 33.719 -7.562 -8.008 1 36 335 PRO B C 1
ATOM 4944 O O . PRO B 1 335 ? 33.625 -8.734 -7.641 1 36 335 PRO B O 1
#

Solvent-accessible surface area (backbone atoms only — not comparable to full-atom values): 33145 Å² total; per-residue (Å²): 130,80,69,70,65,67,72,60,64,42,26,26,43,69,56,45,38,60,45,48,19,50,33,28,47,44,28,53,49,14,51,51,38,41,68,68,21,72,87,40,64,68,42,38,51,50,15,50,50,38,31,31,52,21,28,50,47,48,32,36,37,41,61,51,46,34,78,31,27,32,54,70,61,42,52,53,53,32,53,53,28,52,51,51,32,56,46,54,44,46,29,54,48,29,52,53,42,45,52,52,52,46,52,52,48,47,48,34,40,50,33,43,60,66,71,67,57,76,75,78,63,83,67,63,68,67,63,55,50,54,44,45,49,52,41,53,10,37,52,51,36,46,51,50,49,48,53,54,34,49,50,51,23,51,53,26,45,52,52,35,54,50,46,72,69,31,70,69,38,52,52,49,52,51,53,37,56,48,36,43,79,45,72,71,56,25,82,56,11,66,33,42,22,86,77,56,52,58,58,39,48,49,51,38,42,49,53,28,52,53,42,54,67,71,44,69,48,75,60,29,64,42,73,65,52,72,77,54,56,15,59,40,32,40,61,70,60,40,50,63,54,53,50,32,44,52,31,47,49,38,32,50,40,39,47,48,44,74,42,73,86,61,79,79,56,67,51,60,48,49,28,50,51,20,41,48,46,24,53,53,21,48,52,42,20,50,50,30,51,55,58,49,63,43,84,87,52,52,30,50,27,13,18,35,23,17,27,50,20,38,50,24,43,49,43,25,49,42,18,42,27,48,24,40,55,34,48,46,63,67,73,45,78,79,128,130,81,69,70,65,68,70,60,64,42,27,28,42,69,56,45,39,59,45,48,19,50,32,28,46,41,28,53,50,14,52,50,40,42,69,67,22,73,87,39,63,69,42,39,51,50,15,49,50,38,31,32,52,21,27,50,46,48,30,36,37,41,61,51,45,32,77,32,27,31,55,69,62,43,52,54,51,30,54,54,30,52,51,52,32,55,45,56,42,45,29,55,50,29,51,53,42,46,53,52,52,47,52,51,48,47,48,35,39,50,33,44,57,64,69,67,57,76,75,79,64,83,67,64,69,67,62,54,48,56,44,45,48,51,40,52,10,36,53,50,36,44,51,51,48,50,53,56,35,50,52,52,23,50,53,27,45,52,50,33,55,50,46,72,69,31,70,69,38,52,52,49,53,50,54,37,57,48,36,41,78,44,71,70,55,25,83,56,11,67,34,42,21,88,78,54,51,58,56,39,49,50,51,38,43,52,52,27,53,52,42,54,67,69,45,67,50,73,60,29,64,42,73,67,52,71,77,58,57,15,58,43,32,39,60,72,62,40,50,62,52,53,51,34,44,53,33,46,51,38,32,50,41,38,48,47,44,73,41,72,86,59,77,80,57,65,51,60,49,47,27,49,50,19,42,50,47,23,52,53,22,49,53,42,21,49,50,29,53,55,58,50,64,43,83,88,53,51,32,50,27,14,18,35,24,18,28,50,20,39,50,23,43,49,42,25,50,41,18,43,27,50,23,39,55,34,50,46,64,66,74,43,77,78,127

Organism: Streptomyces venezuelae (strain ATCC 10712 / CBS 650.69 / DSM 40230 / JCM 4526 / NBRC 13096 / PD 04745) (NCBI:txid953739)

pLDDT: mean 86.39, std 17.98, range [27.84, 98.62]

InterPro domains:
  IPR007899 CHAD domain [PF05235] (29-267)
  IPR007899 CHAD domain [PS51708] (9-332)
  IPR007899 CHAD domain [SM00880] (19-321)
  IPR038186 CHAD domain superfamily [G3DSA:1.40.20.10] (4-333)